Protein AF-A0A840QV30-F1 (afdb_monomer)

Radius of gyration: 28.74 Å; Cα contacts (8 Å, |Δi|>4): 727; chains: 1; bounding box: 64×59×88 Å

Mean predicted aligned error: 13.64 Å

InterPro domains:
  IPR011761 ATP-grasp fold [PS50975] (232-465)
  IPR013815 ATP-grasp fold, subdomain 1 [G3DSA:3.30.1490.20] (246-322)
  IPR026838 Endospore coat-associated protein YheC/D [PF14398] (213-451)
  IPR058355 Domain of unknown function DUF8042 [PF26154] (10-108)

pLDDT: mean 85.49, std 13.31, range [28.95, 98.44]

Organism: NCBI:txid1095777

Sequence (475 aa):
MEQQFKTEKKFVNILETSVEALDYIKRLINEGNYTEVIPLLQTTIEGFNALYKEIHSNNHVIDEKIFKLINQLKENLINTIEYLNKGKYQQIRELIHSYLLPTYKELLSKYEDMIQQNPKKRWVIGVYHPTTNPRALLTEARIMSLVYEAERKEADIMVFSTEDVDFNQEIVQGEVFQSGQWEKMTLSFPDVIQNYSLKHDQSDKERKLRGLIPFTSFPFGGKYVLPKKLEGSIYQHYFIPSKTLYHYSDIEEFLKEYNQMVLKPIHGKKGQNIYLVNRTSENIQILKHNKREKLSSQQFENFINKLITEDNRKRYMIQPFIKSQTNEGRAYHIRAHIQKNGDGNLEMLMMYPRIAKKGSILTNVDQGELQIDISTFLEEQFKGRGSQFETDLYNISMELSSYIDMIHGFAIDELGIDFAIDENEKVWVYEVNQLPGARVDEYKRAKNAVAYAIYLAEKQIFFADPLGKLNNALQ

Foldseek 3Di:
DVVVLVLLVLLLVLLVLLLVLLVVLLVCLVVVVVVVNVVSLVSNVVSLVVNVCVCVPPPPPDDPVLVVLSVQLVVLSVVLVVCVVVVNSVVNSVSSVPGVNVSSVVNSVVSVVVSVPPDPPAAEEEAEEAPDWCVVVDDPLLVVLLQVLSVVVSHWYWIAYLVQDDPVVQWGQTWGQDPNDIDGDIGHHGLAYEYPDADPDDDPSVVVCLVVHAYQDYHLAWQPNVLVLCVPPPLNVQAFDKDWDQAPVVVVVVCVVAQKKWKAWSDDPLRAPIWIWGDDPAFIWIDHLNDIDTHGPVRVRVVSVCVNPVPVVTTIMMTHDFLFAAPLRWHKKKKFKWFQALQRAIDTLDIFMFTADPSDPDSRNHTDDDGDHQLRRQCNRPPPCSVVVVVVVRVSVRVVVLVSCLVSFFRAGMKIWIWGQGPVRRIHTSIIDGPDDDPGNSSSSSNGNSSSRVSCSVVVPSTNHSVVSVVVVVD

Secondary structure (DSSP, 8-state):
-HHHHHHHHHHHHHHHHHHHHHHHHHHHHHHT-TTTHHHHHHHHHHHHHHHHHHHHHTT----HHHHHHHHHHHHHHHHHHHHHHTT-HHHHHHHIIIIIHHHHHHHHHHHHHHHHHS-----EEEEEETTS-GGGTS-HHHHHHHHHHHHHTT-EEEEEEGGGEETTTTEEEEEEEETTEEEEEEEEPPSEEEES---SS--HHHHHHHHHS-BS------TTHHHHHTTTSTTGGGBPP-EEE-SHHHHHHHHHH-SEEEEEESS-STTTT-EEEEE-SS-EEEEETTEEEEE-HHHHHHHHHHHHHHTTTS-EEEEEPP--B-TTS-BEEEEEEEEE-TTS-EEEEEEEEEEBPTT-S-TTT-B-S----HHHHHHHHHSS-HHHHHHHHHHHHHHHHHHHHHHH-S---EEEEEEEE-TT--EEEEEEEESPPP-S-HHHHHHHHHHHHHHHHHHT-SS--TTHHHHHS--

Solvent-accessible surface area (backbone atoms only — not comparable to full-atom values): 25904 Å² total; per-residue (Å²): 105,71,69,54,52,55,49,45,53,53,48,39,57,47,34,52,54,37,48,53,46,52,58,47,41,45,49,32,57,73,74,67,46,59,83,63,37,55,63,50,52,48,53,40,50,52,46,48,50,54,52,54,49,57,53,70,72,63,79,58,88,65,56,72,68,57,54,51,46,53,52,53,46,51,56,52,50,52,53,39,52,55,28,56,79,67,70,34,59,70,60,38,41,50,44,38,66,74,45,46,47,57,46,42,52,54,52,33,52,51,43,51,50,54,59,68,70,41,82,78,77,60,48,34,40,22,39,30,21,70,88,43,54,41,79,83,73,49,55,66,65,48,53,51,23,38,43,54,41,21,53,77,67,53,26,43,51,35,37,28,29,56,87,35,53,41,81,90,77,46,30,27,58,22,36,32,78,54,97,92,40,80,40,81,43,82,40,63,65,48,51,16,33,47,58,78,59,66,66,88,85,63,53,72,67,54,54,51,46,54,76,74,30,23,46,39,54,58,69,79,53,54,80,58,52,40,62,59,74,32,60,93,44,91,65,37,81,36,43,67,65,71,45,76,56,84,51,67,65,57,52,56,57,46,47,72,76,32,60,36,31,31,39,34,46,63,62,79,68,80,71,61,79,40,35,43,40,38,65,55,98,85,38,37,36,41,34,44,92,90,45,75,46,80,29,49,71,68,57,44,49,51,50,47,53,45,53,57,63,77,35,74,87,37,53,36,28,39,29,65,58,76,63,20,54,44,93,87,66,26,18,38,36,36,38,40,32,35,31,25,27,54,84,71,44,81,44,82,75,48,58,34,56,45,47,16,40,84,90,37,86,48,46,71,82,42,70,54,88,72,86,56,57,39,62,61,51,34,30,74,65,51,66,93,39,12,71,54,54,51,51,50,54,50,49,53,50,54,54,51,49,51,50,50,53,58,77,58,41,41,34,64,44,45,41,24,39,32,33,33,48,34,89,86,67,49,67,32,41,75,40,64,34,68,79,54,86,77,94,64,63,42,51,67,54,18,53,26,52,47,35,27,42,50,39,33,40,75,68,64,40,57,56,35,58,68,69,71,55,55,62,70,74,75,110

Structure (mmCIF, N/CA/C/O backbone):
data_AF-A0A840QV30-F1
#
_entry.id   AF-A0A840QV30-F1
#
loop_
_atom_site.group_PDB
_atom_site.id
_atom_site.type_symbol
_atom_site.label_atom_id
_atom_site.label_alt_id
_atom_site.label_comp_id
_atom_site.label_asym_id
_atom_site.label_entity_id
_atom_site.label_seq_id
_atom_site.pdbx_PDB_ins_code
_atom_site.Cartn_x
_atom_site.Cartn_y
_atom_site.Cartn_z
_atom_site.occupancy
_atom_site.B_iso_or_equiv
_atom_site.auth_seq_id
_atom_site.auth_comp_id
_atom_site.auth_asym_id
_atom_site.auth_atom_id
_atom_site.pdbx_PDB_model_num
ATOM 1 N N . MET A 1 1 ? 22.818 -4.913 -28.021 1.00 54.38 1 MET A N 1
ATOM 2 C CA . MET A 1 1 ? 21.409 -5.315 -27.836 1.00 54.38 1 MET A CA 1
ATOM 3 C C . MET A 1 1 ? 20.698 -4.374 -26.867 1.00 54.38 1 MET A C 1
ATOM 5 O O . MET A 1 1 ? 19.810 -3.668 -27.309 1.00 54.38 1 MET A O 1
ATOM 9 N N . GLU A 1 2 ? 21.143 -4.232 -25.612 1.00 55.97 2 GLU A N 1
ATOM 10 C CA . GLU A 1 2 ? 20.503 -3.319 -24.639 1.00 55.97 2 GLU A CA 1
ATOM 11 C C . GLU A 1 2 ? 20.503 -1.836 -25.068 1.00 55.97 2 GLU A C 1
ATOM 13 O O . GLU A 1 2 ? 19.479 -1.165 -24.985 1.00 55.97 2 GLU A O 1
ATOM 18 N N . GLN A 1 3 ? 21.624 -1.333 -25.600 1.00 63.91 3 GLN A N 1
ATOM 19 C CA . GLN A 1 3 ? 21.705 0.039 -26.120 1.00 63.91 3 GLN A CA 1
ATOM 20 C C . GLN A 1 3 ? 20.772 0.263 -27.319 1.00 63.91 3 GLN A C 1
ATOM 22 O O . GLN A 1 3 ? 20.163 1.318 -27.441 1.00 63.91 3 GLN A O 1
ATOM 27 N N . GLN A 1 4 ? 20.628 -0.746 -28.180 1.00 67.94 4 GLN A N 1
ATOM 28 C CA . GLN A 1 4 ? 19.757 -0.689 -29.351 1.00 67.94 4 GLN A CA 1
ATOM 29 C C . GLN A 1 4 ? 18.279 -0.680 -28.938 1.00 67.94 4 GLN A C 1
ATOM 31 O O . GLN A 1 4 ? 17.531 0.167 -29.409 1.00 67.94 4 GLN A O 1
ATOM 36 N N . PHE A 1 5 ? 17.896 -1.527 -27.981 1.00 67.75 5 PHE A N 1
ATOM 37 C CA . PHE A 1 5 ? 16.552 -1.551 -27.405 1.00 67.75 5 PHE A CA 1
ATOM 38 C C . PHE A 1 5 ? 16.184 -0.225 -26.717 1.00 67.75 5 PHE A C 1
ATOM 40 O O . PHE A 1 5 ? 15.087 0.298 -26.905 1.00 67.75 5 PHE A O 1
ATOM 47 N N . LYS A 1 6 ? 17.115 0.369 -25.950 1.00 71.56 6 LYS A N 1
ATOM 48 C CA . LYS A 1 6 ? 16.923 1.701 -25.341 1.00 71.56 6 LYS A CA 1
ATOM 49 C C . LYS A 1 6 ? 16.689 2.778 -26.405 1.00 71.56 6 LYS A C 1
ATOM 51 O O . LYS A 1 6 ? 15.813 3.625 -26.228 1.00 71.56 6 LYS A O 1
ATOM 56 N N . THR A 1 7 ? 17.430 2.729 -27.509 1.00 78.56 7 THR A N 1
ATOM 57 C CA . THR A 1 7 ? 17.254 3.649 -28.639 1.00 78.56 7 THR A CA 1
ATOM 58 C C . THR A 1 7 ? 15.918 3.437 -29.359 1.00 78.56 7 THR A C 1
ATOM 60 O O . THR A 1 7 ? 15.207 4.406 -29.606 1.00 78.56 7 THR A O 1
ATOM 63 N N . GLU A 1 8 ? 15.522 2.191 -29.628 1.00 82.38 8 GLU A N 1
ATOM 64 C CA . GLU A 1 8 ? 14.236 1.854 -30.261 1.00 82.38 8 GLU A CA 1
ATOM 65 C C . GLU A 1 8 ? 13.047 2.314 -29.399 1.00 82.38 8 GLU A C 1
ATOM 67 O O . GLU A 1 8 ? 12.119 2.942 -29.907 1.00 82.38 8 GLU A O 1
ATOM 72 N N . LYS A 1 9 ? 13.112 2.129 -28.073 1.00 79.44 9 LYS A N 1
ATOM 73 C CA . LYS A 1 9 ? 12.084 2.617 -27.136 1.00 79.44 9 LYS A CA 1
ATOM 74 C C . LYS A 1 9 ? 12.003 4.146 -27.083 1.00 79.44 9 LYS A C 1
ATOM 76 O O . LYS A 1 9 ? 10.914 4.711 -27.027 1.00 79.44 9 LYS A O 1
ATOM 81 N N . LYS A 1 10 ? 13.152 4.831 -27.129 1.00 83.25 10 LYS A N 1
ATOM 82 C CA . LYS A 1 10 ? 13.210 6.298 -27.238 1.00 83.25 10 LYS A CA 1
ATOM 83 C C . LYS A 1 10 ? 12.521 6.778 -28.520 1.00 83.25 10 LYS A C 1
ATOM 85 O O . LYS A 1 10 ? 11.832 7.793 -28.482 1.00 83.25 10 LYS A O 1
ATOM 90 N N . PHE A 1 11 ? 12.680 6.058 -29.632 1.00 87.88 11 PHE A N 1
ATOM 91 C CA . PHE A 1 11 ? 12.002 6.386 -30.886 1.00 87.88 11 PHE A CA 1
ATOM 92 C C . PHE A 1 11 ? 10.492 6.180 -30.808 1.00 87.88 11 PHE A C 1
ATOM 94 O O . PHE A 1 11 ? 9.773 7.085 -31.220 1.00 87.88 11 PHE A O 1
ATOM 101 N N . VAL A 1 12 ? 10.012 5.079 -30.220 1.00 86.94 12 VAL A N 1
ATOM 102 C CA . VAL A 1 12 ? 8.569 4.858 -30.001 1.00 86.94 12 VAL A CA 1
ATOM 103 C C . VAL A 1 12 ? 7.936 6.030 -29.251 1.00 86.94 12 VAL A C 1
ATOM 105 O O . VAL A 1 12 ? 7.019 6.646 -29.784 1.00 86.94 12 VAL A O 1
ATOM 108 N N . ASN A 1 13 ? 8.503 6.446 -28.114 1.00 82.75 13 ASN A N 1
ATOM 109 C CA . ASN A 1 13 ? 7.958 7.567 -27.336 1.00 82.75 13 ASN A CA 1
ATOM 110 C C . ASN A 1 13 ? 7.880 8.880 -28.150 1.00 82.75 13 ASN A C 1
ATOM 112 O O . ASN A 1 13 ? 6.909 9.633 -28.050 1.00 82.75 13 ASN A O 1
ATOM 116 N N . ILE A 1 14 ? 8.910 9.178 -28.957 1.00 85.62 14 ILE A N 1
ATOM 117 C CA . ILE A 1 14 ? 8.940 10.377 -29.816 1.00 85.62 14 ILE A CA 1
ATOM 118 C C . ILE A 1 14 ? 7.852 10.294 -30.895 1.00 85.62 14 ILE A C 1
ATOM 120 O O . ILE A 1 14 ? 7.193 11.295 -31.187 1.00 85.62 14 ILE A O 1
ATOM 124 N N . LEU A 1 15 ? 7.666 9.116 -31.494 1.00 89.25 15 LEU A N 1
ATOM 125 C CA . LEU A 1 15 ? 6.685 8.884 -32.550 1.00 89.25 15 LEU A CA 1
ATOM 126 C C . LEU A 1 15 ? 5.250 8.941 -32.011 1.00 89.25 15 LEU A C 1
ATOM 128 O O . LEU A 1 15 ? 4.430 9.618 -32.623 1.00 89.25 15 LEU A O 1
ATOM 132 N N . GLU A 1 16 ? 4.964 8.332 -30.857 1.00 87.19 16 GLU A N 1
ATOM 133 C CA . GLU A 1 16 ? 3.662 8.416 -30.170 1.00 87.19 16 GLU A CA 1
ATOM 134 C C . GLU A 1 16 ? 3.287 9.871 -29.872 1.00 87.19 16 GLU A C 1
ATOM 136 O O . GLU A 1 16 ? 2.245 10.353 -30.319 1.00 87.19 16 GLU A O 1
ATOM 141 N N . THR A 1 17 ? 4.197 10.609 -29.227 1.00 85.12 17 THR A N 1
ATOM 142 C CA . THR A 1 17 ? 3.990 12.031 -28.904 1.00 85.12 17 THR A CA 1
ATOM 143 C C . THR A 1 17 ? 3.739 12.860 -30.169 1.00 85.12 17 THR A C 1
ATOM 145 O O . THR A 1 17 ? 2.894 13.754 -30.188 1.00 85.12 17 THR A O 1
ATOM 148 N N . SER A 1 18 ? 4.450 12.552 -31.260 1.00 88.81 18 SER A N 1
ATOM 149 C CA . SER A 1 18 ? 4.271 13.232 -32.550 1.00 88.81 18 SER A CA 1
ATOM 150 C C . SER A 1 18 ? 2.914 12.918 -33.185 1.00 88.81 18 SER A C 1
ATOM 152 O O . SER A 1 18 ? 2.290 13.805 -33.764 1.00 88.81 18 SER A O 1
ATOM 154 N N . VAL A 1 19 ? 2.430 11.676 -33.082 1.00 91.06 19 VAL A N 1
ATOM 155 C CA . VAL A 1 19 ? 1.103 11.282 -33.578 1.00 91.06 19 VAL A CA 1
ATOM 156 C C . VAL A 1 19 ? 0.005 12.030 -32.825 1.00 91.06 19 VAL A C 1
ATOM 158 O O . VAL A 1 19 ? -0.879 12.603 -33.464 1.00 91.06 19 VAL A O 1
ATOM 161 N N . GLU A 1 20 ? 0.084 12.078 -31.496 1.00 88.19 20 GLU A N 1
ATOM 162 C CA . GLU A 1 20 ? -0.872 12.804 -30.655 1.00 88.19 20 GLU A CA 1
ATOM 163 C C . GLU A 1 20 ? -0.877 14.303 -30.968 1.00 88.19 20 GLU A C 1
ATOM 165 O O . GLU A 1 20 ? -1.939 14.886 -31.208 1.00 88.19 20 GLU A O 1
ATOM 170 N N . ALA A 1 21 ? 0.309 14.916 -31.057 1.00 87.44 21 ALA A N 1
ATOM 171 C CA . ALA A 1 21 ? 0.457 16.326 -31.398 1.00 87.44 21 ALA A CA 1
ATOM 172 C C . ALA A 1 21 ? -0.145 16.644 -32.775 1.00 87.44 21 ALA A C 1
ATOM 174 O O . ALA A 1 21 ? -0.889 17.614 -32.915 1.00 87.44 21 ALA A O 1
ATOM 175 N N . LEU A 1 22 ? 0.111 15.814 -33.791 1.00 91.06 22 LEU A N 1
ATOM 176 C CA . LEU A 1 22 ? -0.437 15.993 -35.139 1.00 91.06 22 LEU A CA 1
ATOM 177 C C . LEU A 1 22 ? -1.963 15.827 -35.186 1.00 91.06 22 LEU A C 1
ATOM 179 O O . LEU A 1 22 ? -2.645 16.584 -35.886 1.00 91.06 22 LEU A O 1
ATOM 183 N N . ASP A 1 23 ? -2.518 14.866 -34.442 1.00 90.38 23 ASP A N 1
ATOM 184 C CA . ASP A 1 23 ? -3.968 14.702 -34.324 1.00 90.38 23 ASP A CA 1
ATOM 185 C C . ASP A 1 23 ? -4.614 15.899 -33.601 1.00 90.38 23 ASP A C 1
ATOM 187 O O . ASP A 1 23 ? -5.702 16.327 -34.003 1.00 90.38 23 ASP A O 1
ATOM 191 N N . TYR A 1 24 ? -3.936 16.493 -32.612 1.00 91.06 24 TYR A N 1
ATOM 192 C CA . TYR A 1 24 ? -4.390 17.704 -31.920 1.00 91.06 24 TYR A CA 1
ATOM 193 C C . TYR A 1 24 ? -4.288 18.964 -32.797 1.00 91.06 24 TYR A C 1
ATOM 195 O O . TYR A 1 24 ? -5.275 19.685 -32.945 1.00 91.06 24 TYR A O 1
ATOM 203 N N . ILE A 1 25 ? -3.165 19.179 -33.496 1.00 89.38 25 ILE A N 1
ATOM 204 C CA . ILE A 1 25 ? -2.983 20.282 -34.461 1.00 89.38 25 ILE A CA 1
ATOM 205 C C . ILE A 1 25 ? -4.099 20.281 -35.512 1.00 89.38 25 ILE A C 1
ATOM 207 O O . ILE A 1 25 ? -4.656 21.326 -35.850 1.00 89.38 25 ILE A O 1
ATOM 211 N N . LYS A 1 26 ? -4.471 19.101 -36.019 1.00 92.00 26 LYS A N 1
ATOM 212 C CA . LYS A 1 26 ? -5.571 18.957 -36.979 1.00 92.00 26 LYS A CA 1
ATOM 213 C C . LYS A 1 26 ? -6.910 19.447 -36.409 1.00 92.00 26 LYS A C 1
ATOM 215 O O . LYS A 1 26 ? -7.692 20.030 -37.161 1.00 92.00 26 LYS A O 1
ATOM 220 N N . ARG A 1 27 ? -7.190 19.212 -35.119 1.00 91.88 27 ARG A N 1
ATOM 221 C CA . ARG A 1 27 ? -8.404 19.708 -34.441 1.00 91.88 27 ARG A CA 1
ATOM 222 C C . ARG A 1 27 ? -8.364 21.226 -34.291 1.00 91.88 27 ARG A C 1
ATOM 224 O O . ARG A 1 27 ? -9.293 21.882 -34.750 1.00 91.88 27 ARG A O 1
ATOM 231 N N . LEU A 1 28 ? -7.249 21.775 -33.810 1.00 90.12 28 LEU A N 1
ATOM 232 C CA . LEU A 1 28 ? -7.053 23.221 -33.664 1.00 90.12 28 LEU A CA 1
ATOM 233 C C . LEU A 1 28 ? -7.248 23.981 -34.983 1.00 90.12 28 LEU A C 1
ATOM 235 O O . LEU A 1 28 ? -7.902 25.022 -35.013 1.00 90.12 28 LEU A O 1
ATOM 239 N N . ILE A 1 29 ? -6.746 23.440 -36.101 1.00 92.75 29 ILE A N 1
ATOM 240 C CA . ILE A 1 29 ? -6.953 24.041 -37.428 1.00 92.75 29 ILE A CA 1
ATOM 241 C C . ILE A 1 29 ? -8.438 24.022 -37.835 1.00 92.75 29 ILE A C 1
ATOM 243 O O . ILE A 1 29 ? -8.897 24.976 -38.461 1.00 92.75 29 ILE A O 1
ATOM 247 N N . ASN A 1 30 ? -9.202 22.979 -37.485 1.00 90.06 30 ASN A N 1
ATOM 248 C CA . ASN A 1 30 ? -10.650 22.935 -37.753 1.00 90.06 30 ASN A CA 1
ATOM 249 C C . ASN A 1 30 ? -11.426 23.953 -36.910 1.00 90.06 30 ASN A C 1
ATOM 251 O O . ASN A 1 30 ? -12.419 24.504 -37.375 1.00 90.06 30 ASN A O 1
ATOM 255 N N . GLU A 1 31 ? -10.973 24.184 -35.682 1.00 92.31 31 GLU A N 1
ATOM 256 C CA . GLU A 1 31 ? -11.578 25.112 -34.721 1.00 92.31 31 GLU A CA 1
ATOM 257 C C . GLU A 1 31 ? -11.147 26.570 -34.959 1.00 92.31 31 GLU A C 1
ATOM 259 O O . GLU A 1 31 ? -11.684 27.489 -34.346 1.00 92.31 31 GLU A O 1
ATOM 264 N N . GLY A 1 32 ? -10.192 26.801 -35.868 1.00 90.75 32 GLY A N 1
ATOM 265 C CA . GLY A 1 32 ? -9.648 28.126 -36.171 1.00 90.75 32 GLY A CA 1
ATOM 266 C C . GLY A 1 32 ? -8.675 28.663 -35.114 1.00 90.75 32 GLY A C 1
ATOM 267 O O . GLY A 1 32 ? -8.325 29.843 -35.155 1.00 90.75 32 GLY A O 1
ATOM 268 N N . ASN A 1 33 ? -8.212 27.822 -34.184 1.00 89.94 33 ASN A N 1
ATOM 269 C CA . ASN A 1 33 ? -7.276 28.200 -33.126 1.00 89.94 33 ASN A CA 1
ATOM 270 C C . ASN A 1 33 ? -5.814 28.095 -33.605 1.00 89.94 33 ASN A C 1
ATOM 272 O O . ASN A 1 33 ? -5.070 27.184 -33.246 1.00 89.94 33 ASN A O 1
ATOM 276 N N . TYR A 1 34 ? -5.393 29.026 -34.465 1.00 88.50 34 TYR A N 1
ATOM 277 C CA . TYR A 1 34 ? -4.066 28.985 -35.099 1.00 88.50 34 TYR A CA 1
ATOM 278 C C . TYR A 1 34 ? -2.905 29.381 -34.174 1.00 88.50 34 TYR A C 1
ATOM 280 O O . TYR A 1 34 ? -1.763 29.008 -34.440 1.00 88.50 34 TYR A O 1
ATOM 288 N N . THR A 1 35 ? -3.175 30.110 -33.088 1.00 86.62 35 THR A N 1
ATOM 289 C CA . THR A 1 35 ? -2.145 30.575 -32.142 1.00 86.62 35 THR A CA 1
ATOM 290 C C . THR A 1 35 ? -1.446 29.404 -31.447 1.00 86.62 35 THR A C 1
ATOM 292 O O . THR A 1 35 ? -0.242 29.456 -31.206 1.00 86.62 35 THR A O 1
ATOM 295 N N . GLU A 1 36 ? -2.177 28.317 -31.192 1.00 86.38 36 GLU A N 1
ATOM 296 C CA . GLU A 1 36 ? -1.652 27.102 -30.556 1.00 86.38 36 GLU A CA 1
ATOM 297 C C . GLU A 1 36 ? -0.983 26.131 -31.544 1.00 86.38 36 GLU A C 1
ATOM 299 O O . GLU A 1 36 ? -0.219 25.258 -31.140 1.00 86.38 36 GLU A O 1
ATOM 304 N N . VAL A 1 37 ? -1.197 26.298 -32.854 1.00 86.25 37 VAL A N 1
ATOM 305 C CA . VAL A 1 37 ? -0.659 25.395 -33.889 1.00 86.25 37 VAL A CA 1
ATOM 306 C C . VAL A 1 37 ? 0.862 25.517 -34.031 1.00 86.25 37 VAL A C 1
ATOM 308 O O . VAL A 1 37 ? 1.549 24.511 -34.211 1.00 86.25 37 VAL A O 1
ATOM 311 N N . ILE A 1 38 ? 1.400 26.737 -33.948 1.00 82.50 38 ILE A N 1
ATOM 312 C CA . ILE A 1 38 ? 2.834 27.020 -34.128 1.00 82.50 38 ILE A CA 1
ATOM 313 C C . ILE A 1 38 ? 3.716 26.286 -33.100 1.00 82.50 38 ILE A C 1
ATOM 315 O O . ILE A 1 38 ? 4.613 25.562 -33.539 1.00 82.50 38 ILE A O 1
ATOM 319 N N . PRO A 1 39 ? 3.499 26.419 -31.774 1.00 84.81 39 PRO A N 1
ATOM 320 C CA . PRO A 1 39 ? 4.353 25.750 -30.791 1.00 84.81 39 PRO A CA 1
ATOM 321 C C . PRO A 1 39 ? 4.285 24.220 -30.902 1.00 84.81 39 PRO A C 1
ATOM 323 O O . PRO A 1 39 ? 5.313 23.555 -30.812 1.00 84.81 39 PRO A O 1
ATOM 326 N N . LEU A 1 40 ? 3.113 23.650 -31.197 1.00 80.88 40 LEU A N 1
ATOM 327 C CA . LEU A 1 40 ? 2.956 22.200 -31.363 1.00 80.88 40 LEU A CA 1
ATOM 328 C C . LEU A 1 40 ? 3.682 21.666 -32.606 1.00 80.88 40 LEU A C 1
ATOM 330 O O . LEU A 1 40 ? 4.311 20.604 -32.559 1.00 80.88 40 LEU A O 1
ATOM 334 N N . LEU A 1 41 ? 3.629 22.403 -33.721 1.00 84.81 41 LEU A N 1
ATOM 335 C CA . LEU A 1 41 ? 4.392 22.060 -34.922 1.00 84.81 41 LEU A CA 1
ATOM 336 C C . LEU A 1 41 ? 5.899 22.147 -34.667 1.00 84.81 41 LEU A C 1
ATOM 338 O O . LEU A 1 41 ? 6.632 21.265 -35.111 1.00 84.81 41 LEU A O 1
ATOM 342 N N . GLN A 1 42 ? 6.360 23.160 -33.927 1.00 80.12 42 GLN A N 1
ATOM 343 C CA . GLN A 1 42 ? 7.769 23.289 -33.543 1.00 80.12 42 GLN A CA 1
ATOM 344 C C . GLN A 1 42 ? 8.237 22.087 -32.719 1.00 80.12 42 GLN A C 1
ATOM 346 O O . GLN A 1 42 ? 9.216 21.450 -33.100 1.00 80.12 42 GLN A O 1
ATOM 351 N N . THR A 1 43 ? 7.495 21.701 -31.676 1.00 82.50 43 THR A N 1
ATOM 352 C CA . THR A 1 43 ? 7.817 20.515 -30.866 1.00 82.50 43 THR A CA 1
ATOM 353 C C . THR A 1 43 ? 7.834 19.232 -31.703 1.00 82.50 43 THR A C 1
ATOM 355 O O . THR A 1 43 ? 8.732 18.405 -31.552 1.00 82.50 43 THR A O 1
ATOM 358 N N . THR A 1 44 ? 6.893 19.079 -32.641 1.00 84.94 44 THR A N 1
ATOM 359 C CA . THR A 1 44 ? 6.845 17.916 -33.546 1.00 84.94 44 THR A CA 1
ATOM 360 C C . THR A 1 44 ? 8.083 17.853 -34.455 1.00 84.94 44 THR A C 1
ATOM 362 O O . THR A 1 44 ? 8.680 16.790 -34.638 1.00 84.94 44 THR A O 1
ATOM 365 N N . ILE A 1 45 ? 8.515 18.997 -34.998 1.00 86.25 45 ILE A N 1
ATOM 366 C CA . ILE A 1 45 ? 9.707 19.107 -35.855 1.00 86.25 45 ILE A CA 1
ATOM 367 C C . ILE A 1 45 ? 10.992 18.868 -35.051 1.00 86.25 45 ILE A C 1
ATOM 369 O O . ILE A 1 45 ? 11.907 18.197 -35.530 1.00 86.25 45 ILE A O 1
ATOM 373 N N . GLU A 1 46 ? 11.080 19.384 -33.827 1.00 82.50 46 GLU A N 1
ATOM 374 C CA . GLU A 1 46 ? 12.209 19.139 -32.925 1.00 82.50 46 GLU A CA 1
ATOM 375 C C . GLU A 1 46 ? 12.328 17.656 -32.560 1.00 82.50 46 GLU A C 1
ATOM 377 O O . GLU A 1 46 ? 13.422 17.089 -32.650 1.00 82.50 46 GLU A O 1
ATOM 382 N N . GLY A 1 47 ? 11.203 17.008 -32.240 1.00 81.94 47 GLY A N 1
ATOM 383 C CA . GLY A 1 47 ? 11.134 15.565 -32.008 1.00 81.94 47 GLY A CA 1
ATOM 384 C C . GLY A 1 47 ? 11.619 14.765 -33.218 1.00 81.94 47 GLY A C 1
ATOM 385 O O . GLY A 1 47 ? 12.469 13.880 -33.081 1.00 81.94 47 GLY A O 1
ATOM 386 N N . PHE A 1 48 ? 11.168 15.131 -34.422 1.00 89.88 48 PHE A N 1
ATOM 387 C CA . PHE A 1 48 ? 11.660 14.526 -35.660 1.00 89.88 48 PHE A CA 1
ATOM 388 C C . PHE A 1 48 ? 13.165 14.724 -35.858 1.00 89.88 48 PHE A C 1
ATOM 390 O O . PHE A 1 48 ? 13.865 13.775 -36.194 1.00 89.88 48 PHE A O 1
ATOM 397 N N . ASN A 1 49 ? 13.690 15.930 -35.635 1.00 82.94 49 ASN A N 1
ATOM 398 C CA . ASN A 1 49 ? 15.114 16.220 -35.809 1.00 82.94 49 ASN A CA 1
ATOM 399 C C . ASN A 1 49 ? 15.991 15.437 -34.825 1.00 82.94 49 ASN A C 1
ATOM 401 O O . ASN A 1 49 ? 17.072 14.976 -35.202 1.00 82.94 49 ASN A O 1
ATOM 405 N N . ALA A 1 50 ? 15.530 15.255 -33.585 1.00 83.25 50 ALA A N 1
ATOM 406 C CA . ALA A 1 50 ? 16.203 14.410 -32.605 1.00 83.25 50 ALA A CA 1
ATOM 407 C C . ALA A 1 50 ? 16.275 12.950 -33.082 1.00 83.25 50 ALA A C 1
ATOM 409 O O . ALA A 1 50 ? 17.351 12.350 -33.050 1.00 83.25 50 ALA A O 1
ATOM 410 N N . LEU A 1 51 ? 15.161 12.414 -33.593 1.00 84.44 51 LEU A N 1
ATOM 411 C CA . LEU A 1 51 ? 15.091 11.075 -34.182 1.00 84.44 51 LEU A CA 1
ATOM 412 C C . LEU A 1 51 ? 15.998 10.960 -35.419 1.00 84.44 51 LEU A C 1
ATOM 414 O O . LEU A 1 51 ? 16.838 10.068 -35.494 1.00 84.44 51 LEU A O 1
ATOM 418 N N . TYR A 1 52 ? 15.909 11.908 -36.352 1.00 84.25 52 TYR A N 1
ATOM 419 C CA . TYR A 1 52 ? 16.700 11.933 -37.581 1.00 84.25 52 TYR A CA 1
ATOM 420 C C . TYR A 1 52 ? 18.207 11.956 -37.290 1.00 84.25 52 TYR A C 1
ATOM 422 O O . TYR A 1 52 ? 18.964 11.201 -37.899 1.00 84.25 52 TYR A O 1
ATOM 430 N N . LYS A 1 53 ? 18.654 12.786 -36.338 1.00 82.50 53 LYS A N 1
ATOM 431 C CA . LYS A 1 53 ? 20.068 12.898 -35.958 1.00 82.50 53 LYS A CA 1
ATOM 432 C C . LYS A 1 53 ? 20.608 11.599 -35.361 1.00 82.50 53 LYS A C 1
ATOM 434 O O . LYS A 1 53 ? 21.672 11.157 -35.778 1.00 82.50 53 LYS A O 1
ATOM 439 N N . GLU A 1 54 ? 19.876 10.998 -34.426 1.00 80.44 54 GLU A N 1
ATOM 440 C CA . GLU A 1 54 ? 20.270 9.755 -33.745 1.00 80.44 54 GLU A CA 1
ATOM 441 C C . GLU A 1 54 ? 20.415 8.585 -34.734 1.00 80.44 54 GLU A C 1
ATOM 443 O O . GLU A 1 54 ? 21.346 7.783 -34.656 1.00 80.44 54 GLU A O 1
ATOM 448 N N . ILE A 1 55 ? 19.516 8.526 -35.717 1.00 77.88 55 ILE A N 1
ATOM 449 C CA . ILE A 1 55 ? 19.518 7.507 -36.767 1.00 77.88 55 ILE A CA 1
ATOM 450 C C . ILE A 1 55 ? 20.751 7.641 -37.677 1.00 77.88 55 ILE A C 1
ATOM 452 O O . ILE A 1 55 ? 21.355 6.635 -38.048 1.00 77.88 55 ILE A O 1
ATOM 456 N N . HIS A 1 56 ? 21.170 8.871 -37.991 1.00 73.94 56 HIS A N 1
ATOM 457 C CA . HIS A 1 56 ? 22.316 9.135 -38.869 1.00 73.94 56 HIS A CA 1
ATOM 458 C C . HIS A 1 56 ? 23.671 9.161 -38.138 1.00 73.94 56 HIS A C 1
ATOM 460 O O . HIS A 1 56 ? 24.703 9.024 -38.792 1.00 73.94 56 HIS A O 1
ATOM 466 N N . SER A 1 57 ? 23.709 9.333 -36.811 1.00 69.44 57 SER A N 1
ATOM 467 C CA . SER A 1 57 ? 24.966 9.410 -36.049 1.00 69.44 57 SER A CA 1
ATOM 468 C C . SER A 1 57 ? 25.558 8.053 -35.660 1.00 69.44 57 SER A C 1
ATOM 470 O O . SER A 1 57 ? 26.753 7.979 -35.392 1.00 69.44 57 SER A O 1
ATOM 472 N N . ASN A 1 58 ? 24.754 6.986 -35.621 1.00 57.19 58 ASN A N 1
ATOM 473 C CA . ASN A 1 58 ? 25.136 5.733 -34.954 1.00 57.19 58 ASN A CA 1
ATOM 474 C C . ASN A 1 58 ? 25.395 4.536 -35.891 1.00 57.19 58 ASN A C 1
ATOM 476 O O . ASN A 1 58 ? 25.422 3.409 -35.406 1.00 57.19 58 ASN A O 1
ATOM 480 N N . ASN A 1 59 ? 25.578 4.726 -37.209 1.00 52.94 59 ASN A N 1
ATOM 481 C CA . ASN A 1 59 ? 25.641 3.611 -38.180 1.00 52.94 59 ASN A CA 1
ATOM 482 C C . ASN A 1 59 ? 24.510 2.582 -37.944 1.00 52.94 59 ASN A C 1
ATOM 484 O O . ASN A 1 59 ? 24.722 1.371 -38.045 1.00 52.94 59 ASN A O 1
ATOM 488 N N . HIS A 1 60 ? 23.311 3.055 -37.571 1.00 58.41 60 HIS A N 1
ATOM 489 C CA . HIS A 1 60 ? 22.164 2.176 -37.387 1.00 58.41 60 HIS A CA 1
ATOM 490 C C . HIS A 1 60 ? 21.911 1.458 -38.715 1.00 58.41 60 HIS A C 1
ATOM 492 O O . HIS A 1 60 ? 21.737 2.096 -39.753 1.00 58.41 60 HIS A O 1
ATOM 498 N N . VAL A 1 61 ? 21.914 0.125 -38.695 1.00 53.25 61 VAL A N 1
ATOM 499 C CA . VAL A 1 61 ? 21.452 -0.664 -39.837 1.00 53.25 61 VAL A CA 1
ATOM 500 C C . VAL A 1 61 ? 19.937 -0.510 -39.863 1.00 53.25 61 VAL A C 1
ATOM 502 O O . VAL A 1 61 ? 19.233 -1.090 -39.040 1.00 53.25 61 VAL A O 1
ATOM 505 N N . ILE A 1 62 ? 19.448 0.353 -40.746 1.00 64.00 62 ILE A N 1
ATOM 506 C CA . ILE A 1 62 ? 18.027 0.662 -40.887 1.00 64.00 62 ILE A CA 1
ATOM 507 C C . ILE A 1 62 ? 17.499 -0.142 -42.072 1.00 64.00 62 ILE A C 1
ATOM 509 O O . ILE A 1 62 ? 18.115 -0.143 -43.138 1.00 64.00 62 ILE A O 1
ATOM 513 N N . ASP A 1 63 ? 16.352 -0.800 -41.900 1.00 74.81 63 ASP A N 1
ATOM 514 C CA . ASP A 1 63 ? 15.587 -1.370 -43.014 1.00 74.81 63 ASP A CA 1
ATOM 515 C C . ASP A 1 63 ? 15.351 -0.280 -44.080 1.00 74.81 63 ASP A C 1
ATOM 517 O O . ASP A 1 63 ? 14.918 0.832 -43.766 1.00 74.81 63 ASP A O 1
ATOM 521 N N . GLU A 1 64 ? 15.613 -0.590 -45.350 1.00 80.19 64 GLU A N 1
ATOM 522 C CA . GLU A 1 64 ? 15.400 0.305 -46.493 1.00 80.19 64 GLU A CA 1
ATOM 523 C C . GLU A 1 64 ? 13.998 0.951 -46.484 1.00 80.19 64 GLU A C 1
ATOM 525 O O . GLU A 1 64 ? 13.831 2.124 -46.834 1.00 80.19 64 GLU A O 1
ATOM 530 N N . LYS A 1 65 ? 12.983 0.227 -45.990 1.00 82.94 65 LYS A N 1
ATOM 531 C CA . LYS A 1 65 ? 11.616 0.738 -45.814 1.00 82.94 65 LYS A CA 1
ATOM 532 C C . LYS A 1 65 ? 11.520 1.824 -44.742 1.00 82.94 65 LYS A C 1
ATOM 534 O O . LYS A 1 65 ? 10.848 2.827 -44.967 1.00 82.94 65 LYS A O 1
ATOM 539 N N . ILE A 1 66 ? 12.187 1.657 -43.600 1.00 86.75 66 ILE A N 1
ATOM 540 C CA . ILE A 1 66 ? 12.211 2.657 -42.518 1.00 86.75 66 ILE A CA 1
ATOM 541 C C . ILE A 1 66 ? 12.935 3.919 -42.996 1.00 86.75 66 ILE A C 1
ATOM 543 O O . ILE A 1 66 ? 12.441 5.030 -42.802 1.00 86.75 66 ILE A O 1
ATOM 547 N N . PHE A 1 67 ? 14.058 3.757 -43.701 1.00 84.25 67 PHE A N 1
ATOM 548 C CA . PHE A 1 67 ? 14.792 4.884 -44.275 1.00 84.25 67 PHE A CA 1
ATOM 549 C C . PHE A 1 67 ? 13.931 5.689 -45.262 1.00 84.25 67 PHE A C 1
ATOM 551 O O . PHE A 1 67 ? 13.931 6.923 -45.243 1.00 84.25 67 PHE A O 1
ATOM 558 N N . LYS A 1 68 ? 13.132 5.005 -46.090 1.00 87.31 68 LYS A N 1
ATOM 559 C CA . LYS A 1 68 ? 12.181 5.652 -47.003 1.00 87.31 68 LYS A CA 1
ATOM 560 C C . LYS A 1 68 ? 11.113 6.462 -46.257 1.00 87.31 68 LYS A C 1
ATOM 562 O O . LYS A 1 68 ? 10.867 7.606 -46.636 1.00 87.31 68 LYS A O 1
ATOM 567 N N . LEU A 1 69 ? 10.522 5.911 -45.193 1.00 90.81 69 LEU A N 1
ATOM 568 C CA . LEU A 1 69 ? 9.513 6.602 -44.376 1.00 90.81 69 LEU A CA 1
ATOM 569 C C . LEU A 1 69 ? 10.084 7.855 -43.700 1.00 90.81 69 LEU A C 1
ATOM 571 O O . LEU A 1 69 ? 9.454 8.910 -43.721 1.00 90.81 69 LEU A O 1
ATOM 575 N N . ILE A 1 70 ? 11.302 7.775 -43.161 1.00 88.88 70 ILE A N 1
ATOM 576 C CA . ILE A 1 70 ? 11.976 8.917 -42.523 1.00 88.88 70 ILE A CA 1
ATOM 577 C C . ILE A 1 70 ? 12.224 10.045 -43.529 1.00 88.88 70 ILE A C 1
ATOM 579 O O . ILE A 1 70 ?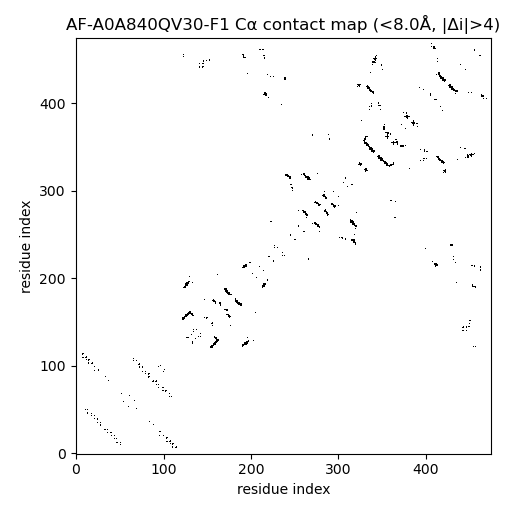 11.977 11.212 -43.222 1.00 88.88 70 ILE A O 1
ATOM 583 N N . ASN A 1 71 ? 12.669 9.721 -44.745 1.00 86.25 71 ASN A N 1
ATOM 584 C CA . ASN A 1 71 ? 12.853 10.730 -45.789 1.00 86.25 71 ASN A CA 1
ATOM 585 C C . ASN A 1 71 ? 11.518 11.326 -46.250 1.00 86.25 71 ASN A C 1
ATOM 587 O O . ASN A 1 71 ? 11.423 12.534 -46.446 1.00 86.25 71 ASN A O 1
ATOM 591 N N . GLN A 1 72 ? 10.463 10.515 -46.351 1.00 90.38 72 GLN A N 1
ATOM 592 C CA . GLN A 1 72 ? 9.120 11.010 -46.648 1.00 90.38 72 GLN A CA 1
ATOM 593 C C . GLN A 1 72 ? 8.608 11.967 -45.559 1.00 90.38 72 GLN A C 1
ATOM 595 O O . GLN A 1 72 ? 8.005 12.991 -45.882 1.00 90.38 72 GLN A O 1
ATOM 600 N N . LEU A 1 73 ? 8.861 11.680 -44.278 1.00 90.38 73 LEU A N 1
ATOM 601 C CA . LEU A 1 73 ? 8.542 12.603 -43.185 1.00 90.38 73 LEU A CA 1
ATOM 602 C C . LEU A 1 73 ? 9.329 13.905 -43.301 1.00 90.38 73 LEU A C 1
ATOM 604 O O . LEU A 1 73 ? 8.733 14.974 -43.200 1.00 90.38 73 LEU A O 1
ATOM 608 N N . LYS A 1 74 ? 10.633 13.829 -43.576 1.00 89.50 74 LYS A N 1
ATOM 609 C CA . LYS A 1 74 ? 11.494 15.006 -43.743 1.00 89.50 74 LYS A CA 1
ATOM 610 C C . LYS A 1 74 ? 10.952 15.966 -44.802 1.00 89.50 74 LYS A C 1
ATOM 612 O O . LYS A 1 74 ? 10.760 17.143 -44.510 1.00 89.50 74 LYS A O 1
ATOM 617 N N . GLU A 1 75 ? 10.667 15.462 -46.001 1.00 88.12 75 GLU A N 1
ATOM 618 C CA . GLU A 1 75 ? 10.148 16.277 -47.108 1.00 88.12 75 GLU A CA 1
ATOM 619 C C . GLU A 1 75 ? 8.790 16.909 -46.756 1.00 88.12 75 GLU A C 1
ATOM 621 O O . GLU A 1 75 ? 8.561 18.099 -46.976 1.00 88.12 75 GLU A O 1
ATOM 626 N N . ASN A 1 76 ? 7.890 16.147 -46.128 1.00 90.69 76 ASN A N 1
ATOM 627 C CA . ASN A 1 76 ? 6.580 16.664 -45.730 1.00 90.69 76 ASN A CA 1
ATOM 628 C C . ASN A 1 76 ? 6.657 17.670 -44.568 1.00 90.69 76 ASN A C 1
ATOM 630 O O . ASN A 1 76 ? 5.877 18.622 -44.525 1.00 90.69 76 ASN A O 1
ATOM 634 N N . LEU A 1 77 ? 7.607 17.530 -43.644 1.00 88.12 77 LEU A N 1
ATOM 635 C CA . LEU A 1 77 ? 7.837 18.517 -42.587 1.00 88.12 77 LEU A CA 1
ATOM 636 C C . LEU A 1 77 ? 8.420 19.822 -43.149 1.00 88.12 77 LEU A C 1
ATOM 638 O O . LEU A 1 77 ? 7.992 20.898 -42.736 1.00 88.12 77 LEU A O 1
ATOM 642 N N . ILE A 1 78 ? 9.305 19.755 -44.150 1.00 85.75 78 ILE A N 1
ATOM 643 C CA . ILE A 1 78 ? 9.794 20.944 -44.873 1.00 85.75 78 ILE A CA 1
ATOM 644 C C . ILE A 1 78 ? 8.626 21.675 -45.550 1.00 85.75 78 ILE A C 1
ATOM 646 O O . ILE A 1 78 ? 8.446 22.877 -45.344 1.00 85.75 78 ILE A O 1
ATOM 650 N N . ASN A 1 79 ? 7.768 20.945 -46.267 1.00 84.88 79 ASN A N 1
ATOM 651 C CA . ASN A 1 79 ? 6.563 21.512 -46.883 1.00 84.88 79 ASN A CA 1
ATOM 652 C C . ASN A 1 79 ? 5.613 22.137 -45.843 1.00 84.88 79 ASN A C 1
ATOM 654 O O . ASN A 1 79 ? 4.999 23.174 -46.097 1.00 84.88 79 ASN A O 1
ATOM 658 N N . THR A 1 80 ? 5.520 21.543 -44.650 1.00 87.81 80 THR A N 1
ATOM 659 C CA . THR A 1 80 ? 4.724 22.086 -43.538 1.00 87.81 80 THR A CA 1
ATOM 660 C C . THR A 1 80 ? 5.251 23.447 -43.084 1.00 87.81 80 THR A C 1
ATOM 662 O O . THR A 1 80 ? 4.463 24.378 -42.919 1.00 87.81 80 THR A O 1
ATOM 665 N N . ILE A 1 81 ? 6.573 23.596 -42.947 1.00 84.31 81 ILE A N 1
ATOM 666 C CA . ILE A 1 81 ? 7.221 24.869 -42.590 1.00 84.31 81 ILE A CA 1
ATOM 667 C C . ILE A 1 81 ? 6.965 25.926 -43.671 1.00 84.31 81 ILE A C 1
ATOM 669 O O . ILE A 1 81 ? 6.641 27.073 -43.358 1.00 84.31 81 ILE A O 1
ATOM 673 N N . GLU A 1 82 ? 7.052 25.555 -44.951 1.00 85.00 82 GLU A N 1
ATOM 674 C CA . GLU A 1 82 ? 6.751 26.483 -46.042 1.00 85.00 82 GLU A CA 1
ATOM 675 C C . GLU A 1 82 ? 5.303 26.976 -46.025 1.00 85.00 82 GLU A C 1
ATOM 677 O O . GLU A 1 82 ? 5.048 28.161 -46.262 1.00 85.00 82 GLU A O 1
ATOM 682 N N . TYR A 1 83 ? 4.346 26.083 -45.764 1.00 90.50 83 TYR A N 1
ATOM 683 C CA . TYR A 1 83 ? 2.947 26.467 -45.635 1.00 90.50 83 TYR A CA 1
ATOM 684 C C . TYR A 1 83 ? 2.705 27.324 -44.397 1.00 90.50 83 TYR A C 1
ATOM 686 O O . TYR A 1 83 ? 1.950 28.295 -44.486 1.00 90.50 83 TYR A O 1
ATOM 694 N N . LEU A 1 84 ? 3.385 27.036 -43.288 1.00 86.19 84 LEU A N 1
ATOM 695 C CA . LEU A 1 84 ? 3.294 27.823 -42.063 1.00 86.19 84 LEU A CA 1
ATOM 696 C C . LEU A 1 84 ? 3.761 29.264 -42.291 1.00 86.19 84 LEU A C 1
ATOM 698 O O . LEU A 1 84 ? 3.024 30.200 -41.990 1.00 86.19 84 LEU A O 1
ATOM 702 N N . ASN A 1 85 ? 4.913 29.449 -42.942 1.00 84.06 85 ASN A N 1
ATOM 703 C CA . ASN A 1 85 ? 5.453 30.770 -43.291 1.00 84.06 85 ASN A CA 1
ATOM 704 C C . ASN A 1 85 ? 4.536 31.572 -44.232 1.00 84.06 85 ASN A C 1
ATOM 706 O O . ASN A 1 85 ? 4.592 32.799 -44.264 1.00 84.06 85 ASN A O 1
ATOM 710 N N . LYS A 1 86 ? 3.688 30.883 -45.007 1.00 91.25 86 LYS A N 1
ATOM 711 C CA . LYS A 1 86 ? 2.707 31.477 -45.931 1.00 91.25 86 LYS A CA 1
ATOM 712 C C . LYS A 1 86 ? 1.302 31.598 -45.315 1.00 91.25 86 LYS A C 1
ATOM 714 O O . LYS A 1 86 ? 0.379 31.983 -46.028 1.00 91.25 86 LYS A O 1
ATOM 719 N N . GLY A 1 87 ? 1.110 31.235 -44.041 1.00 90.12 87 GLY A N 1
ATOM 720 C CA . GLY A 1 87 ? -0.195 31.247 -43.362 1.00 90.12 87 GLY A CA 1
ATOM 721 C C . GLY A 1 87 ? -1.218 30.246 -43.923 1.00 90.12 87 GLY A C 1
ATOM 722 O O . GLY A 1 87 ? -2.425 30.444 -43.793 1.00 90.12 87 GLY A O 1
ATOM 723 N N . LYS A 1 88 ? -0.761 29.178 -44.586 1.00 94.88 88 LYS A N 1
ATOM 724 C CA . LYS A 1 88 ? -1.584 28.202 -45.321 1.00 94.88 88 LYS A CA 1
ATOM 725 C C . LYS A 1 88 ? -2.032 27.026 -44.440 1.00 94.88 88 LYS A C 1
ATOM 727 O O . LYS A 1 88 ? -1.692 25.872 -44.694 1.00 94.88 88 LYS A O 1
ATOM 732 N N . TYR A 1 89 ? -2.806 27.311 -43.392 1.00 91.88 89 TYR A N 1
ATOM 733 C CA . TYR A 1 89 ? -3.201 26.313 -42.382 1.00 91.88 89 TYR A CA 1
ATOM 734 C C . TYR A 1 89 ? -4.059 25.159 -42.925 1.00 91.88 89 TYR A C 1
ATOM 736 O O . TYR A 1 89 ? -3.918 24.027 -42.468 1.00 91.88 89 TYR A O 1
ATOM 744 N N . GLN A 1 90 ? -4.898 25.392 -43.938 1.00 93.69 90 GLN A N 1
ATOM 745 C CA . GLN A 1 90 ? -5.692 24.312 -44.540 1.00 93.69 90 GLN A CA 1
ATOM 746 C C . GLN A 1 90 ? -4.821 23.315 -45.315 1.00 93.69 90 GLN A C 1
ATOM 748 O O . GLN A 1 90 ? -5.013 22.108 -45.200 1.00 93.69 90 GLN A O 1
ATOM 753 N N . GLN A 1 91 ? -3.791 23.799 -46.011 1.00 95.38 91 GLN A N 1
ATOM 754 C CA . GLN A 1 91 ? -2.810 22.946 -46.679 1.00 95.38 91 GLN A CA 1
ATOM 755 C C . GLN A 1 91 ? -1.954 22.171 -45.669 1.00 95.38 91 GLN A C 1
ATOM 757 O O . GLN A 1 91 ? -1.649 21.005 -45.901 1.00 95.38 91 GLN A O 1
ATOM 762 N N . ILE A 1 92 ? -1.616 22.777 -44.521 1.00 93.00 92 ILE A N 1
ATOM 763 C CA . ILE A 1 92 ? -0.962 22.067 -43.408 1.00 93.00 92 ILE A CA 1
ATOM 764 C C . ILE A 1 92 ? -1.848 20.917 -42.927 1.00 93.00 92 ILE A C 1
ATOM 766 O O . ILE A 1 92 ? -1.380 19.791 -42.810 1.00 93.00 92 ILE A O 1
ATOM 770 N N . ARG A 1 93 ? -3.140 21.164 -42.699 1.00 95.81 93 ARG A N 1
ATOM 771 C CA . ARG A 1 93 ? -4.089 20.129 -42.270 1.00 95.81 93 ARG A CA 1
ATOM 772 C C . ARG A 1 93 ? -4.181 18.973 -43.266 1.00 95.81 93 ARG A C 1
ATOM 774 O O . ARG A 1 93 ? -4.165 17.816 -42.849 1.00 95.81 93 ARG A O 1
ATOM 781 N N . GLU A 1 94 ? -4.286 19.266 -44.559 1.00 95.44 94 GLU A N 1
ATOM 782 C CA . GLU A 1 94 ? -4.331 18.242 -45.612 1.00 95.44 94 GLU A CA 1
ATOM 783 C C . GLU A 1 94 ? -3.044 17.415 -45.659 1.00 95.44 94 GLU A C 1
ATOM 785 O O . GLU A 1 94 ? -3.104 16.188 -45.775 1.00 95.44 94 GLU A O 1
ATOM 790 N N . LEU A 1 95 ? -1.892 18.071 -45.502 1.00 94.62 95 LEU A N 1
ATOM 791 C CA . LEU A 1 95 ? -0.580 17.434 -45.449 1.00 94.62 95 LEU A CA 1
ATOM 792 C C . LEU A 1 95 ? -0.430 16.541 -44.207 1.00 94.62 95 LEU A C 1
ATOM 794 O O . LEU A 1 95 ? 0.052 15.410 -44.306 1.00 94.62 95 LEU A O 1
ATOM 798 N N . ILE A 1 96 ? -0.915 17.012 -43.053 1.00 95.38 96 ILE A N 1
ATOM 799 C CA . ILE A 1 96 ? -0.968 16.237 -41.811 1.00 95.38 96 ILE A CA 1
ATOM 800 C C . ILE A 1 96 ? -1.833 14.992 -41.996 1.00 95.38 96 ILE A C 1
ATOM 802 O O . ILE A 1 96 ? -1.398 13.887 -41.681 1.00 95.38 96 ILE A O 1
ATOM 806 N N . HIS A 1 97 ? -3.047 15.163 -42.519 1.00 94.19 97 HIS A N 1
ATOM 807 C CA . HIS A 1 97 ? -4.008 14.077 -42.678 1.00 94.19 97 HIS A CA 1
ATOM 808 C C . HIS A 1 97 ? -3.544 13.018 -43.681 1.00 94.19 97 HIS A C 1
ATOM 810 O O . HIS A 1 97 ? -3.642 11.827 -43.397 1.00 94.19 97 HIS A O 1
ATOM 816 N N . SER A 1 98 ? -3.048 13.454 -44.839 1.00 92.88 98 SER A N 1
ATOM 817 C CA . SER A 1 98 ? -2.817 12.569 -45.984 1.00 92.88 98 SER A CA 1
ATOM 818 C C . SER A 1 98 ? -1.418 11.957 -45.994 1.00 92.88 98 SER A C 1
ATOM 820 O O . SER A 1 98 ? -1.221 10.920 -46.620 1.00 92.88 98 SER A O 1
ATOM 822 N N . TYR A 1 99 ? -0.450 12.580 -45.309 1.00 94.44 99 TYR A N 1
ATOM 823 C CA . TYR A 1 99 ? 0.953 12.172 -45.384 1.00 94.44 99 TYR A CA 1
ATOM 824 C C . TYR A 1 99 ? 1.610 12.021 -44.015 1.00 94.44 99 TYR A C 1
ATOM 826 O O . TYR A 1 99 ? 2.096 10.932 -43.718 1.00 94.44 99 TYR A O 1
ATOM 834 N N . LEU A 1 100 ? 1.622 13.052 -43.160 1.00 93.00 100 LEU A N 1
ATOM 835 C CA . LEU A 1 100 ? 2.379 12.974 -41.901 1.00 93.00 100 LEU A CA 1
ATOM 836 C C . LEU A 1 100 ? 1.799 11.925 -40.945 1.00 93.00 100 LEU A C 1
ATOM 838 O O . LEU A 1 100 ? 2.522 11.010 -40.567 1.00 93.00 100 LEU A O 1
ATOM 842 N N . LEU A 1 101 ? 0.508 11.995 -40.598 1.00 93.88 101 LEU A N 1
ATOM 843 C CA . LEU A 1 101 ? -0.111 11.044 -39.662 1.00 93.88 101 LEU A CA 1
ATOM 844 C C . LEU A 1 101 ? 0.022 9.580 -40.120 1.00 93.88 101 LEU A C 1
ATOM 846 O O . LEU A 1 101 ? 0.461 8.765 -39.308 1.00 93.88 101 LEU A O 1
ATOM 850 N N . PRO A 1 102 ? -0.300 9.216 -41.380 1.00 94.81 102 PRO A N 1
ATOM 851 C CA . PRO A 1 102 ? -0.098 7.849 -41.859 1.00 94.81 102 PRO A CA 1
ATOM 852 C C . PRO A 1 102 ? 1.363 7.398 -41.774 1.00 94.81 102 PRO A C 1
ATOM 854 O O . PRO A 1 102 ? 1.634 6.303 -41.290 1.00 94.81 102 PRO A O 1
ATOM 857 N N . THR A 1 103 ? 2.306 8.256 -42.177 1.00 93.50 103 THR A N 1
ATOM 858 C CA . THR A 1 103 ? 3.735 7.904 -42.207 1.00 93.50 103 THR A CA 1
ATOM 859 C C . THR A 1 103 ? 4.311 7.761 -40.792 1.00 93.50 103 THR A C 1
ATOM 861 O O . THR A 1 103 ? 5.072 6.832 -40.537 1.00 93.50 103 THR A O 1
ATOM 864 N N . TYR A 1 104 ? 3.918 8.625 -39.847 1.00 93.56 104 TYR A N 1
ATOM 865 C CA . TYR A 1 104 ? 4.295 8.497 -38.434 1.00 93.56 104 TYR A CA 1
ATOM 866 C C . TYR A 1 104 ? 3.723 7.224 -37.800 1.00 93.56 104 TYR A C 1
ATOM 868 O O . TYR A 1 104 ? 4.450 6.530 -37.096 1.00 93.56 104 TYR A O 1
ATOM 876 N N . LYS A 1 105 ? 2.454 6.887 -38.073 1.00 92.75 105 LYS A N 1
ATOM 877 C CA . LYS A 1 105 ? 1.817 5.659 -37.562 1.00 92.75 105 LYS A CA 1
ATOM 878 C C . LYS A 1 105 ? 2.461 4.394 -38.130 1.00 92.75 105 LYS A C 1
ATOM 880 O O . LYS A 1 105 ? 2.677 3.439 -37.392 1.00 92.75 105 LYS A O 1
ATOM 885 N N . GLU A 1 106 ? 2.813 4.394 -39.415 1.00 92.81 106 GLU A N 1
ATOM 886 C CA . GLU A 1 106 ? 3.535 3.274 -40.027 1.00 92.81 106 GLU A CA 1
ATOM 887 C C . GLU A 1 106 ? 4.942 3.117 -39.431 1.00 92.81 106 GLU A C 1
ATOM 889 O O . GLU A 1 106 ? 5.374 2.004 -39.139 1.00 92.81 106 GLU A O 1
ATOM 894 N N . LEU A 1 107 ? 5.651 4.228 -39.213 1.00 91.00 107 LEU A N 1
ATOM 895 C CA . LEU A 1 107 ? 6.975 4.214 -38.597 1.00 91.00 107 LEU A CA 1
ATOM 896 C C . LEU A 1 107 ? 6.920 3.730 -37.139 1.00 91.00 107 LEU A C 1
ATOM 898 O O . LEU A 1 107 ? 7.761 2.927 -36.741 1.00 91.00 107 LEU A O 1
ATOM 902 N N . LEU A 1 108 ? 5.916 4.172 -36.375 1.00 90.81 108 LEU A N 1
ATOM 903 C CA . LEU A 1 108 ? 5.652 3.724 -35.007 1.00 90.81 108 LEU A CA 1
ATOM 904 C C . LEU A 1 108 ? 5.441 2.208 -34.956 1.00 90.81 108 LEU A C 1
ATOM 906 O O . LEU A 1 108 ? 6.196 1.522 -34.274 1.00 90.81 108 LEU A O 1
ATOM 910 N N . SER A 1 109 ? 4.517 1.686 -35.768 1.00 89.12 109 SER A N 1
ATOM 911 C CA . SER A 1 109 ? 4.233 0.248 -35.842 1.00 89.12 109 SER A CA 1
ATOM 912 C C . SER A 1 109 ? 5.479 -0.578 -36.174 1.00 89.12 109 SER A C 1
ATOM 914 O O . SER A 1 109 ? 5.690 -1.632 -35.585 1.00 89.12 109 SER A O 1
ATOM 916 N N . LYS A 1 110 ? 6.361 -0.092 -37.058 1.00 87.75 110 LYS A N 1
ATOM 917 C CA . LYS A 1 110 ? 7.620 -0.790 -37.368 1.00 87.75 110 LYS A CA 1
ATOM 918 C C . LYS A 1 110 ? 8.578 -0.845 -36.182 1.00 87.75 110 LYS A C 1
ATOM 920 O O . LYS A 1 110 ? 9.200 -1.880 -35.963 1.00 87.75 110 LYS A O 1
ATOM 925 N N . TYR A 1 111 ? 8.723 0.247 -35.434 1.00 85.94 111 TYR A N 1
ATOM 926 C CA . TYR A 1 111 ? 9.573 0.247 -34.242 1.00 85.94 111 TYR A CA 1
ATOM 927 C C . TYR A 1 111 ? 8.965 -0.578 -33.102 1.00 85.94 111 TYR A C 1
ATOM 929 O O . TYR A 1 111 ? 9.706 -1.256 -32.394 1.00 85.94 111 TYR A O 1
ATOM 937 N N . GLU A 1 112 ? 7.639 -0.596 -32.962 1.00 82.81 112 GLU A N 1
ATOM 938 C CA . GLU A 1 112 ? 6.935 -1.496 -32.042 1.00 82.81 112 GLU A CA 1
ATOM 939 C C . GLU A 1 112 ? 7.169 -2.969 -32.408 1.00 82.81 112 GLU A C 1
ATOM 941 O O . GLU A 1 112 ? 7.521 -3.761 -31.535 1.00 82.81 112 GLU A O 1
ATOM 946 N N . ASP A 1 113 ? 7.078 -3.329 -33.692 1.00 81.12 113 ASP A N 1
ATOM 947 C CA . ASP A 1 113 ? 7.376 -4.681 -34.180 1.00 81.12 113 ASP A CA 1
ATOM 948 C C . ASP A 1 113 ? 8.838 -5.075 -33.906 1.00 81.12 113 ASP A C 1
ATOM 950 O O . ASP A 1 113 ? 9.114 -6.198 -33.482 1.00 81.12 113 ASP A O 1
ATOM 954 N N . MET A 1 114 ? 9.792 -4.156 -34.102 1.00 77.25 114 MET A N 1
ATOM 955 C CA . MET A 1 114 ? 11.212 -4.388 -33.793 1.00 77.25 114 MET A CA 1
ATOM 956 C C . MET A 1 114 ? 11.446 -4.613 -32.292 1.00 77.25 114 MET A C 1
ATOM 958 O O . MET A 1 114 ? 12.210 -5.500 -31.906 1.00 77.25 114 MET A O 1
ATOM 962 N N . ILE A 1 115 ? 10.746 -3.865 -31.435 1.00 71.12 115 ILE A N 1
ATOM 963 C CA . ILE A 1 115 ? 10.763 -4.064 -29.979 1.00 71.12 115 ILE A CA 1
ATOM 964 C C . ILE A 1 115 ? 10.164 -5.428 -29.609 1.00 71.12 115 ILE A C 1
ATOM 966 O O . ILE A 1 115 ? 10.710 -6.107 -28.741 1.00 71.12 115 ILE A O 1
ATOM 970 N N . GLN A 1 116 ? 9.089 -5.853 -30.278 1.00 65.44 116 GLN A N 1
ATOM 971 C CA . GLN A 1 116 ? 8.438 -7.148 -30.050 1.00 65.44 116 GLN A CA 1
ATOM 972 C C . GLN A 1 116 ? 9.268 -8.347 -30.545 1.00 65.44 116 GLN A C 1
ATOM 974 O O . GLN A 1 116 ? 9.136 -9.442 -29.998 1.00 65.44 116 GLN A O 1
ATOM 979 N N . GLN A 1 117 ? 10.117 -8.158 -31.563 1.00 61.19 117 GLN A N 1
ATOM 980 C CA . GLN A 1 117 ? 10.995 -9.194 -32.130 1.00 61.19 117 GLN A CA 1
ATOM 981 C C . GLN A 1 117 ? 12.322 -9.369 -31.372 1.00 61.19 117 GLN A C 1
ATOM 983 O O . GLN A 1 117 ? 12.997 -10.385 -31.552 1.00 61.19 117 GLN A O 1
ATOM 988 N N . ASN A 1 118 ? 12.703 -8.425 -30.504 1.00 56.38 118 ASN A N 1
ATOM 989 C CA . ASN A 1 118 ? 13.779 -8.652 -29.540 1.00 56.38 118 ASN A CA 1
ATOM 990 C C . ASN A 1 118 ? 13.327 -9.711 -28.516 1.00 56.38 118 ASN A C 1
ATOM 992 O O . ASN A 1 118 ? 12.166 -9.683 -28.102 1.00 56.38 118 ASN A O 1
ATOM 996 N N . PRO A 1 119 ? 14.200 -10.646 -28.082 1.00 51.59 119 PRO A N 1
ATOM 997 C CA . PRO A 1 119 ? 13.825 -11.639 -27.079 1.00 51.59 119 PRO A CA 1
ATOM 998 C C . PRO A 1 119 ? 13.253 -10.905 -25.868 1.00 51.59 119 PRO A C 1
ATOM 1000 O O . PRO A 1 119 ? 13.944 -10.063 -25.288 1.00 51.59 119 PRO A O 1
ATOM 1003 N N . LYS A 1 120 ? 11.978 -11.176 -25.543 1.00 56.25 120 LYS A N 1
ATOM 1004 C CA . LYS A 1 120 ? 11.274 -10.533 -24.432 1.00 56.25 120 LYS A CA 1
ATOM 1005 C C . LYS A 1 120 ? 12.180 -10.579 -23.214 1.00 56.25 120 LYS A C 1
ATOM 1007 O O . LYS A 1 120 ? 12.513 -11.656 -22.715 1.00 56.25 120 LYS A O 1
ATOM 1012 N N . LYS A 1 121 ? 12.617 -9.402 -22.770 1.00 67.06 121 LYS A N 1
ATOM 1013 C CA . LYS A 1 121 ? 13.342 -9.269 -21.516 1.00 67.06 121 LYS A CA 1
ATOM 1014 C C . LYS A 1 121 ? 12.441 -9.858 -20.432 1.00 67.06 121 LYS A C 1
ATOM 1016 O O . LYS A 1 121 ? 11.378 -9.304 -20.168 1.00 67.06 121 LYS A O 1
ATOM 1021 N N . ARG A 1 122 ? 12.845 -10.983 -19.840 1.00 84.44 122 ARG A N 1
ATOM 1022 C CA . ARG A 1 122 ? 12.178 -11.498 -18.644 1.00 84.44 122 ARG A CA 1
ATOM 1023 C C . ARG A 1 122 ? 12.526 -10.562 -17.498 1.00 84.44 122 ARG A C 1
ATOM 1025 O O . ARG A 1 122 ? 13.697 -10.431 -17.149 1.00 84.44 122 ARG A O 1
ATOM 1032 N N . TRP A 1 123 ? 11.525 -9.866 -16.976 1.00 92.88 123 TRP A N 1
ATOM 1033 C CA . TRP A 1 123 ? 11.704 -8.957 -15.850 1.00 92.88 123 TRP A CA 1
ATOM 1034 C C . TRP A 1 123 ? 12.013 -9.752 -14.585 1.00 92.88 123 TRP A C 1
ATOM 1036 O O . TRP A 1 123 ? 11.282 -10.684 -14.257 1.00 92.88 123 TRP A O 1
ATOM 1046 N N . VAL A 1 124 ? 13.051 -9.370 -13.846 1.00 96.25 124 VAL A N 1
ATOM 1047 C CA . VAL A 1 124 ? 13.347 -9.959 -12.535 1.00 96.25 124 VAL A CA 1
ATOM 1048 C C . VAL A 1 124 ? 12.744 -9.080 -11.444 1.00 96.25 124 VAL A C 1
ATOM 1050 O O . VAL A 1 124 ? 13.197 -7.960 -11.202 1.00 96.25 124 VAL A O 1
ATOM 1053 N N . ILE A 1 125 ? 11.729 -9.597 -10.756 1.00 98.44 125 ILE A N 1
ATOM 1054 C CA . ILE A 1 125 ? 11.065 -8.940 -9.632 1.00 98.44 125 ILE A CA 1
ATOM 1055 C C . ILE A 1 125 ? 11.710 -9.416 -8.329 1.00 98.44 125 ILE A C 1
ATOM 1057 O O . ILE A 1 125 ? 11.633 -10.581 -7.933 1.00 98.44 125 ILE A O 1
ATOM 1061 N N . GLY A 1 126 ? 12.332 -8.474 -7.634 1.00 98.25 126 GLY A N 1
ATOM 1062 C CA . GLY A 1 126 ? 12.960 -8.668 -6.344 1.00 98.25 126 GLY A CA 1
ATOM 1063 C C . GLY A 1 126 ? 11.964 -8.595 -5.188 1.00 98.25 126 GLY A C 1
ATOM 1064 O O . GLY A 1 126 ? 11.613 -7.503 -4.748 1.00 98.25 126 GLY A O 1
ATOM 1065 N N . VAL A 1 127 ? 11.541 -9.732 -4.643 1.00 98.31 127 VAL A N 1
ATOM 1066 C CA . VAL A 1 127 ? 10.755 -9.798 -3.403 1.00 98.31 127 VAL A CA 1
ATOM 1067 C C . VAL A 1 127 ? 11.705 -9.581 -2.228 1.00 98.31 127 VAL A C 1
ATOM 1069 O O . VAL A 1 127 ? 12.552 -10.424 -1.934 1.00 98.31 127 VAL A O 1
ATOM 1072 N N . TYR A 1 128 ? 11.571 -8.439 -1.554 1.00 97.69 128 TYR A N 1
ATOM 1073 C CA . TYR A 1 128 ? 12.605 -7.921 -0.658 1.00 97.69 128 TYR A CA 1
ATOM 1074 C C . TYR A 1 128 ? 12.093 -7.579 0.741 1.00 97.69 128 TYR A C 1
ATOM 1076 O O . TYR A 1 128 ? 11.030 -6.971 0.918 1.00 97.69 128 TYR A O 1
ATOM 1084 N N . HIS A 1 129 ? 12.907 -7.876 1.756 1.00 96.00 129 HIS A N 1
ATOM 1085 C CA . HIS A 1 129 ? 12.758 -7.304 3.092 1.00 96.00 129 HIS A CA 1
ATOM 1086 C C . HIS A 1 129 ? 14.136 -6.996 3.712 1.00 96.00 129 HIS A C 1
ATOM 1088 O O . HIS A 1 129 ? 15.036 -7.826 3.620 1.00 96.00 129 HIS A O 1
ATOM 1094 N N . PRO A 1 130 ? 14.326 -5.850 4.401 1.00 93.56 130 PRO A N 1
ATOM 1095 C CA . PRO A 1 130 ? 15.667 -5.372 4.751 1.00 93.56 130 PRO A CA 1
ATOM 1096 C C . PRO A 1 130 ? 16.476 -6.307 5.657 1.00 93.56 130 PRO A C 1
ATOM 1098 O O . PRO A 1 130 ? 17.683 -6.436 5.511 1.00 93.56 130 PRO A O 1
ATOM 1101 N N . THR A 1 131 ? 15.826 -6.972 6.612 1.00 91.56 131 THR A N 1
ATOM 1102 C CA . THR A 1 131 ? 16.539 -7.717 7.671 1.00 91.56 131 THR A CA 1
ATOM 1103 C C . THR A 1 131 ? 16.290 -9.218 7.668 1.00 91.56 131 THR A C 1
ATOM 1105 O O . THR A 1 131 ? 16.754 -9.919 8.562 1.00 91.56 131 THR A O 1
ATOM 1108 N N . THR A 1 132 ? 15.436 -9.719 6.783 1.00 92.38 132 THR A N 1
ATOM 1109 C CA . THR A 1 132 ? 14.927 -11.093 6.892 1.00 92.38 132 THR A CA 1
ATOM 1110 C C . THR A 1 132 ? 14.509 -11.560 5.519 1.00 92.38 132 THR A C 1
ATOM 1112 O O . THR A 1 132 ? 13.862 -10.793 4.817 1.00 92.38 132 THR A O 1
ATOM 1115 N N . ASN A 1 133 ? 14.830 -12.801 5.162 1.00 93.31 133 ASN A N 1
ATOM 1116 C CA . ASN A 1 133 ? 14.345 -13.400 3.925 1.00 93.31 133 ASN A CA 1
ATOM 1117 C C . ASN A 1 133 ? 12.795 -13.407 3.929 1.00 93.31 133 ASN A C 1
ATOM 1119 O O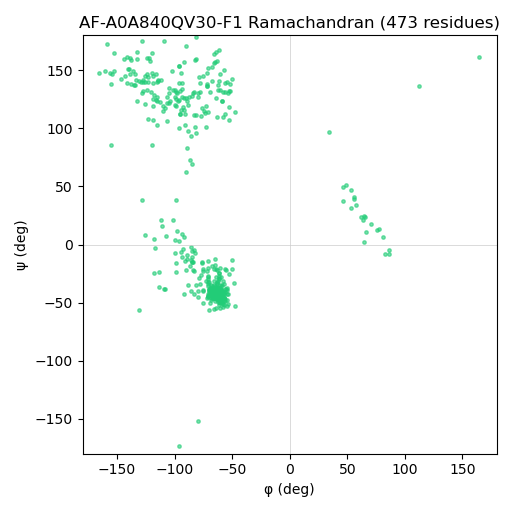 . ASN A 1 133 ? 12.194 -13.965 4.857 1.00 93.31 133 ASN A O 1
ATOM 1123 N N . PRO A 1 134 ? 12.131 -12.803 2.925 1.00 95.62 134 PRO A N 1
ATOM 1124 C CA . PRO A 1 134 ? 10.671 -12.762 2.833 1.00 95.62 134 PRO A CA 1
ATOM 1125 C C . PRO A 1 134 ? 9.954 -14.115 2.930 1.00 95.62 134 PRO A C 1
ATOM 1127 O O . PRO A 1 134 ? 8.819 -14.143 3.404 1.00 95.62 134 PRO A O 1
ATOM 1130 N N . ARG A 1 135 ? 10.601 -15.238 2.582 1.00 94.50 135 ARG A N 1
ATOM 1131 C CA . ARG A 1 135 ? 10.052 -16.594 2.779 1.00 94.50 135 ARG A CA 1
ATOM 1132 C C . ARG A 1 135 ? 9.779 -16.957 4.232 1.00 94.50 135 ARG A C 1
ATOM 1134 O O . ARG A 1 135 ? 8.904 -17.772 4.492 1.00 94.50 135 ARG A O 1
ATOM 1141 N N . ALA A 1 136 ? 10.471 -16.329 5.179 1.00 93.06 136 ALA A N 1
ATOM 1142 C CA . ALA A 1 136 ? 10.198 -16.500 6.604 1.00 93.06 136 ALA A CA 1
ATOM 1143 C C . ALA A 1 136 ? 9.082 -15.570 7.125 1.00 93.06 136 ALA A C 1
ATOM 1145 O O . ALA A 1 136 ? 8.648 -15.712 8.267 1.00 93.06 136 ALA A O 1
ATOM 1146 N N . LEU A 1 137 ? 8.646 -14.590 6.325 1.00 90.62 137 LEU A N 1
ATOM 1147 C CA . LEU A 1 137 ? 7.685 -13.556 6.727 1.00 90.62 137 LEU A CA 1
ATOM 1148 C C . LEU A 1 137 ? 6.308 -13.728 6.084 1.00 90.62 137 LEU A C 1
ATOM 1150 O O . LEU A 1 137 ? 5.294 -13.426 6.717 1.00 90.62 137 LEU A O 1
ATOM 1154 N N . LEU A 1 138 ? 6.270 -14.140 4.820 1.00 91.88 138 LEU A N 1
ATOM 1155 C CA . LEU A 1 138 ? 5.045 -14.288 4.042 1.00 91.88 138 LEU A CA 1
ATOM 1156 C C . LEU A 1 138 ? 4.567 -15.740 4.079 1.00 91.88 138 LEU A C 1
ATOM 1158 O O . LEU A 1 138 ? 5.352 -16.668 4.253 1.00 91.88 138 LEU A O 1
ATOM 1162 N N . THR A 1 139 ? 3.262 -15.937 3.908 1.00 92.00 139 THR A N 1
ATOM 1163 C CA . THR A 1 139 ? 2.693 -17.281 3.777 1.00 92.00 139 THR A CA 1
ATOM 1164 C C . THR A 1 139 ? 3.150 -17.924 2.470 1.00 92.00 139 THR A C 1
ATOM 1166 O O . THR A 1 139 ? 3.398 -17.233 1.478 1.00 92.00 139 THR A O 1
ATOM 1169 N N . GLU A 1 140 ? 3.203 -19.255 2.442 1.00 92.19 140 GLU A N 1
ATOM 1170 C CA . GLU A 1 140 ? 3.539 -20.008 1.230 1.00 92.19 140 GLU A CA 1
ATOM 1171 C C . GLU A 1 140 ? 2.601 -19.652 0.070 1.00 92.19 140 GLU A C 1
ATOM 1173 O O . GLU A 1 140 ? 3.068 -19.302 -1.010 1.00 92.19 140 GLU A O 1
ATOM 1178 N N . ALA A 1 141 ? 1.288 -19.610 0.326 1.00 92.44 141 ALA A N 1
ATOM 1179 C CA . ALA A 1 141 ? 0.289 -19.212 -0.666 1.00 92.44 141 ALA A CA 1
ATOM 1180 C C . ALA A 1 141 ? 0.578 -17.832 -1.278 1.00 92.44 141 ALA A C 1
ATOM 1182 O O . ALA A 1 141 ? 0.417 -17.648 -2.483 1.00 92.44 141 ALA A O 1
ATOM 1183 N N . ARG A 1 142 ? 1.046 -16.868 -0.473 1.00 93.06 142 ARG A N 1
ATOM 1184 C CA . ARG A 1 142 ? 1.358 -15.517 -0.945 1.00 93.06 142 ARG A CA 1
ATOM 1185 C C . ARG A 1 142 ? 2.569 -15.491 -1.868 1.00 93.06 142 ARG A C 1
ATOM 1187 O O . ARG A 1 142 ? 2.510 -14.857 -2.915 1.00 93.06 142 ARG A O 1
ATOM 1194 N N . ILE A 1 143 ? 3.651 -16.174 -1.504 1.00 95.31 143 ILE A N 1
ATOM 1195 C CA . ILE A 1 143 ? 4.867 -16.196 -2.331 1.00 95.31 143 ILE A CA 1
ATOM 1196 C C . ILE A 1 143 ? 4.639 -17.018 -3.595 1.00 95.31 143 ILE A C 1
ATOM 1198 O O . ILE A 1 143 ? 4.977 -16.565 -4.683 1.00 95.31 143 ILE A O 1
ATOM 1202 N N . MET A 1 144 ? 4.014 -18.190 -3.477 1.00 96.06 144 MET A N 1
ATOM 1203 C CA . MET A 1 144 ? 3.757 -19.046 -4.633 1.00 96.06 144 MET A CA 1
ATOM 1204 C C . MET A 1 144 ? 2.779 -18.409 -5.622 1.00 96.06 144 MET A C 1
ATOM 1206 O O . MET A 1 144 ? 2.938 -18.599 -6.823 1.00 96.06 144 MET A O 1
ATOM 1210 N N . SER A 1 145 ? 1.831 -17.588 -5.155 1.00 96.38 145 SER A N 1
ATOM 1211 C CA . SER A 1 145 ? 0.977 -16.795 -6.049 1.00 96.38 145 SER A CA 1
ATOM 1212 C C . SER A 1 145 ? 1.777 -15.778 -6.870 1.00 96.38 145 SER A C 1
ATOM 1214 O O . SER A 1 145 ? 1.480 -15.595 -8.048 1.00 96.38 145 SER A O 1
ATOM 1216 N N . LEU A 1 146 ? 2.804 -15.145 -6.282 1.00 97.62 146 LEU A N 1
ATOM 1217 C CA . LEU A 1 146 ? 3.708 -14.243 -7.010 1.00 97.62 146 LEU A CA 1
ATOM 1218 C C . LEU A 1 146 ? 4.550 -15.002 -8.033 1.00 97.62 146 LEU A C 1
ATOM 1220 O O . LEU A 1 146 ? 4.653 -14.550 -9.165 1.00 97.62 146 LEU A O 1
ATOM 1224 N N . VAL A 1 147 ? 5.117 -16.151 -7.650 1.00 97.12 147 VAL A N 1
ATOM 1225 C CA . VAL A 1 147 ? 5.901 -17.011 -8.555 1.00 97.12 147 VAL A CA 1
ATOM 1226 C C . VAL A 1 147 ? 5.054 -17.440 -9.750 1.00 97.12 147 VAL A C 1
ATOM 1228 O O . VAL A 1 147 ? 5.457 -17.238 -10.891 1.00 97.12 147 VAL A O 1
ATOM 1231 N N . TYR A 1 148 ? 3.858 -17.968 -9.487 1.00 95.31 148 TYR A N 1
ATOM 1232 C CA . TYR A 1 148 ? 2.946 -18.432 -10.527 1.00 95.31 148 TYR A CA 1
ATOM 1233 C C . TYR A 1 148 ? 2.515 -17.300 -11.468 1.00 95.31 148 TYR A C 1
ATOM 1235 O O . TYR A 1 148 ? 2.522 -17.465 -12.686 1.00 95.31 148 TYR A O 1
ATOM 1243 N N . GLU A 1 149 ? 2.156 -16.130 -10.934 1.00 96.56 149 GLU A N 1
ATOM 1244 C CA . GLU A 1 149 ? 1.775 -15.005 -11.788 1.00 96.56 149 GLU A CA 1
ATOM 1245 C C . GLU A 1 149 ? 2.966 -14.425 -12.563 1.00 96.56 149 GLU A C 1
ATOM 1247 O O . GLU A 1 149 ? 2.810 -14.081 -13.733 1.00 96.56 149 GLU A O 1
ATOM 1252 N N . ALA A 1 150 ? 4.153 -14.344 -11.954 1.00 96.25 150 ALA A N 1
ATOM 1253 C CA . ALA A 1 150 ? 5.363 -13.912 -12.646 1.00 96.25 150 ALA A CA 1
ATOM 1254 C C . ALA A 1 150 ? 5.672 -14.834 -13.827 1.00 96.25 150 ALA A C 1
ATOM 1256 O O . ALA A 1 150 ? 5.850 -14.344 -14.938 1.00 96.25 150 ALA A O 1
ATOM 1257 N N . GLU A 1 151 ? 5.603 -16.155 -13.639 1.00 91.19 151 GLU A N 1
ATOM 1258 C CA . GLU A 1 151 ? 5.787 -17.123 -14.723 1.00 91.19 151 GLU A CA 1
ATOM 1259 C C . GLU A 1 151 ? 4.789 -16.892 -15.870 1.00 91.19 151 GLU A C 1
ATOM 1261 O O . GLU A 1 151 ? 5.191 -16.809 -17.033 1.00 91.19 151 GLU A O 1
ATOM 1266 N N . ARG A 1 152 ? 3.502 -16.681 -15.552 1.00 90.62 152 ARG A N 1
ATOM 1267 C CA . ARG A 1 152 ? 2.461 -16.344 -16.542 1.00 90.62 152 ARG A CA 1
ATOM 1268 C C . ARG A 1 152 ? 2.717 -15.036 -17.289 1.00 90.62 152 ARG A C 1
ATOM 1270 O O . ARG A 1 152 ? 2.238 -14.877 -18.411 1.00 90.62 152 ARG A O 1
ATOM 1277 N N . LYS A 1 153 ? 3.401 -14.089 -16.651 1.00 90.94 153 LYS A N 1
ATOM 1278 C CA . LYS A 1 153 ? 3.788 -12.790 -17.213 1.00 90.94 153 LYS A CA 1
ATOM 1279 C C . LYS A 1 153 ? 5.183 -12.803 -17.833 1.00 90.94 153 LYS A C 1
ATOM 1281 O O . LYS A 1 153 ? 5.667 -11.746 -18.219 1.00 90.94 153 LYS A O 1
ATOM 1286 N N . GLU A 1 154 ? 5.799 -13.981 -17.958 1.00 89.56 154 GLU A N 1
ATOM 1287 C CA . GLU A 1 154 ? 7.159 -14.150 -18.471 1.00 89.56 154 GLU A CA 1
ATOM 1288 C C . GLU A 1 154 ? 8.188 -13.319 -17.678 1.00 89.56 154 GLU A C 1
ATOM 1290 O O . GLU A 1 154 ? 9.122 -12.747 -18.231 1.00 89.56 154 GLU A O 1
ATOM 1295 N N . ALA A 1 155 ? 8.005 -13.259 -16.361 1.00 94.06 155 ALA A N 1
ATOM 1296 C CA . ALA A 1 155 ? 8.879 -12.626 -15.383 1.00 94.06 155 ALA A CA 1
ATOM 1297 C C . ALA A 1 155 ? 9.388 -13.663 -14.367 1.00 94.06 155 ALA A C 1
ATOM 1299 O O . ALA A 1 155 ? 8.847 -14.764 -14.246 1.00 94.06 155 ALA A O 1
ATOM 1300 N N . ASP A 1 156 ? 10.422 -13.295 -13.618 1.00 94.44 156 ASP A N 1
ATOM 1301 C CA . ASP A 1 156 ? 11.064 -14.134 -12.610 1.00 94.44 156 ASP A CA 1
ATOM 1302 C C . ASP A 1 156 ? 10.964 -13.498 -11.221 1.00 94.44 156 ASP A C 1
ATOM 1304 O O . ASP A 1 156 ? 11.036 -12.279 -11.069 1.00 94.44 156 ASP A O 1
ATOM 1308 N N . ILE A 1 157 ? 10.813 -14.332 -10.190 1.00 98.06 157 ILE A N 1
ATOM 1309 C CA . ILE A 1 157 ? 10.808 -13.902 -8.788 1.00 98.06 157 ILE A CA 1
ATOM 1310 C C . ILE A 1 157 ? 12.141 -14.268 -8.150 1.00 98.06 157 ILE A C 1
ATOM 1312 O O . ILE A 1 157 ? 12.502 -15.442 -8.081 1.00 98.06 157 ILE A O 1
ATOM 1316 N N . MET A 1 158 ? 12.825 -13.263 -7.610 1.00 98.19 158 MET A N 1
ATOM 1317 C CA . MET A 1 158 ? 14.000 -13.442 -6.765 1.00 98.19 158 MET A CA 1
ATOM 1318 C C . MET A 1 158 ? 13.696 -12.948 -5.356 1.00 98.19 158 MET A C 1
ATOM 1320 O O . MET A 1 158 ? 13.333 -11.790 -5.162 1.00 98.19 158 MET A O 1
ATOM 1324 N N . VAL A 1 159 ? 13.870 -13.809 -4.358 1.00 98.38 159 VAL A N 1
ATOM 1325 C CA . VAL A 1 159 ? 13.651 -13.467 -2.952 1.00 98.38 159 VAL A CA 1
ATOM 1326 C C . VAL A 1 159 ? 14.981 -13.175 -2.267 1.00 98.38 159 VAL A C 1
ATOM 1328 O O . VAL A 1 159 ? 15.888 -14.003 -2.319 1.00 98.38 159 VAL A O 1
ATOM 1331 N N . PHE A 1 160 ? 15.108 -12.021 -1.608 1.00 97.94 160 PHE A N 1
ATOM 1332 C CA . PHE A 1 160 ? 16.363 -11.634 -0.953 1.00 97.94 160 PHE A CA 1
ATOM 1333 C C . PHE A 1 160 ? 16.182 -10.581 0.155 1.00 97.94 160 PHE A C 1
ATOM 1335 O O . PHE A 1 160 ? 15.103 -10.017 0.368 1.00 97.94 160 PHE A O 1
ATOM 1342 N N . SER A 1 161 ? 17.263 -10.317 0.880 1.00 96.06 161 SER A N 1
ATOM 1343 C CA . SER A 1 161 ? 17.389 -9.287 1.908 1.00 96.06 161 SER A CA 1
ATOM 1344 C C . SER A 1 161 ? 18.612 -8.405 1.661 1.00 96.06 161 SER A C 1
ATOM 1346 O O . SER A 1 161 ? 19.404 -8.642 0.754 1.00 96.06 161 SER A O 1
ATOM 1348 N N . THR A 1 162 ? 18.793 -7.363 2.471 1.00 93.06 162 THR A N 1
ATOM 1349 C CA . THR A 1 162 ? 19.919 -6.432 2.309 1.00 93.06 162 THR A CA 1
ATOM 1350 C C . THR A 1 162 ? 21.291 -7.102 2.459 1.00 93.06 162 THR A C 1
ATOM 1352 O O . THR A 1 162 ? 22.265 -6.637 1.869 1.00 93.06 162 THR A O 1
ATOM 1355 N N . GLU A 1 163 ? 21.390 -8.170 3.254 1.00 93.50 163 GLU A N 1
ATOM 1356 C CA . GLU A 1 163 ? 22.659 -8.875 3.480 1.00 93.50 163 GLU A CA 1
ATOM 1357 C C . GLU A 1 163 ? 23.074 -9.761 2.303 1.00 93.50 163 GLU A C 1
ATOM 1359 O O . GLU A 1 163 ? 24.244 -10.114 2.197 1.00 93.50 163 GLU A O 1
ATOM 1364 N N . ASP A 1 164 ? 22.153 -10.039 1.381 1.00 96.00 164 ASP A N 1
ATOM 1365 C CA . ASP A 1 164 ? 22.410 -10.864 0.201 1.00 96.00 164 ASP A CA 1
ATOM 1366 C C . ASP A 1 164 ? 22.984 -10.048 -0.977 1.00 96.00 164 ASP A C 1
ATOM 1368 O O . ASP A 1 164 ? 23.258 -10.604 -2.039 1.00 96.00 164 ASP A O 1
ATOM 1372 N N . VAL A 1 165 ? 23.143 -8.725 -0.821 1.00 96.62 165 VAL A N 1
ATOM 1373 C CA . VAL A 1 165 ? 23.518 -7.791 -1.898 1.00 96.62 165 VAL A CA 1
ATOM 1374 C C . VAL A 1 165 ? 25.010 -7.455 -1.870 1.00 96.62 165 VAL A C 1
ATOM 1376 O O . VAL A 1 165 ? 25.510 -6.900 -0.887 1.00 96.62 165 VAL A O 1
ATOM 1379 N N . ASP A 1 166 ? 25.692 -7.666 -2.997 1.00 95.38 166 ASP A N 1
ATOM 1380 C CA . ASP A 1 166 ? 27.035 -7.141 -3.263 1.00 95.38 166 ASP A CA 1
ATOM 1381 C C . ASP A 1 166 ? 26.957 -5.992 -4.280 1.00 95.38 166 ASP A C 1
ATOM 1383 O O . ASP A 1 166 ? 26.756 -6.185 -5.479 1.00 95.38 166 ASP A O 1
ATOM 1387 N N . PHE A 1 167 ? 27.140 -4.766 -3.788 1.00 89.88 167 PHE A N 1
ATOM 1388 C CA . PHE A 1 167 ? 27.098 -3.558 -4.612 1.00 89.88 167 PHE A CA 1
ATOM 1389 C C . PHE A 1 167 ? 28.350 -3.318 -5.458 1.00 89.88 167 PHE A C 1
ATOM 1391 O O . PHE A 1 167 ? 28.298 -2.458 -6.330 1.00 89.88 167 PHE A O 1
ATOM 1398 N N . ASN A 1 168 ? 29.476 -3.978 -5.177 1.00 88.50 168 ASN A N 1
ATOM 1399 C CA . ASN A 1 168 ? 30.684 -3.812 -5.987 1.00 88.50 168 ASN A CA 1
ATOM 1400 C C . ASN A 1 168 ? 30.573 -4.610 -7.286 1.00 88.50 168 ASN A C 1
ATOM 1402 O O . ASN A 1 168 ? 31.096 -4.189 -8.312 1.00 88.50 168 ASN A O 1
ATOM 1406 N N . GLN A 1 169 ? 29.901 -5.760 -7.217 1.00 88.62 169 GLN A N 1
ATOM 1407 C CA . GLN A 1 169 ? 29.680 -6.655 -8.352 1.00 88.62 169 GLN A CA 1
ATOM 1408 C C . GLN A 1 169 ? 28.282 -6.506 -8.973 1.00 88.62 169 GLN A C 1
ATOM 1410 O O . GLN A 1 169 ? 28.024 -7.109 -10.007 1.00 88.62 169 GLN A O 1
ATOM 1415 N N . GLU A 1 170 ? 27.394 -5.720 -8.353 1.00 89.00 170 GLU A N 1
ATOM 1416 C CA . GLU A 1 170 ? 25.988 -5.545 -8.757 1.00 89.00 170 GLU A CA 1
ATOM 1417 C C . GLU A 1 170 ? 25.215 -6.875 -8.842 1.00 89.00 170 GLU A C 1
ATOM 1419 O O . GLU A 1 170 ? 24.406 -7.114 -9.744 1.00 89.00 170 GLU A O 1
ATOM 1424 N N . ILE A 1 171 ? 25.462 -7.748 -7.861 1.00 95.00 171 ILE A N 1
ATOM 14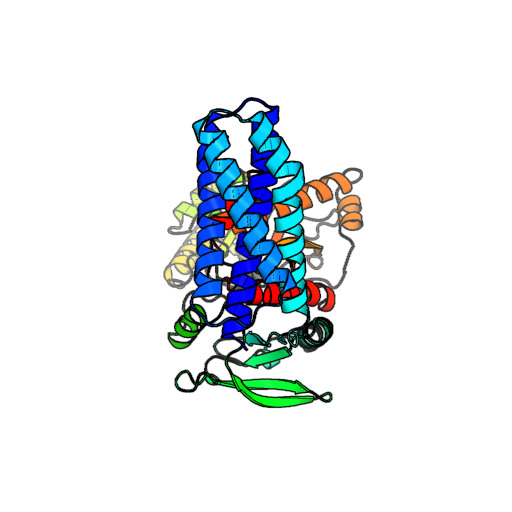25 C CA . ILE A 1 171 ? 24.853 -9.079 -7.745 1.00 95.00 171 ILE A CA 1
ATOM 1426 C C . ILE A 1 171 ? 24.097 -9.253 -6.425 1.00 95.00 171 ILE A C 1
ATOM 1428 O O . ILE A 1 171 ? 24.367 -8.589 -5.421 1.00 95.00 171 ILE A O 1
ATOM 1432 N N . VAL A 1 172 ? 23.164 -10.200 -6.428 1.00 96.94 172 VAL A N 1
ATOM 1433 C CA . VAL A 1 172 ? 22.368 -10.639 -5.283 1.00 96.94 172 VAL A CA 1
ATOM 1434 C C . VAL A 1 172 ? 22.468 -12.158 -5.155 1.00 96.94 172 VAL A C 1
ATOM 1436 O O . VAL A 1 172 ? 22.243 -12.882 -6.124 1.00 96.94 172 VAL A O 1
ATOM 1439 N N . GLN A 1 173 ? 22.769 -12.652 -3.954 1.00 97.44 173 GLN A N 1
ATOM 1440 C CA . GLN A 1 173 ? 22.660 -14.070 -3.592 1.00 97.44 173 GLN A CA 1
ATOM 1441 C C . GLN A 1 173 ? 21.221 -14.393 -3.162 1.00 97.44 173 GLN A C 1
ATOM 1443 O O . GLN A 1 173 ? 20.931 -14.592 -1.983 1.00 97.44 173 GLN A O 1
ATOM 1448 N N . GLY A 1 174 ? 20.299 -14.373 -4.122 1.00 96.44 174 GLY A N 1
ATOM 1449 C CA . GLY A 1 174 ? 18.869 -14.557 -3.887 1.00 96.44 174 GLY A CA 1
ATOM 1450 C C . GLY A 1 174 ? 18.409 -16.014 -3.952 1.00 96.44 174 GLY A C 1
ATOM 1451 O O . GLY A 1 174 ? 19.136 -16.913 -4.368 1.00 96.44 174 GLY A O 1
ATOM 1452 N N . GLU A 1 175 ? 17.160 -16.246 -3.560 1.00 97.56 175 GLU A N 1
ATOM 1453 C CA . GLU A 1 175 ? 16.462 -17.520 -3.741 1.00 97.56 175 GLU A CA 1
ATOM 1454 C C . GLU A 1 175 ? 15.438 -17.410 -4.875 1.00 97.56 175 GLU A C 1
ATOM 1456 O O . GLU A 1 175 ? 14.618 -16.490 -4.887 1.00 97.56 175 GLU A O 1
ATOM 1461 N N . VAL A 1 176 ? 15.463 -18.359 -5.810 1.00 96.06 176 VAL A N 1
ATOM 1462 C CA . VAL A 1 176 ? 14.548 -18.431 -6.961 1.00 96.06 176 VAL A CA 1
ATOM 1463 C C . VAL A 1 176 ? 13.823 -19.769 -6.937 1.00 96.06 176 VAL A C 1
ATOM 1465 O O . VAL A 1 176 ? 14.393 -20.783 -6.535 1.00 96.06 176 VAL A O 1
ATOM 1468 N N . PHE A 1 177 ? 12.554 -19.783 -7.343 1.00 92.88 177 PHE A N 1
ATOM 1469 C CA . PHE A 1 177 ? 11.789 -21.019 -7.473 1.00 92.88 177 PHE A CA 1
ATOM 1470 C C . PHE A 1 177 ? 11.931 -21.581 -8.889 1.00 92.88 177 PHE A C 1
ATOM 1472 O O . PHE A 1 177 ? 11.439 -20.981 -9.841 1.00 92.88 177 PHE A O 1
ATOM 1479 N N . GLN A 1 178 ? 12.601 -22.723 -9.033 1.00 86.69 178 GLN A N 1
ATOM 1480 C CA . GLN A 1 178 ? 12.787 -23.416 -10.310 1.00 86.69 178 GLN A CA 1
ATOM 1481 C C . GLN A 1 178 ? 12.621 -24.920 -10.103 1.00 86.69 178 GLN A C 1
ATOM 1483 O O . GLN A 1 178 ? 12.941 -25.454 -9.045 1.00 86.69 178 GLN A O 1
ATOM 1488 N N . SER A 1 179 ? 12.084 -25.619 -11.105 1.00 85.75 179 SER A N 1
ATOM 1489 C CA . SER A 1 179 ? 11.913 -27.083 -11.058 1.00 85.75 179 SER A CA 1
ATOM 1490 C C . SER A 1 179 ? 11.157 -27.596 -9.817 1.00 85.75 179 SER A C 1
ATOM 1492 O O . SER A 1 179 ? 11.413 -28.694 -9.331 1.00 85.75 179 SER A O 1
ATOM 1494 N N . GLY A 1 180 ? 10.222 -26.799 -9.287 1.00 86.69 180 GLY A N 1
ATOM 1495 C CA . GLY A 1 180 ? 9.415 -27.162 -8.118 1.00 86.69 180 GLY A CA 1
ATOM 1496 C C . GLY A 1 180 ? 10.094 -26.953 -6.758 1.00 86.69 180 GLY A C 1
ATOM 1497 O O . GLY A 1 180 ? 9.517 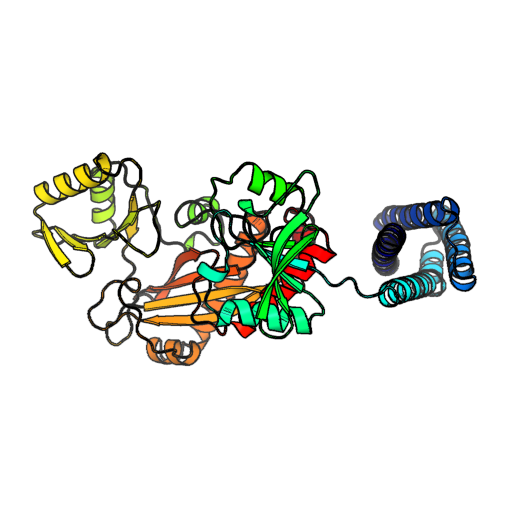-27.334 -5.741 1.00 86.69 180 GLY A O 1
ATOM 1498 N N . GLN A 1 181 ? 11.282 -26.346 -6.709 1.00 94.38 181 GLN A N 1
ATOM 1499 C CA . GLN A 1 181 ? 12.022 -26.107 -5.470 1.00 94.38 181 GLN A CA 1
ATOM 1500 C C . GLN A 1 181 ? 12.668 -24.719 -5.430 1.00 94.38 181 GLN A C 1
ATOM 1502 O O . GLN A 1 181 ? 12.842 -24.055 -6.447 1.00 94.38 181 GLN A O 1
ATOM 1507 N N . TRP A 1 182 ? 13.007 -24.268 -4.223 1.00 96.44 182 TRP A N 1
ATOM 1508 C CA . TRP A 1 182 ? 13.735 -23.018 -4.016 1.00 96.44 182 TRP A CA 1
ATOM 1509 C C . TRP A 1 182 ? 15.239 -23.269 -4.039 1.00 96.44 182 TRP A C 1
ATOM 1511 O O . TRP A 1 182 ? 15.745 -24.034 -3.217 1.00 96.44 182 TRP A O 1
ATOM 1521 N N . GLU A 1 183 ? 15.946 -22.581 -4.926 1.00 95.75 183 GLU A N 1
ATOM 1522 C CA . GLU A 1 183 ? 17.392 -22.695 -5.096 1.00 95.75 183 GLU A CA 1
ATOM 1523 C C . GLU A 1 183 ? 18.067 -21.350 -4.826 1.00 95.75 183 GLU A C 1
ATOM 1525 O O . GLU A 1 183 ? 17.566 -20.295 -5.219 1.00 95.75 183 GLU A O 1
ATOM 1530 N N . LYS A 1 184 ? 19.212 -21.382 -4.137 1.00 96.38 184 LYS A N 1
ATOM 1531 C CA . LYS A 1 184 ? 20.052 -20.195 -3.959 1.00 96.38 184 LYS A CA 1
ATOM 1532 C C . LYS A 1 184 ? 20.872 -19.965 -5.218 1.00 96.38 184 LYS A C 1
ATOM 1534 O O . LYS A 1 184 ? 21.600 -20.857 -5.646 1.00 96.38 184 LYS A O 1
ATOM 1539 N N . MET A 1 185 ? 20.790 -18.761 -5.763 1.00 94.56 185 MET A N 1
ATOM 1540 C CA . MET A 1 185 ? 21.483 -18.361 -6.978 1.00 94.56 185 MET A CA 1
ATOM 1541 C C . MET A 1 185 ? 22.137 -16.996 -6.795 1.00 94.56 185 MET A C 1
ATOM 1543 O O . MET A 1 185 ? 21.607 -16.122 -6.113 1.00 94.56 185 MET A O 1
ATOM 1547 N N . THR A 1 186 ? 23.278 -16.801 -7.448 1.00 94.75 186 THR A N 1
ATOM 1548 C CA . THR A 1 186 ? 23.891 -15.480 -7.592 1.00 94.75 186 THR A CA 1
ATOM 1549 C C . THR A 1 186 ? 23.451 -14.895 -8.923 1.00 94.75 186 THR A C 1
ATOM 1551 O O . THR A 1 186 ? 23.823 -15.412 -9.975 1.00 94.75 186 THR A O 1
ATOM 1554 N N . LEU A 1 187 ? 22.651 -13.837 -8.875 1.00 91.88 187 LEU A N 1
ATOM 1555 C CA . LEU A 1 187 ? 22.074 -13.174 -10.043 1.00 91.88 187 LEU A CA 1
ATOM 1556 C C . LEU A 1 187 ? 22.445 -11.693 -10.037 1.00 91.88 187 LEU A C 1
ATOM 1558 O O . LEU A 1 187 ? 22.807 -11.152 -8.996 1.00 91.88 187 LEU A O 1
ATOM 1562 N N . SER A 1 188 ? 22.349 -11.024 -11.184 1.00 92.00 188 SER A N 1
ATOM 1563 C CA . SER A 1 188 ? 22.418 -9.560 -11.234 1.00 92.00 188 SER A CA 1
ATOM 1564 C C . SER A 1 188 ? 21.278 -8.927 -10.429 1.00 92.00 188 SER A C 1
ATOM 1566 O O . SER A 1 188 ? 20.320 -9.596 -10.033 1.00 92.00 188 SER A O 1
ATOM 1568 N N . PHE A 1 189 ? 21.373 -7.622 -10.185 1.00 94.06 189 PHE A N 1
ATOM 1569 C CA . PHE A 1 189 ? 20.292 -6.865 -9.557 1.00 94.06 189 PHE A CA 1
ATOM 1570 C C . PHE A 1 189 ? 18.928 -7.100 -10.232 1.00 94.06 189 PHE A C 1
ATOM 1572 O O . PHE A 1 189 ? 18.864 -7.217 -11.457 1.00 94.06 189 PHE A O 1
ATOM 1579 N N . PRO A 1 190 ? 17.834 -7.162 -9.445 1.00 96.62 190 PRO A N 1
ATOM 1580 C CA . PRO A 1 190 ? 16.495 -7.236 -10.011 1.00 96.62 190 PRO A CA 1
ATOM 1581 C C . PRO A 1 190 ? 16.159 -5.937 -10.752 1.00 96.62 190 PRO A C 1
ATOM 1583 O O . PRO A 1 190 ? 16.676 -4.869 -10.427 1.00 96.62 190 PRO A O 1
ATOM 1586 N N . ASP A 1 191 ? 15.230 -6.013 -11.700 1.00 95.06 191 ASP A N 1
ATOM 1587 C CA . ASP A 1 191 ? 14.767 -4.847 -12.455 1.00 95.06 191 ASP A CA 1
ATOM 1588 C C . ASP A 1 191 ? 13.821 -3.945 -11.648 1.00 95.06 191 ASP A C 1
ATOM 1590 O O . ASP A 1 191 ? 13.650 -2.766 -11.959 1.00 95.06 191 ASP A O 1
ATOM 1594 N N . VAL A 1 192 ? 13.180 -4.505 -10.621 1.00 97.50 192 VAL A N 1
ATOM 1595 C CA . VAL A 1 192 ? 12.255 -3.819 -9.713 1.00 97.50 192 VAL A CA 1
ATOM 1596 C C . VAL A 1 192 ? 12.225 -4.543 -8.375 1.00 97.50 192 VAL A C 1
ATOM 1598 O O . VAL A 1 192 ? 12.335 -5.767 -8.314 1.00 97.50 192 VAL A O 1
ATOM 1601 N N . ILE A 1 193 ? 12.049 -3.799 -7.287 1.00 97.94 193 ILE A N 1
ATOM 1602 C CA . ILE A 1 193 ? 11.947 -4.341 -5.937 1.00 97.94 193 ILE A CA 1
ATOM 1603 C C . ILE A 1 193 ? 10.525 -4.185 -5.401 1.00 97.94 193 ILE A C 1
ATOM 1605 O O . ILE A 1 193 ? 10.033 -3.077 -5.188 1.00 97.94 193 ILE A O 1
ATOM 1609 N N . GLN A 1 194 ? 9.897 -5.316 -5.086 1.00 97.38 194 GLN A N 1
ATOM 1610 C CA . GLN A 1 194 ? 8.671 -5.378 -4.305 1.00 97.38 194 GLN A CA 1
ATOM 1611 C C . GLN A 1 194 ? 9.012 -5.520 -2.814 1.00 97.38 194 GLN A C 1
ATOM 1613 O O . GLN A 1 194 ? 9.401 -6.592 -2.340 1.00 97.38 194 GLN A O 1
ATOM 1618 N N . ASN A 1 195 ? 8.890 -4.425 -2.058 1.00 95.44 195 ASN A N 1
ATOM 1619 C CA . ASN A 1 195 ? 9.357 -4.351 -0.672 1.00 95.44 195 ASN A CA 1
ATOM 1620 C C . ASN A 1 195 ? 8.266 -4.635 0.370 1.00 95.44 195 ASN A C 1
ATOM 1622 O O . ASN A 1 195 ? 7.224 -3.994 0.410 1.00 95.44 195 ASN A O 1
ATOM 1626 N N . TYR A 1 196 ? 8.584 -5.498 1.334 1.00 92.81 196 TYR A N 1
ATOM 1627 C CA . TYR A 1 196 ? 7.691 -5.878 2.439 1.00 92.81 196 TYR A CA 1
ATOM 1628 C C . TYR A 1 196 ? 8.016 -5.178 3.765 1.00 92.81 196 TYR A C 1
ATOM 1630 O O . TYR A 1 196 ? 7.642 -5.630 4.850 1.00 92.81 196 TYR A O 1
ATOM 1638 N N . SER A 1 197 ? 8.715 -4.047 3.686 1.00 88.25 197 SER A N 1
ATOM 1639 C CA . SER A 1 197 ? 9.018 -3.165 4.810 1.00 88.25 197 SER A CA 1
ATOM 1640 C C . SER A 1 197 ? 8.773 -1.715 4.416 1.00 88.25 197 SER A C 1
ATOM 1642 O O . SER A 1 197 ? 9.163 -1.276 3.335 1.00 88.25 197 SER A O 1
ATOM 1644 N N . LEU A 1 198 ? 8.153 -0.975 5.335 1.00 82.62 198 LEU A N 1
ATOM 1645 C CA . LEU A 1 198 ? 7.831 0.449 5.213 1.00 82.62 198 LEU A CA 1
ATOM 1646 C C . LEU A 1 198 ? 8.340 1.224 6.430 1.00 82.62 198 LEU A C 1
ATOM 1648 O O . LEU A 1 198 ? 7.664 2.091 6.983 1.00 82.62 198 LEU A O 1
ATOM 1652 N N . LYS A 1 199 ? 9.523 0.847 6.920 1.00 77.75 199 LYS A N 1
ATOM 1653 C CA . LYS A 1 199 ? 10.201 1.606 7.970 1.00 77.75 199 LYS A CA 1
ATOM 1654 C C . LYS A 1 199 ? 10.731 2.914 7.380 1.00 77.75 199 LYS A C 1
ATOM 1656 O O . LYS A 1 199 ? 11.266 2.924 6.276 1.00 77.75 199 LYS A O 1
ATOM 1661 N N . HIS A 1 200 ? 10.583 4.001 8.135 1.00 71.31 200 HIS A N 1
ATOM 1662 C CA . HIS A 1 200 ? 11.188 5.290 7.788 1.00 71.31 200 HIS A CA 1
ATOM 1663 C C . HIS A 1 200 ? 12.707 5.288 8.004 1.00 71.31 200 HIS A C 1
ATOM 1665 O O . HIS A 1 200 ? 13.422 5.955 7.268 1.00 71.31 200 HIS A O 1
ATOM 1671 N N . ASP A 1 201 ? 13.188 4.529 8.990 1.00 72.19 201 ASP A N 1
ATOM 1672 C CA . ASP A 1 201 ? 14.613 4.368 9.275 1.00 72.19 201 ASP A CA 1
ATOM 1673 C C . ASP A 1 201 ? 15.180 3.240 8.400 1.00 72.19 201 ASP A C 1
ATOM 1675 O O . ASP A 1 201 ? 15.018 2.053 8.703 1.00 72.19 201 ASP A O 1
ATOM 1679 N N . GLN A 1 202 ? 15.713 3.629 7.242 1.00 81.19 202 GLN A N 1
ATOM 1680 C CA . GLN A 1 202 ? 16.271 2.741 6.222 1.00 81.19 202 GLN A CA 1
ATOM 1681 C C . GLN A 1 202 ? 17.785 2.648 6.401 1.00 81.19 202 GLN A C 1
ATOM 1683 O O . GLN A 1 202 ? 18.446 3.661 6.626 1.00 81.19 202 GLN A O 1
ATOM 1688 N N . SER A 1 203 ? 18.347 1.449 6.245 1.00 86.31 203 SER A N 1
ATOM 1689 C CA . SER A 1 203 ? 19.804 1.282 6.251 1.00 86.31 203 SER A CA 1
ATOM 1690 C C . SER A 1 203 ? 20.444 1.989 5.049 1.00 86.31 203 SER A C 1
ATOM 1692 O O . SER A 1 203 ? 19.805 2.177 4.012 1.00 86.31 203 SER A O 1
ATOM 1694 N N . ASP A 1 204 ? 21.731 2.331 5.143 1.00 86.81 204 ASP A N 1
ATOM 1695 C CA . ASP A 1 204 ? 22.459 2.945 4.021 1.00 86.81 204 ASP A CA 1
ATOM 1696 C C . ASP A 1 204 ? 22.466 2.055 2.772 1.00 86.81 204 ASP A C 1
ATOM 1698 O O . ASP A 1 204 ? 22.344 2.547 1.649 1.00 86.81 204 ASP A O 1
ATOM 1702 N N . LYS A 1 205 ? 22.525 0.731 2.965 1.00 88.44 205 LYS A N 1
ATOM 1703 C CA . LYS A 1 205 ? 22.400 -0.252 1.884 1.00 88.44 205 LYS A CA 1
ATOM 1704 C C . LYS A 1 205 ? 21.005 -0.202 1.232 1.00 88.44 205 LYS A C 1
ATOM 1706 O O . LYS A 1 205 ? 20.917 -0.176 0.008 1.00 88.44 205 LYS A O 1
ATOM 1711 N N . GLU A 1 206 ? 19.914 -0.130 2.005 1.00 89.69 206 GLU A N 1
ATOM 1712 C CA . GLU A 1 206 ? 18.557 0.008 1.440 1.00 89.69 206 GLU A CA 1
ATOM 1713 C C . GLU A 1 206 ? 18.392 1.335 0.690 1.00 89.69 206 GLU A C 1
ATOM 1715 O O . GLU A 1 206 ? 17.844 1.359 -0.411 1.00 89.69 206 GLU A O 1
ATOM 1720 N N . ARG A 1 207 ? 18.908 2.436 1.247 1.00 87.94 207 ARG A N 1
ATOM 1721 C CA . ARG A 1 207 ? 18.916 3.740 0.571 1.00 87.94 207 ARG A CA 1
ATOM 1722 C C . ARG A 1 207 ? 19.653 3.678 -0.767 1.00 87.94 207 ARG A C 1
ATOM 1724 O O . ARG A 1 207 ? 19.173 4.247 -1.743 1.00 87.94 207 ARG A O 1
ATOM 1731 N N . LYS A 1 208 ? 20.788 2.970 -0.821 1.00 88.06 208 LYS A N 1
ATOM 1732 C CA . LYS A 1 208 ? 21.540 2.748 -2.063 1.00 88.06 208 LYS A CA 1
ATOM 1733 C C . LYS A 1 208 ? 20.722 1.939 -3.074 1.00 88.06 208 LYS A C 1
ATOM 1735 O O . LYS A 1 208 ? 20.641 2.358 -4.221 1.00 88.06 208 LYS A O 1
ATOM 1740 N N . LEU A 1 209 ? 20.055 0.857 -2.655 1.00 90.19 209 LEU A N 1
ATOM 1741 C CA . LEU A 1 209 ? 19.146 0.097 -3.530 1.00 90.19 209 LEU A CA 1
ATOM 1742 C C . LEU A 1 209 ? 18.030 0.975 -4.104 1.00 90.19 209 LEU A C 1
ATOM 1744 O O . LEU A 1 209 ? 17.793 0.935 -5.303 1.00 90.19 209 LEU A O 1
ATOM 1748 N N . ARG A 1 210 ? 17.386 1.809 -3.279 1.00 88.38 210 ARG A N 1
ATOM 1749 C CA . ARG A 1 210 ? 16.310 2.717 -3.722 1.00 88.38 210 ARG A CA 1
ATOM 1750 C C . ARG A 1 210 ? 16.766 3.774 -4.732 1.00 88.38 210 ARG A C 1
ATOM 1752 O O . ARG A 1 210 ? 15.934 4.311 -5.450 1.00 88.38 210 ARG A O 1
ATOM 1759 N N . GLY A 1 211 ? 18.062 4.087 -4.776 1.00 84.56 211 GLY A N 1
ATOM 1760 C CA . GLY A 1 211 ? 18.646 4.962 -5.795 1.00 84.56 211 GLY A CA 1
ATOM 1761 C C . GLY A 1 211 ? 19.049 4.241 -7.086 1.00 84.56 211 GLY A C 1
ATOM 1762 O O . GLY A 1 211 ? 19.329 4.913 -8.072 1.00 84.56 211 GLY A O 1
ATOM 1763 N N . LEU A 1 212 ? 19.104 2.905 -7.075 1.00 86.62 212 LEU A N 1
ATOM 1764 C CA . LEU A 1 212 ? 19.601 2.078 -8.183 1.00 86.62 212 LEU A CA 1
ATOM 1765 C C . LEU A 1 212 ? 18.524 1.214 -8.835 1.00 86.62 212 LEU A C 1
ATOM 1767 O O . LEU A 1 212 ? 18.671 0.855 -9.999 1.00 86.62 212 LEU A O 1
ATOM 1771 N N . ILE A 1 213 ? 17.438 0.905 -8.123 1.00 91.06 213 ILE A N 1
ATOM 1772 C CA . ILE A 1 213 ? 16.360 0.036 -8.600 1.00 91.06 213 ILE A CA 1
ATOM 1773 C C . ILE A 1 213 ? 15.004 0.643 -8.193 1.00 91.06 213 ILE A C 1
ATOM 1775 O O . ILE A 1 213 ? 14.877 1.108 -7.056 1.00 91.06 213 ILE A O 1
ATOM 1779 N N . PRO A 1 214 ? 13.979 0.631 -9.066 1.00 93.69 214 PRO A N 1
ATOM 1780 C CA . PRO A 1 214 ? 12.605 0.995 -8.715 1.00 93.69 214 PRO A CA 1
ATOM 1781 C C . PRO A 1 214 ? 12.047 0.194 -7.529 1.00 93.69 214 PRO A C 1
ATOM 1783 O O . PRO A 1 214 ? 12.243 -1.017 -7.450 1.00 93.69 214 PRO A O 1
ATOM 1786 N N . PHE A 1 215 ? 11.304 0.843 -6.625 1.00 94.81 215 PHE A N 1
ATOM 1787 C CA . PHE A 1 215 ? 10.594 0.186 -5.514 1.00 94.81 215 PHE A CA 1
ATOM 1788 C C . PHE A 1 215 ? 9.081 0.337 -5.674 1.00 94.81 215 PHE A C 1
ATOM 1790 O O . PHE A 1 215 ? 8.600 1.422 -5.997 1.00 94.81 215 PHE A O 1
ATOM 1797 N N . THR A 1 216 ? 8.322 -0.719 -5.369 1.00 95.50 216 THR A N 1
ATOM 1798 C CA . THR A 1 216 ? 6.856 -0.703 -5.507 1.00 95.50 216 THR A CA 1
ATOM 1799 C C . THR A 1 216 ? 6.162 0.176 -4.470 1.00 95.50 216 THR A C 1
ATOM 1801 O O . THR A 1 216 ? 5.078 0.688 -4.748 1.00 95.50 216 THR A O 1
ATOM 1804 N N . SER A 1 217 ? 6.762 0.384 -3.288 1.00 93.81 217 SER A N 1
ATOM 1805 C CA . SER A 1 217 ? 6.146 1.205 -2.244 1.00 93.81 217 SER A CA 1
ATOM 1806 C C . SER A 1 217 ? 7.127 1.995 -1.374 1.00 93.81 217 SER A C 1
ATOM 1808 O O . SER A 1 217 ? 8.168 1.508 -0.916 1.00 93.81 217 SER A O 1
ATOM 1810 N N . PHE A 1 218 ? 6.708 3.212 -1.028 1.00 91.56 218 PHE A N 1
ATOM 1811 C CA . PHE A 1 218 ? 7.371 4.106 -0.079 1.00 91.56 218 PHE A CA 1
ATOM 1812 C C . PHE A 1 218 ? 6.450 4.429 1.104 1.00 91.56 218 PHE A C 1
ATOM 1814 O O . PHE A 1 218 ? 5.234 4.459 0.938 1.00 91.56 218 PHE A O 1
ATOM 1821 N N . PRO A 1 219 ? 6.983 4.639 2.321 1.00 88.06 219 PRO A N 1
ATOM 1822 C CA . PRO A 1 219 ? 6.153 4.922 3.486 1.00 88.06 219 PRO A CA 1
ATOM 1823 C C . PRO A 1 219 ? 5.569 6.345 3.428 1.00 88.06 219 PRO A C 1
ATOM 1825 O O . PRO A 1 219 ? 6.323 7.318 3.470 1.00 88.06 219 PRO A O 1
ATOM 1828 N N . PHE A 1 220 ? 4.240 6.501 3.411 1.00 80.06 220 PHE A N 1
ATOM 1829 C CA . PHE A 1 220 ? 3.609 7.837 3.341 1.00 80.06 220 PHE A CA 1
ATOM 1830 C C . PHE A 1 220 ? 3.244 8.450 4.705 1.00 80.06 220 PHE A C 1
ATOM 1832 O O . PHE A 1 220 ? 2.973 9.657 4.798 1.00 80.06 220 PHE A O 1
ATOM 1839 N N . GLY A 1 221 ? 3.317 7.649 5.772 1.00 72.19 221 GLY A N 1
ATOM 1840 C CA . GLY A 1 221 ? 3.052 8.047 7.156 1.00 72.19 221 GLY A CA 1
ATOM 1841 C C . GLY A 1 221 ? 1.785 7.400 7.723 1.00 72.19 221 GLY A C 1
ATOM 1842 O O . GLY A 1 221 ? 0.766 7.308 7.054 1.00 72.19 221 GLY A O 1
ATOM 1843 N N . GLY A 1 222 ? 1.861 6.916 8.966 1.00 72.62 222 GLY A N 1
ATOM 1844 C CA . GLY A 1 222 ? 0.793 6.125 9.591 1.00 72.62 222 GLY A CA 1
ATOM 1845 C C . GLY A 1 222 ? -0.392 6.937 10.136 1.00 72.62 222 GLY A C 1
ATOM 1846 O O . GLY A 1 222 ? -0.672 8.052 9.704 1.00 72.62 222 GLY A O 1
ATOM 1847 N N . LYS A 1 223 ? -1.036 6.379 11.171 1.00 74.44 223 LYS A N 1
ATOM 1848 C CA . LYS A 1 223 ? -2.326 6.787 11.780 1.00 74.44 223 LYS A CA 1
ATOM 1849 C C . LYS A 1 223 ? -2.491 8.263 12.155 1.00 74.44 223 LYS A C 1
ATOM 1851 O O . LYS A 1 223 ? -3.611 8.713 12.343 1.00 74.44 223 LYS A O 1
ATOM 1856 N N . TYR A 1 224 ? -1.392 8.989 12.315 1.00 78.31 224 TYR A N 1
ATOM 1857 C CA . TYR A 1 224 ? -1.389 10.394 12.720 1.00 78.31 224 TYR A CA 1
ATOM 1858 C C . TYR A 1 224 ? -0.870 11.326 11.623 1.00 78.31 224 TYR A C 1
ATOM 1860 O O . TYR A 1 224 ? -1.364 12.435 11.462 1.00 78.31 224 TYR A O 1
ATOM 1868 N N . VAL A 1 225 ? 0.125 10.878 10.853 1.00 83.06 225 VAL A N 1
ATOM 1869 C CA . VAL A 1 225 ? 0.767 11.711 9.829 1.00 83.06 225 VAL A CA 1
ATOM 1870 C C . VAL A 1 225 ? -0.175 11.931 8.654 1.00 83.06 225 VAL A C 1
ATOM 1872 O O . VAL A 1 225 ? -0.263 13.054 8.168 1.00 83.06 225 VAL A O 1
ATOM 1875 N N . LEU A 1 226 ? -0.890 10.889 8.217 1.00 87.56 226 LEU A N 1
ATOM 1876 C CA . LEU A 1 226 ? -1.804 11.023 7.089 1.00 87.56 226 LEU A CA 1
ATOM 1877 C C . LEU A 1 226 ? -2.968 11.982 7.392 1.00 87.56 226 LEU A C 1
ATOM 1879 O O . LEU A 1 226 ? -3.092 12.945 6.643 1.00 87.56 226 LEU A O 1
ATOM 1883 N N . PRO A 1 227 ? -3.773 11.814 8.466 1.00 87.12 227 PRO A N 1
ATOM 1884 C CA . PRO A 1 227 ? -4.878 12.738 8.736 1.00 87.12 227 PRO A CA 1
ATOM 1885 C C . PRO A 1 227 ? -4.428 14.200 8.812 1.00 87.12 227 PRO A C 1
ATOM 1887 O O . PRO A 1 227 ? -5.098 15.073 8.277 1.00 87.12 227 PRO A O 1
ATOM 1890 N N . LYS A 1 228 ? -3.242 14.453 9.383 1.00 86.31 228 LYS A N 1
ATOM 1891 C CA . LYS A 1 228 ? -2.636 15.788 9.415 1.00 86.31 228 LYS A CA 1
ATOM 1892 C C . LYS A 1 228 ? -2.286 16.348 8.043 1.00 86.31 228 LYS A C 1
ATOM 1894 O O . LYS A 1 228 ? -2.521 17.518 7.789 1.00 86.31 228 LYS A O 1
ATOM 1899 N N . LYS A 1 229 ? -1.726 15.526 7.150 1.00 87.00 229 LYS A N 1
ATOM 1900 C CA . LYS A 1 229 ? -1.460 15.930 5.757 1.00 87.00 229 LYS A CA 1
ATOM 1901 C C . LYS A 1 229 ? -2.744 16.228 4.976 1.00 87.00 229 LYS A C 1
ATOM 1903 O O . LYS A 1 229 ? -2.679 16.903 3.957 1.00 87.00 229 LYS A O 1
ATOM 1908 N N . LEU A 1 230 ? -3.880 15.702 5.431 1.00 88.25 230 LEU A N 1
ATOM 1909 C CA . LEU A 1 230 ? -5.193 15.911 4.827 1.00 88.25 230 LEU A CA 1
ATOM 1910 C C . LEU A 1 230 ? -5.955 17.096 5.439 1.00 88.25 230 LEU A C 1
ATOM 1912 O O . LEU A 1 230 ? -7.046 17.400 4.956 1.00 88.25 230 LEU A O 1
ATOM 1916 N N . GLU A 1 231 ? -5.425 17.766 6.468 1.00 88.00 231 GLU A N 1
ATOM 1917 C CA . GLU A 1 231 ? -6.046 18.968 7.036 1.00 88.00 231 GLU A CA 1
ATOM 1918 C C . GLU A 1 231 ? -6.217 20.047 5.954 1.00 88.00 231 GLU A C 1
ATOM 1920 O O . GLU A 1 231 ? -5.301 20.329 5.184 1.00 88.00 231 GLU A O 1
ATOM 1925 N N . GLY A 1 232 ? -7.419 20.620 5.861 1.00 88.44 232 GLY A N 1
ATOM 1926 C CA . GLY A 1 232 ? -7.801 21.582 4.824 1.00 88.44 232 GLY A CA 1
ATOM 1927 C C . GLY A 1 232 ? -8.248 20.962 3.495 1.00 88.44 232 GLY A C 1
ATOM 1928 O O . GLY A 1 232 ? -8.761 21.684 2.643 1.00 88.44 232 GLY A O 1
ATOM 1929 N N . SER A 1 233 ? -8.102 19.646 3.302 1.00 92.88 233 SER A N 1
ATOM 1930 C CA . SER A 1 233 ? -8.630 18.959 2.116 1.00 92.88 233 SER A CA 1
ATOM 1931 C C . SER A 1 233 ? -10.117 18.631 2.255 1.00 92.88 233 SER A C 1
ATOM 1933 O O . SER A 1 233 ? -10.640 18.483 3.364 1.00 92.88 233 SER A O 1
ATOM 1935 N N . ILE A 1 234 ? -10.782 18.399 1.119 1.00 93.31 234 ILE A N 1
ATOM 1936 C CA . ILE A 1 234 ? -12.177 17.941 1.105 1.00 93.31 234 ILE A CA 1
ATOM 1937 C C . ILE A 1 234 ? -12.362 16.593 1.810 1.00 93.31 234 ILE A C 1
ATOM 1939 O O . ILE A 1 234 ? -13.462 16.312 2.256 1.00 93.31 234 ILE A O 1
ATOM 1943 N N . TYR A 1 235 ? -11.311 15.785 1.986 1.00 94.44 235 TYR A N 1
ATOM 1944 C CA . TYR A 1 235 ? -11.401 14.467 2.624 1.00 94.44 235 TYR A CA 1
ATOM 1945 C C . TYR A 1 235 ? -11.224 14.498 4.145 1.00 94.44 235 TYR A C 1
ATOM 1947 O O . TYR A 1 235 ? -11.454 13.485 4.806 1.00 94.44 235 TYR A O 1
ATOM 1955 N N . GLN A 1 236 ? -10.836 15.640 4.727 1.00 92.69 236 GLN A N 1
ATOM 1956 C CA . GLN A 1 236 ? -10.582 15.760 6.168 1.00 92.69 236 GLN A CA 1
ATOM 1957 C C . GLN A 1 236 ? -11.788 15.323 7.009 1.00 92.69 236 GLN A C 1
ATOM 1959 O O . GLN A 1 236 ? -11.620 14.686 8.047 1.00 92.69 236 GLN A O 1
ATOM 1964 N N . HIS A 1 237 ? -13.002 15.646 6.556 1.00 92.75 237 HIS A N 1
ATOM 1965 C CA . HIS A 1 237 ? -14.236 15.417 7.308 1.00 92.75 237 HIS A CA 1
ATOM 1966 C C . HIS A 1 237 ? -14.589 13.932 7.499 1.00 92.75 237 HIS A C 1
ATOM 1968 O O . HIS A 1 237 ? -15.380 13.617 8.392 1.00 92.75 237 HIS A O 1
ATOM 1974 N N . TYR A 1 238 ? -14.003 13.036 6.694 1.00 95.38 238 TYR A N 1
ATOM 1975 C CA . TYR A 1 238 ? -14.142 11.591 6.867 1.00 95.38 238 TYR A CA 1
ATOM 1976 C C . TYR A 1 238 ? -13.275 11.058 8.008 1.00 95.38 238 TYR A C 1
ATOM 1978 O O . TYR A 1 238 ? -13.595 10.026 8.592 1.00 95.38 238 TYR A O 1
ATOM 1986 N N . PHE A 1 239 ? -12.168 11.718 8.351 1.00 93.75 239 PHE A N 1
ATOM 1987 C CA . PHE A 1 239 ? -11.278 11.232 9.401 1.00 93.75 239 PHE A CA 1
ATOM 1988 C C . PHE A 1 239 ? -11.824 11.559 10.784 1.00 93.75 239 PHE A C 1
ATOM 1990 O O . PHE A 1 239 ? -12.388 12.624 11.029 1.00 93.75 239 PHE A O 1
ATOM 1997 N N . ILE A 1 240 ? -11.600 10.638 11.719 1.00 91.56 240 ILE A N 1
ATOM 1998 C CA . ILE A 1 240 ? -11.944 10.876 13.115 1.00 91.56 240 ILE A CA 1
ATOM 1999 C C . ILE A 1 240 ? -11.101 12.041 13.669 1.00 91.56 240 ILE A C 1
ATOM 2001 O O . ILE A 1 240 ? -9.865 11.943 13.639 1.00 91.56 240 ILE A O 1
ATOM 2005 N N . PRO A 1 241 ? -11.725 13.085 14.255 1.00 88.62 241 PRO A N 1
ATOM 2006 C CA . PRO A 1 241 ? -11.010 14.160 14.932 1.00 88.62 241 PRO A CA 1
ATOM 2007 C C . PRO A 1 241 ? -10.048 13.598 15.976 1.00 88.62 241 PRO A C 1
ATOM 2009 O O . PRO A 1 241 ? -10.409 12.720 16.761 1.00 88.62 241 PRO A O 1
ATOM 2012 N N . SER A 1 242 ? -8.804 14.074 15.981 1.00 88.50 242 SER A N 1
ATOM 2013 C CA . SER A 1 242 ? -7.803 13.559 16.911 1.00 88.50 242 SER A CA 1
ATOM 2014 C C . SER A 1 242 ? -6.868 14.634 17.434 1.00 88.50 242 SER A C 1
ATOM 2016 O O . SER A 1 242 ? -6.491 15.548 16.706 1.00 88.50 242 SER A O 1
ATOM 2018 N N . LYS A 1 243 ? -6.467 14.496 18.700 1.00 87.75 243 LYS A N 1
ATOM 2019 C CA . LYS A 1 243 ? -5.505 15.381 19.370 1.00 87.75 243 LYS A CA 1
ATOM 2020 C C . LYS A 1 243 ? -4.370 14.540 19.941 1.00 87.75 243 LYS A C 1
ATOM 2022 O O . LYS A 1 243 ? -4.590 13.415 20.387 1.00 87.75 243 LYS A O 1
ATOM 2027 N N . THR A 1 244 ? -3.147 15.057 19.937 1.00 88.56 244 THR A N 1
ATOM 2028 C CA . THR A 1 244 ? -2.064 14.426 20.705 1.00 88.56 244 THR A CA 1
ATOM 2029 C C . THR A 1 244 ? -2.307 14.657 22.191 1.00 88.56 244 THR A C 1
ATOM 2031 O O . THR A 1 244 ? -2.640 15.770 22.583 1.00 88.56 244 THR A O 1
ATOM 2034 N N . LEU A 1 245 ? -2.115 13.620 23.003 1.00 89.44 245 LEU A N 1
ATOM 2035 C CA . LEU A 1 245 ? -2.153 13.715 24.457 1.00 89.44 245 LEU A CA 1
ATOM 2036 C C . LEU A 1 245 ? -0.800 14.225 24.967 1.00 89.44 245 LEU A C 1
ATOM 2038 O O . LEU A 1 245 ? 0.193 13.498 24.876 1.00 89.44 245 LEU A O 1
ATOM 2042 N N . TYR A 1 246 ? -0.766 15.446 25.499 1.00 88.12 246 TYR A N 1
ATOM 2043 C CA . TYR A 1 246 ? 0.420 16.020 26.142 1.00 88.12 246 TYR A CA 1
ATOM 2044 C C . TYR A 1 246 ? 0.248 16.130 27.654 1.00 88.12 246 TYR A C 1
ATOM 2046 O O . TYR A 1 246 ? 1.190 15.865 28.400 1.00 88.12 246 TYR A O 1
ATOM 2054 N N . HIS A 1 247 ? -0.956 16.486 28.101 1.00 88.94 247 HIS A N 1
ATOM 2055 C CA . HIS A 1 247 ? -1.274 16.725 29.504 1.00 88.94 247 HIS A CA 1
ATOM 2056 C C . HIS A 1 247 ? -2.628 16.118 29.872 1.00 88.94 247 HIS A C 1
ATOM 2058 O O . HIS A 1 247 ? -3.489 15.914 29.020 1.00 88.94 247 HIS A O 1
ATOM 2064 N N . TYR A 1 248 ? -2.850 15.868 31.163 1.00 88.81 248 TYR A N 1
ATOM 2065 C CA . TYR A 1 248 ? -4.147 15.395 31.655 1.00 88.81 248 TYR A CA 1
ATOM 2066 C C . TYR A 1 248 ? -5.307 16.346 31.292 1.00 88.81 248 TYR A C 1
ATOM 2068 O O . TYR A 1 248 ? -6.396 15.883 30.956 1.00 88.81 248 TYR A O 1
ATOM 2076 N N . SER A 1 249 ? -5.059 17.660 31.249 1.00 89.38 249 SER A N 1
ATOM 2077 C CA . SER A 1 249 ? -6.054 18.662 30.842 1.00 89.38 249 SER A CA 1
ATOM 2078 C C . SER A 1 249 ? -6.604 18.438 29.429 1.00 89.38 249 SER A C 1
ATOM 2080 O O . SER A 1 249 ? -7.782 18.701 29.198 1.00 89.38 249 SER A O 1
ATOM 2082 N N . ASP A 1 250 ? -5.805 17.881 28.506 1.00 88.62 250 ASP A N 1
ATOM 2083 C CA . ASP A 1 250 ? -6.268 17.548 27.152 1.00 88.62 250 ASP A CA 1
ATOM 2084 C C . ASP A 1 250 ? -7.420 16.537 27.186 1.00 88.62 250 ASP A C 1
ATOM 2086 O O . ASP A 1 250 ? -8.329 16.604 26.365 1.00 88.62 250 ASP A O 1
ATOM 2090 N N . ILE A 1 251 ? -7.396 15.602 28.141 1.00 87.44 251 ILE A N 1
ATOM 2091 C CA . ILE A 1 251 ? -8.453 14.604 28.323 1.00 87.44 251 ILE A CA 1
ATOM 2092 C C . ILE A 1 251 ? -9.687 15.220 28.963 1.00 87.44 251 ILE A C 1
ATOM 2094 O O . ILE A 1 251 ? -10.799 14.856 28.592 1.00 87.44 251 ILE A O 1
ATOM 2098 N N . GLU A 1 252 ? -9.520 16.123 29.927 1.00 83.81 252 GLU A N 1
ATOM 2099 C CA . GLU A 1 252 ? -10.669 16.752 30.575 1.00 83.81 252 GLU A CA 1
ATOM 2100 C C . GLU A 1 252 ? -11.477 17.611 29.608 1.00 83.81 252 GLU A C 1
ATOM 2102 O O . GLU A 1 252 ? -12.705 17.559 29.639 1.00 83.81 252 GLU A O 1
ATOM 2107 N N . GLU A 1 253 ? -10.800 18.373 28.746 1.00 84.12 253 GLU A N 1
ATOM 2108 C CA . GLU A 1 253 ? -11.432 19.100 27.643 1.00 84.12 253 GLU A CA 1
ATOM 2109 C C . GLU A 1 253 ? -12.165 18.130 26.716 1.00 84.12 253 GLU A C 1
ATOM 2111 O O . GLU A 1 253 ? -13.358 18.291 26.458 1.00 84.12 253 GLU A O 1
ATOM 2116 N N . PHE A 1 254 ? -11.477 17.066 26.299 1.00 86.94 254 PHE A N 1
ATOM 2117 C CA . PHE A 1 254 ? -12.022 16.098 25.359 1.00 86.94 254 PHE A CA 1
ATOM 2118 C C . PHE A 1 254 ? -13.239 15.346 25.913 1.00 86.94 254 PHE A C 1
ATOM 2120 O O . PHE A 1 254 ? -14.221 15.164 25.205 1.00 86.94 254 PHE A O 1
ATOM 2127 N N . LEU A 1 255 ? -13.213 14.936 27.185 1.00 82.06 255 LEU A N 1
ATOM 2128 C CA . LEU A 1 255 ? -14.322 14.234 27.841 1.00 82.06 255 LEU A CA 1
ATOM 2129 C C . LEU A 1 255 ? -15.529 15.134 28.127 1.00 82.06 255 LEU A C 1
ATOM 2131 O O . LEU A 1 255 ? -16.626 14.615 28.329 1.00 82.06 255 LEU A O 1
ATOM 2135 N N . LYS A 1 256 ? -15.342 16.460 28.207 1.00 81.75 256 LYS A N 1
ATOM 2136 C CA . LYS A 1 256 ? -16.462 17.411 28.302 1.00 81.75 256 LYS A CA 1
ATOM 2137 C C . LYS A 1 256 ? -17.218 17.504 26.979 1.00 81.75 256 LYS A C 1
ATOM 2139 O O . LYS A 1 256 ? -18.432 17.664 26.997 1.00 81.75 256 LYS A O 1
ATOM 2144 N N . GLU A 1 257 ? -16.501 17.410 25.864 1.00 83.69 257 GLU A N 1
ATOM 2145 C CA . GLU A 1 257 ? -17.075 17.461 24.517 1.00 83.69 257 GLU A CA 1
ATOM 2146 C C . GLU A 1 257 ? -17.622 16.091 24.077 1.00 83.69 257 GLU A C 1
ATOM 2148 O O . GLU A 1 257 ? -18.732 15.993 23.559 1.00 83.69 257 GLU A O 1
ATOM 2153 N N . TYR A 1 258 ? -16.880 15.016 24.355 1.00 78.88 258 TYR A N 1
ATOM 2154 C CA . TYR A 1 258 ? -17.187 13.647 23.955 1.00 78.88 258 TYR A CA 1
ATOM 2155 C C . TYR A 1 258 ? -17.257 12.743 25.192 1.00 78.88 258 TYR A C 1
ATOM 2157 O O . TYR A 1 258 ? -16.239 12.381 25.776 1.00 78.88 258 TYR A O 1
ATOM 2165 N N . ASN A 1 259 ? -18.462 12.309 25.576 1.00 80.06 259 ASN A N 1
ATOM 2166 C CA . ASN A 1 259 ? -18.685 11.446 26.752 1.00 80.06 259 ASN A CA 1
ATOM 2167 C C . ASN A 1 259 ? -17.858 10.135 26.744 1.00 80.06 259 ASN A C 1
ATOM 2169 O O . 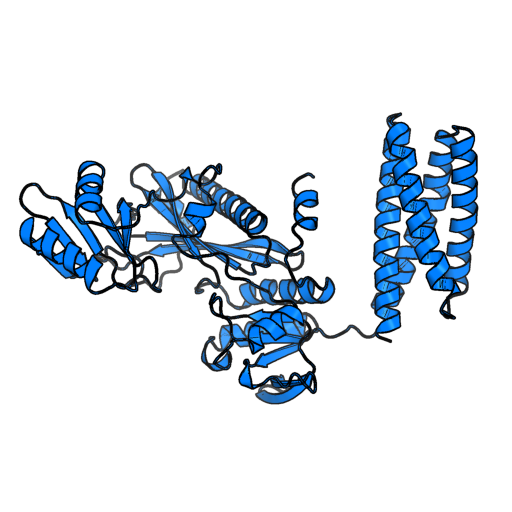ASN A 1 259 ? -17.642 9.517 27.792 1.00 80.06 259 ASN A O 1
ATOM 2173 N N . GLN A 1 260 ? -17.405 9.696 25.562 1.00 88.56 260 GLN A N 1
ATOM 2174 C CA . GLN A 1 260 ? -16.574 8.512 25.352 1.00 88.56 260 GLN A CA 1
ATOM 2175 C C . GLN A 1 260 ? -15.417 8.806 24.399 1.00 88.56 260 GLN A C 1
ATOM 2177 O O . GLN A 1 260 ? -15.599 9.404 23.338 1.00 88.56 260 GLN A O 1
ATOM 2182 N N . MET A 1 261 ? -14.230 8.311 24.743 1.00 91.25 261 MET A N 1
ATOM 2183 C CA . MET A 1 261 ? -13.022 8.519 23.947 1.00 91.25 261 MET A CA 1
ATOM 2184 C C . MET A 1 261 ? -12.138 7.275 23.897 1.00 91.25 261 MET A C 1
ATOM 2186 O O . MET A 1 261 ? -12.209 6.389 24.750 1.00 91.25 261 MET A O 1
ATOM 2190 N N . VAL A 1 262 ? -11.248 7.241 22.914 1.00 90.56 262 VAL A N 1
ATOM 2191 C CA . VAL A 1 262 ? -10.236 6.207 22.742 1.00 90.56 262 VAL A CA 1
ATOM 2192 C C . VAL A 1 262 ? -8.850 6.829 22.831 1.00 90.56 262 VAL A C 1
ATOM 2194 O O . VAL A 1 262 ? -8.534 7.767 22.101 1.00 90.56 262 VAL A O 1
ATOM 2197 N N . LEU A 1 263 ? -8.002 6.256 23.682 1.00 90.19 263 LEU A N 1
ATOM 2198 C CA . LEU A 1 263 ? -6.574 6.547 23.730 1.00 90.19 263 LEU A CA 1
ATOM 2199 C C . LEU A 1 263 ? -5.829 5.479 22.936 1.00 90.19 263 LEU A C 1
ATOM 2201 O O . LEU A 1 263 ? -5.954 4.282 23.212 1.00 90.19 263 LEU A O 1
ATOM 2205 N N . LYS A 1 264 ? -5.051 5.911 21.945 1.00 87.19 264 LYS A N 1
ATOM 2206 C CA . LYS A 1 264 ? -4.262 5.026 21.078 1.00 87.19 264 LYS A CA 1
ATOM 2207 C C . LYS A 1 264 ? -2.806 5.493 21.057 1.00 87.19 264 LYS A C 1
ATOM 2209 O O . LYS A 1 264 ? -2.575 6.695 20.963 1.00 87.19 264 LYS A O 1
ATOM 2214 N N . PRO A 1 265 ? -1.810 4.596 21.083 1.00 85.69 265 PRO A N 1
ATOM 2215 C CA . PRO A 1 265 ? -0.434 4.987 20.809 1.00 85.69 265 PRO A CA 1
ATOM 2216 C C . PRO A 1 265 ? -0.315 5.517 19.373 1.00 85.69 265 PRO A C 1
ATOM 2218 O O . PRO A 1 265 ? -0.771 4.860 18.435 1.00 85.69 265 PRO A O 1
ATOM 2221 N N . ILE A 1 266 ? 0.342 6.664 19.189 1.00 80.38 266 ILE A N 1
ATOM 2222 C CA . ILE A 1 266 ? 0.697 7.209 17.867 1.00 80.38 266 ILE A CA 1
ATOM 2223 C C . ILE A 1 266 ? 1.645 6.243 17.150 1.00 80.38 266 ILE A C 1
ATOM 2225 O O . ILE A 1 266 ? 1.513 6.001 15.950 1.00 80.38 266 ILE A O 1
ATOM 2229 N N . HIS A 1 267 ? 2.579 5.649 17.900 1.00 74.38 267 HIS A N 1
ATOM 2230 C CA . HIS A 1 267 ? 3.503 4.635 17.405 1.00 74.38 267 HIS A CA 1
ATOM 2231 C C . HIS A 1 267 ? 3.127 3.261 17.967 1.00 74.38 267 HIS A C 1
ATOM 2233 O O . HIS A 1 267 ? 3.171 3.028 19.174 1.00 74.38 267 HIS A O 1
ATOM 2239 N N . GLY A 1 268 ? 2.773 2.328 17.085 1.00 65.00 268 GLY A N 1
ATOM 2240 C CA . GLY A 1 268 ? 2.406 0.964 17.458 1.00 65.00 268 GLY A CA 1
ATOM 2241 C C . GLY A 1 268 ? 1.698 0.229 16.322 1.00 65.00 268 GLY A C 1
ATOM 2242 O O . GLY A 1 268 ? 1.192 0.844 15.386 1.00 65.00 268 GLY A O 1
ATOM 2243 N N . LYS A 1 269 ? 1.662 -1.105 16.395 1.00 61.88 269 LYS A N 1
ATOM 2244 C CA . LYS A 1 269 ? 0.959 -1.969 15.432 1.00 61.88 269 LYS A CA 1
ATOM 2245 C C . LYS A 1 269 ? -0.078 -2.834 16.158 1.00 61.88 269 LYS A C 1
ATOM 2247 O O . LYS A 1 269 ? 0.010 -3.034 17.367 1.00 61.88 269 LYS A O 1
ATOM 2252 N N . LYS A 1 270 ? -1.055 -3.361 15.409 1.00 61.72 270 LYS A N 1
ATOM 2253 C CA . LYS A 1 270 ? -2.028 -4.382 15.864 1.00 61.72 270 LYS A CA 1
ATOM 2254 C C . LYS A 1 270 ? -2.948 -3.979 17.032 1.00 61.72 270 LYS A C 1
ATOM 2256 O O . LYS A 1 270 ? -3.445 -4.837 17.748 1.00 61.72 270 LYS A O 1
ATOM 2261 N N . GLY A 1 271 ? -3.182 -2.683 17.246 1.00 61.69 271 GLY A N 1
ATOM 2262 C CA . GLY A 1 271 ? -4.148 -2.212 18.249 1.00 61.69 271 GLY A CA 1
ATOM 2263 C C . GLY A 1 271 ? -3.799 -2.549 19.705 1.00 61.69 271 GLY A C 1
ATOM 2264 O O . GLY A 1 271 ? -4.688 -2.634 20.549 1.00 61.69 271 GLY A O 1
ATOM 2265 N N . GLN A 1 272 ? -2.516 -2.751 20.006 1.00 67.38 272 GLN A N 1
ATOM 2266 C CA . GLN A 1 272 ? -2.041 -2.924 21.376 1.00 67.38 272 GLN A CA 1
ATOM 2267 C C . GLN A 1 272 ? -2.093 -1.597 22.143 1.00 67.38 272 GLN A C 1
ATOM 2269 O O . GLN A 1 272 ? -1.879 -0.535 21.560 1.00 67.38 272 GLN A O 1
ATOM 2274 N N . ASN A 1 273 ? -2.343 -1.673 23.454 1.00 76.44 273 ASN A N 1
ATOM 2275 C CA . ASN A 1 273 ? -2.436 -0.510 24.350 1.00 76.44 273 ASN A CA 1
ATOM 2276 C C . ASN A 1 273 ? -3.491 0.527 23.935 1.00 76.44 273 ASN A C 1
ATOM 2278 O O . ASN A 1 273 ? -3.309 1.718 24.152 1.00 76.44 273 ASN A O 1
ATOM 2282 N N . ILE A 1 274 ? -4.600 0.067 23.354 1.00 84.31 274 ILE A N 1
ATOM 2283 C CA . ILE A 1 274 ? -5.784 0.900 23.151 1.00 84.31 274 ILE A CA 1
ATOM 2284 C C . ILE A 1 274 ? -6.611 0.898 24.437 1.00 84.31 274 ILE A C 1
ATOM 2286 O O . ILE A 1 274 ? -6.917 -0.172 24.971 1.00 84.31 274 ILE A O 1
ATOM 2290 N N . TYR A 1 275 ? -6.991 2.088 24.896 1.00 88.38 275 TYR A N 1
ATOM 2291 C CA . TYR A 1 275 ? -7.869 2.278 26.047 1.00 88.38 275 TYR A CA 1
ATOM 2292 C C . TYR A 1 275 ? -9.161 2.942 25.589 1.00 88.38 275 TYR A C 1
ATOM 2294 O O . TYR A 1 275 ? -9.118 4.012 24.988 1.00 88.38 275 TYR A O 1
ATOM 2302 N N . LEU A 1 276 ? -10.303 2.326 25.879 1.00 89.50 276 LEU A N 1
ATOM 2303 C CA . LEU A 1 276 ? -11.596 3.004 25.800 1.00 89.50 276 LEU A CA 1
ATOM 2304 C C . LEU A 1 276 ? -11.879 3.622 27.166 1.00 89.50 276 LEU A C 1
ATOM 2306 O O . LEU A 1 276 ? -11.839 2.919 28.176 1.00 89.50 276 LEU A O 1
ATOM 2310 N N . VAL A 1 277 ? -12.155 4.920 27.187 1.00 90.44 277 VAL A N 1
ATOM 2311 C CA . VAL A 1 277 ? -12.458 5.673 28.401 1.00 90.44 277 VAL A CA 1
ATOM 2312 C C . VAL A 1 277 ? -13.890 6.179 28.316 1.00 90.44 277 VAL A C 1
ATOM 2314 O O . VAL A 1 277 ? -14.273 6.818 27.338 1.00 90.44 277 VAL A O 1
ATOM 2317 N N . ASN A 1 278 ? -14.679 5.877 29.343 1.00 88.12 278 ASN A N 1
ATOM 2318 C CA . ASN A 1 278 ? -16.072 6.293 29.461 1.00 88.12 278 ASN A CA 1
ATOM 2319 C C . ASN A 1 278 ? -16.275 7.023 30.790 1.00 88.12 278 ASN A C 1
ATOM 2321 O O . ASN A 1 278 ? -16.034 6.444 31.857 1.00 88.12 278 ASN A O 1
ATOM 2325 N N . ARG A 1 279 ? -16.716 8.282 30.731 1.00 83.19 279 ARG A N 1
ATOM 2326 C CA . ARG A 1 279 ? -17.024 9.065 31.929 1.00 83.19 279 ARG A CA 1
ATOM 2327 C C . ARG A 1 279 ? -18.467 8.806 32.349 1.00 83.19 279 ARG A C 1
ATOM 2329 O O . ARG A 1 279 ? -19.391 8.954 31.561 1.00 83.19 279 ARG A O 1
ATOM 2336 N N . THR A 1 280 ? -18.655 8.425 33.607 1.00 79.00 280 THR A N 1
ATOM 2337 C CA . THR A 1 280 ? -19.979 8.343 34.240 1.00 79.00 280 THR A CA 1
ATOM 2338 C C . THR A 1 280 ? -20.122 9.455 35.279 1.00 79.00 280 THR A C 1
ATOM 2340 O O . THR A 1 280 ? -19.161 10.179 35.546 1.00 79.00 280 THR A O 1
ATOM 2343 N N . SER A 1 281 ? -21.303 9.594 35.882 1.00 74.81 281 SER A N 1
ATOM 2344 C CA . SER A 1 281 ? -21.563 10.582 36.938 1.00 74.81 281 SER A CA 1
ATOM 2345 C C . SER A 1 281 ? -20.671 10.409 38.177 1.00 74.81 281 SER A C 1
ATOM 2347 O O . SER A 1 281 ? -20.386 11.390 38.852 1.00 74.81 281 SER A O 1
ATOM 2349 N N . GLU A 1 282 ? -20.209 9.187 38.469 1.00 74.56 282 GLU A N 1
ATOM 2350 C CA . GLU A 1 282 ? -19.511 8.858 39.725 1.00 74.56 282 GLU A CA 1
ATOM 2351 C C . GLU A 1 282 ? -18.062 8.387 39.537 1.00 74.56 282 GLU A C 1
ATOM 2353 O O . GLU A 1 282 ? -17.258 8.451 40.463 1.00 74.56 282 GLU A O 1
ATOM 2358 N N . ASN A 1 283 ? -17.718 7.854 38.363 1.00 81.88 283 ASN A N 1
ATOM 2359 C CA . ASN A 1 283 ? -16.408 7.252 38.103 1.00 81.88 283 ASN A CA 1
ATOM 2360 C C . ASN A 1 283 ? -16.013 7.321 36.625 1.00 81.88 283 ASN A C 1
ATOM 2362 O O . ASN A 1 283 ? -16.844 7.537 35.737 1.00 81.88 283 ASN A O 1
ATOM 2366 N N . ILE A 1 284 ? -14.728 7.083 36.369 1.00 85.31 284 ILE A N 1
ATOM 2367 C CA . ILE A 1 284 ? -14.173 6.941 35.026 1.00 85.31 284 ILE A CA 1
ATOM 2368 C C . ILE A 1 284 ? -13.896 5.461 34.788 1.00 85.31 284 ILE A C 1
ATOM 2370 O O . ILE A 1 284 ? -13.168 4.816 35.542 1.00 85.31 284 ILE A O 1
ATOM 2374 N N . GLN A 1 285 ? -14.505 4.903 33.746 1.00 86.62 285 GLN A N 1
ATOM 2375 C CA . GLN A 1 285 ? -14.296 3.512 33.365 1.00 86.62 285 GLN A CA 1
ATOM 2376 C C . GLN A 1 285 ? -13.233 3.444 32.278 1.00 86.62 285 GLN A C 1
ATOM 2378 O O . GLN A 1 285 ? -13.398 4.051 31.220 1.00 86.62 285 GLN A O 1
ATOM 2383 N N . ILE A 1 286 ? -12.177 2.671 32.521 1.00 88.31 286 ILE A N 1
ATOM 2384 C CA . ILE A 1 286 ? -11.184 2.316 31.509 1.00 88.31 286 ILE A CA 1
ATOM 2385 C C . ILE A 1 286 ? -11.419 0.872 31.084 1.00 88.31 286 ILE A C 1
ATOM 2387 O O . ILE A 1 286 ? -11.587 -0.024 31.911 1.00 88.31 286 ILE A O 1
ATOM 2391 N N . LEU A 1 287 ? -11.389 0.626 29.780 1.00 83.25 287 LEU A N 1
ATOM 2392 C CA . LEU A 1 287 ? -11.368 -0.710 29.210 1.00 83.25 287 LEU A CA 1
ATOM 2393 C C . LEU A 1 287 ? -10.087 -0.918 28.395 1.00 83.25 287 LEU A C 1
ATOM 2395 O O . LEU A 1 287 ? -9.823 -0.178 27.447 1.00 83.25 287 LEU A O 1
ATOM 2399 N N . LYS A 1 288 ? -9.339 -1.978 28.720 1.00 82.00 288 LYS A N 1
ATOM 2400 C CA . LYS A 1 288 ? -8.164 -2.450 27.968 1.00 82.00 288 LYS A CA 1
ATOM 2401 C C . LYS A 1 288 ? -8.255 -3.963 27.769 1.00 82.00 288 LYS A C 1
ATOM 2403 O O . LYS A 1 288 ? -8.336 -4.698 28.745 1.00 82.00 288 LYS A O 1
ATOM 2408 N N . HIS A 1 289 ? -8.206 -4.447 26.524 1.00 69.56 289 HIS A N 1
ATOM 2409 C CA . HIS A 1 289 ? -8.245 -5.889 26.202 1.00 69.56 289 HIS A CA 1
ATOM 2410 C C . HIS A 1 289 ? -9.344 -6.662 26.968 1.00 69.56 289 HIS A C 1
ATOM 2412 O O . HIS A 1 289 ? -9.069 -7.670 27.614 1.00 69.56 289 HIS A O 1
ATOM 2418 N N . ASN A 1 290 ? -10.580 -6.151 26.944 1.00 67.25 290 ASN A N 1
ATOM 2419 C CA . ASN A 1 290 ? -11.752 -6.696 27.651 1.00 67.25 290 ASN A CA 1
ATOM 2420 C C . ASN A 1 290 ? -11.680 -6.688 29.193 1.00 67.25 290 ASN A C 1
ATOM 2422 O O . ASN A 1 290 ? -12.635 -7.102 29.847 1.00 67.25 290 ASN A O 1
ATOM 2426 N N . LYS A 1 291 ? -10.609 -6.157 29.797 1.00 77.25 291 LYS A N 1
ATOM 2427 C CA . LYS A 1 291 ? -10.543 -5.881 31.236 1.00 77.25 291 LYS A CA 1
ATOM 2428 C C . LYS A 1 291 ? -11.077 -4.483 31.501 1.00 77.25 291 LYS A C 1
ATOM 2430 O O . LYS A 1 291 ? -10.557 -3.509 30.954 1.00 77.25 291 LYS A O 1
ATOM 2435 N N . ARG A 1 292 ? -12.133 -4.403 32.309 1.00 84.00 292 ARG A N 1
ATOM 2436 C CA . ARG A 1 292 ? -12.739 -3.144 32.741 1.00 84.00 292 ARG A CA 1
ATOM 2437 C C . ARG A 1 292 ? -12.228 -2.791 34.129 1.00 84.00 292 ARG A C 1
ATOM 2439 O O . ARG A 1 292 ? -12.287 -3.615 35.035 1.00 84.00 292 ARG A O 1
ATOM 2446 N N . GLU A 1 293 ? -11.791 -1.557 34.283 1.00 87.88 293 GLU A N 1
ATOM 2447 C CA . GLU A 1 293 ? -11.373 -0.970 35.545 1.00 87.88 293 GLU A CA 1
ATOM 2448 C C . GLU A 1 293 ? -12.211 0.284 35.802 1.00 87.88 293 GLU A C 1
ATOM 2450 O O . GLU A 1 293 ? -12.526 1.034 34.874 1.00 87.88 293 GLU A O 1
ATOM 2455 N N . LYS A 1 294 ? -12.622 0.488 37.055 1.00 89.81 294 LYS A N 1
ATOM 2456 C CA . LYS A 1 294 ? -13.290 1.715 37.493 1.00 89.81 294 LYS A CA 1
ATOM 2457 C C . LYS A 1 294 ? -12.295 2.507 38.323 1.00 89.81 294 LYS A C 1
ATOM 2459 O O . LYS A 1 294 ? -11.811 1.994 39.327 1.00 89.81 294 LYS A O 1
ATOM 2464 N N . LEU A 1 295 ? -12.022 3.734 37.908 1.00 88.56 295 LEU A N 1
ATOM 2465 C CA . LEU A 1 295 ? -11.107 4.640 38.583 1.00 88.56 295 LEU A CA 1
ATOM 2466 C C . LEU A 1 295 ? -11.877 5.845 39.124 1.00 88.56 295 LEU A C 1
ATOM 2468 O O . LEU A 1 295 ? -12.778 6.373 38.462 1.00 88.56 295 LEU A O 1
ATOM 2472 N N . SER A 1 296 ? -11.507 6.295 40.322 1.00 89.75 296 SER A N 1
ATOM 2473 C CA . SER A 1 296 ? -11.848 7.647 40.770 1.00 89.75 296 SER A CA 1
ATOM 2474 C C . SER A 1 296 ? -11.130 8.686 39.901 1.00 89.75 296 SER A C 1
ATOM 2476 O O . SER A 1 296 ? -10.150 8.362 39.225 1.00 89.75 296 SER A O 1
ATOM 2478 N N . SER A 1 297 ? -11.569 9.947 39.937 1.00 86.12 297 SER A N 1
ATOM 2479 C CA . SER A 1 297 ? -10.920 11.025 39.174 1.00 86.12 297 SER A CA 1
ATOM 2480 C C . SER A 1 297 ? -9.421 11.133 39.479 1.00 86.12 297 SER A C 1
ATOM 2482 O O . SER A 1 297 ? -8.618 11.210 38.556 1.00 86.12 297 SER A O 1
ATOM 2484 N N . GLN A 1 298 ? -9.027 11.023 40.755 1.00 88.94 298 GLN A N 1
ATOM 2485 C CA . GLN A 1 298 ? -7.615 11.092 41.150 1.00 88.94 298 GLN A CA 1
ATOM 2486 C C . GLN A 1 298 ? -6.803 9.893 40.644 1.00 88.94 298 GLN A C 1
ATOM 2488 O O . GLN A 1 298 ? -5.662 10.041 40.209 1.00 88.94 298 GLN A O 1
ATOM 2493 N N . GLN A 1 299 ? -7.374 8.685 40.699 1.00 92.06 299 GLN A N 1
ATOM 2494 C CA . GLN A 1 299 ? -6.707 7.493 40.172 1.00 92.06 299 GLN A CA 1
ATOM 2495 C C . GLN A 1 299 ? -6.549 7.572 38.652 1.00 92.06 299 GLN A C 1
ATOM 2497 O O . GLN A 1 299 ? -5.518 7.162 38.120 1.00 92.06 299 GLN A O 1
ATOM 2502 N N . PHE A 1 300 ? -7.552 8.117 37.962 1.00 90.44 300 PHE A N 1
ATOM 2503 C CA . PHE A 1 300 ? -7.514 8.327 36.523 1.00 90.44 300 PHE A CA 1
ATOM 2504 C C . PHE A 1 300 ? -6.451 9.353 36.121 1.00 90.44 300 PHE A C 1
ATOM 2506 O O . PHE A 1 300 ? -5.649 9.071 35.234 1.00 90.44 300 PHE A O 1
ATOM 2513 N N . GLU A 1 301 ? -6.375 10.490 36.811 1.00 90.88 301 GLU A N 1
ATOM 2514 C CA . GLU A 1 301 ? -5.320 11.486 36.602 1.00 90.88 301 GLU A CA 1
ATOM 2515 C C . GLU A 1 301 ? -3.924 10.870 36.781 1.00 90.88 301 GLU A C 1
ATOM 2517 O O . GLU A 1 301 ? -3.069 10.991 35.903 1.00 90.88 301 GLU A O 1
ATOM 2522 N N . ASN A 1 302 ? -3.710 10.123 37.869 1.00 91.31 302 ASN A N 1
ATOM 2523 C CA . ASN A 1 302 ? -2.443 9.430 38.115 1.00 91.31 302 ASN A CA 1
ATOM 2524 C C . ASN A 1 302 ? -2.115 8.422 37.004 1.00 91.31 302 ASN A C 1
ATOM 2526 O O . ASN A 1 302 ? -0.968 8.340 36.563 1.00 91.31 302 ASN A O 1
ATOM 2530 N N . PHE A 1 303 ? -3.112 7.671 36.528 1.00 90.44 303 PHE A N 1
ATOM 2531 C CA . PHE A 1 303 ? -2.955 6.742 35.412 1.00 90.44 303 PHE A CA 1
ATOM 2532 C C . PHE A 1 303 ? -2.521 7.463 34.129 1.00 90.44 303 PHE A C 1
ATOM 2534 O O . PHE A 1 303 ? -1.583 7.016 33.471 1.00 90.44 303 PHE A O 1
ATOM 2541 N N . ILE A 1 304 ? -3.153 8.587 33.790 1.00 90.06 304 ILE A N 1
ATOM 2542 C CA . ILE A 1 304 ? -2.813 9.371 32.599 1.00 90.06 304 ILE A CA 1
ATOM 2543 C C . ILE A 1 304 ? -1.421 9.990 32.717 1.00 90.06 304 ILE A C 1
ATOM 2545 O O . ILE A 1 304 ? -0.626 9.868 31.788 1.00 90.06 304 ILE A O 1
ATOM 2549 N N . ASN A 1 305 ? -1.085 10.595 33.856 1.00 89.25 305 ASN A N 1
ATOM 2550 C CA . ASN A 1 305 ? 0.240 11.178 34.071 1.00 89.25 305 ASN A CA 1
ATOM 2551 C C . ASN A 1 305 ? 1.337 10.110 33.972 1.00 89.25 305 ASN A C 1
ATOM 2553 O O . ASN A 1 305 ? 2.380 10.338 33.355 1.00 89.25 305 ASN A O 1
ATOM 2557 N N . LYS A 1 306 ? 1.080 8.906 34.491 1.00 87.62 306 LYS A N 1
ATOM 2558 C CA . LYS A 1 306 ? 1.965 7.749 34.327 1.00 87.62 306 LYS A CA 1
ATOM 2559 C C . LYS A 1 306 ? 2.075 7.322 32.860 1.00 87.62 306 LYS A C 1
ATOM 2561 O O . LYS A 1 306 ? 3.178 7.100 32.372 1.00 87.62 306 LYS A O 1
ATOM 2566 N N . LEU A 1 307 ? 0.952 7.264 32.140 1.00 85.69 307 LEU A N 1
ATOM 2567 C CA . LEU A 1 307 ? 0.906 6.910 30.718 1.00 85.69 307 LEU A CA 1
ATOM 2568 C C . LEU A 1 307 ? 1.732 7.882 29.861 1.00 85.69 307 LEU A C 1
ATOM 2570 O O . LEU A 1 307 ? 2.436 7.449 28.954 1.00 85.69 307 LEU A O 1
ATOM 2574 N N . ILE A 1 308 ? 1.657 9.178 30.170 1.00 85.50 308 ILE A N 1
ATOM 2575 C CA . ILE A 1 308 ? 2.410 10.239 29.492 1.00 85.50 308 ILE A CA 1
ATOM 2576 C C . ILE A 1 308 ? 3.911 10.148 29.813 1.00 85.50 308 ILE A C 1
ATOM 2578 O O . ILE A 1 308 ? 4.731 10.289 28.909 1.00 85.50 308 ILE A O 1
ATOM 2582 N N . THR A 1 309 ? 4.280 9.913 31.077 1.00 79.94 309 THR A N 1
ATOM 2583 C CA . THR A 1 309 ? 5.677 10.003 31.550 1.00 79.94 309 THR A CA 1
ATOM 2584 C C . THR A 1 309 ? 6.496 8.726 31.346 1.00 79.94 309 THR A C 1
ATOM 2586 O O . THR A 1 309 ? 7.669 8.800 30.983 1.00 79.94 309 THR A O 1
ATOM 2589 N N . GLU A 1 310 ? 5.918 7.542 31.559 1.00 71.31 310 GLU A N 1
ATOM 2590 C CA . GLU A 1 310 ? 6.646 6.269 31.437 1.00 71.31 310 GLU A CA 1
ATOM 2591 C C . GLU A 1 310 ? 6.818 5.825 29.982 1.00 71.31 310 GLU A C 1
ATOM 2593 O O . GLU A 1 310 ? 7.802 5.169 29.634 1.00 71.31 310 GLU A O 1
ATOM 2598 N N . ASP A 1 311 ? 5.891 6.214 29.106 1.00 65.06 311 ASP A N 1
ATOM 2599 C CA . ASP A 1 311 ? 5.890 5.838 27.693 1.00 65.06 311 ASP A CA 1
ATOM 2600 C C . ASP A 1 311 ? 6.471 6.962 26.816 1.00 65.06 311 ASP A C 1
ATOM 2602 O O . ASP A 1 311 ? 6.016 7.183 25.699 1.00 65.06 311 ASP A O 1
ATOM 2606 N N . ASN A 1 312 ? 7.514 7.665 27.291 1.00 52.94 312 ASN A N 1
ATOM 2607 C CA . ASN A 1 312 ? 8.172 8.814 26.629 1.00 52.94 312 ASN A CA 1
ATOM 2608 C C . ASN A 1 312 ? 8.571 8.587 25.145 1.00 52.94 312 ASN A C 1
ATOM 2610 O O . ASN A 1 312 ? 8.887 9.540 24.434 1.00 52.94 312 ASN A O 1
ATOM 2614 N N . ARG A 1 313 ? 8.555 7.341 24.640 1.00 53.09 313 ARG A N 1
ATOM 2615 C CA . ARG A 1 313 ? 8.777 7.003 23.216 1.00 53.09 313 ARG A CA 1
ATOM 2616 C C . ARG A 1 313 ? 7.485 6.762 22.412 1.00 53.09 313 ARG A C 1
ATOM 2618 O O . ARG A 1 313 ? 7.518 6.794 21.180 1.00 53.09 313 ARG A O 1
ATOM 2625 N N . LYS A 1 314 ? 6.338 6.546 23.062 1.00 62.62 314 LYS A N 1
ATOM 2626 C CA . LYS A 1 314 ? 5.016 6.356 22.445 1.00 62.62 314 LYS A CA 1
ATOM 2627 C C . LYS A 1 314 ? 4.060 7.443 22.930 1.00 62.62 314 LYS A C 1
ATOM 2629 O O . LYS A 1 314 ? 3.262 7.254 23.838 1.00 62.62 314 LYS A O 1
ATOM 2634 N N . ARG A 1 315 ? 4.099 8.586 22.247 1.00 80.38 315 ARG A N 1
ATOM 2635 C CA . ARG A 1 315 ? 3.036 9.595 22.355 1.00 80.38 315 ARG A CA 1
ATOM 2636 C C . ARG A 1 315 ? 1.673 8.933 22.116 1.00 80.38 315 ARG A C 1
ATOM 2638 O O . ARG A 1 315 ? 1.563 8.109 21.207 1.00 80.38 315 ARG A O 1
ATOM 2645 N N . TYR A 1 316 ? 0.661 9.288 22.901 1.00 87.69 316 TYR A N 1
ATOM 2646 C CA . TYR A 1 316 ? -0.722 8.847 22.694 1.00 87.69 316 TYR A CA 1
ATOM 2647 C C . TYR A 1 316 ? -1.513 9.909 21.928 1.00 87.69 316 TYR A C 1
ATOM 2649 O O . TYR A 1 316 ? -1.197 11.096 21.971 1.00 87.69 316 TYR A O 1
ATOM 2657 N N . MET A 1 317 ? -2.545 9.468 21.219 1.00 88.75 317 MET A N 1
ATOM 2658 C CA . MET A 1 317 ? -3.569 10.318 20.626 1.00 88.75 317 MET A CA 1
ATOM 2659 C C . MET A 1 317 ? -4.927 10.021 21.259 1.00 88.75 317 MET A C 1
ATOM 2661 O O . MET A 1 317 ? -5.215 8.876 21.620 1.00 88.75 317 MET A O 1
ATOM 2665 N N . ILE A 1 318 ? -5.740 11.065 21.357 1.00 91.56 318 ILE A N 1
ATOM 2666 C CA . ILE A 1 318 ? -7.121 11.059 21.825 1.00 91.56 318 ILE A CA 1
ATOM 2667 C C . ILE A 1 318 ? -8.025 11.123 20.592 1.00 91.56 318 ILE A C 1
ATOM 2669 O O . ILE A 1 318 ? -7.773 11.924 19.690 1.00 91.56 318 ILE A O 1
ATOM 2673 N N . GLN A 1 319 ? -9.047 10.274 20.542 1.00 91.31 319 GLN A N 1
ATOM 2674 C CA . GLN A 1 319 ? -10.099 10.274 19.520 1.00 91.31 319 GLN A CA 1
ATOM 2675 C C . GLN A 1 319 ? -11.468 10.086 20.183 1.00 91.31 319 GLN A C 1
ATOM 2677 O O . GLN A 1 319 ? -11.535 9.371 21.186 1.00 91.31 319 GLN A O 1
ATOM 2682 N N . PRO A 1 320 ? -12.565 10.637 19.635 1.00 91.38 320 PRO A N 1
ATOM 2683 C CA . PRO A 1 320 ? -13.900 10.244 20.057 1.00 91.38 320 PRO A CA 1
ATOM 2684 C C . PRO A 1 320 ? -14.103 8.751 19.780 1.00 91.38 320 PRO A C 1
ATOM 2686 O O . PRO A 1 320 ? -13.554 8.183 18.827 1.00 91.38 320 PRO A O 1
ATOM 2689 N N . PHE A 1 321 ? -14.868 8.090 20.644 1.00 90.25 321 PHE A N 1
ATOM 2690 C CA . PHE A 1 321 ? -15.272 6.717 20.383 1.00 90.25 321 PHE A CA 1
ATOM 2691 C C . PHE A 1 321 ? -16.391 6.703 19.343 1.00 90.25 321 PHE A C 1
ATOM 2693 O O . PHE A 1 321 ? -17.471 7.228 19.587 1.00 90.25 321 PHE A O 1
ATOM 2700 N N . ILE A 1 322 ? -16.124 6.080 18.197 1.00 91.25 322 ILE A N 1
ATOM 2701 C CA . ILE A 1 322 ? -17.117 5.874 17.143 1.00 91.25 322 ILE A CA 1
ATOM 2702 C C . ILE A 1 322 ? -17.776 4.512 17.358 1.00 91.25 322 ILE A C 1
ATOM 2704 O O . ILE A 1 322 ? -17.111 3.469 17.328 1.00 91.25 322 ILE A O 1
ATOM 2708 N N . LYS A 1 323 ? -19.089 4.507 17.589 1.00 90.25 323 LYS A N 1
ATOM 2709 C CA . LYS A 1 323 ? -19.841 3.287 17.874 1.00 90.25 323 LYS A CA 1
ATOM 2710 C C . LYS A 1 323 ? -20.344 2.647 16.574 1.00 90.25 323 LYS A C 1
ATOM 2712 O O . LYS A 1 323 ? -21.495 2.777 16.193 1.00 90.25 323 LYS A O 1
ATOM 2717 N N . SER A 1 324 ? -19.469 1.872 15.938 1.00 92.19 324 SER A N 1
ATOM 2718 C CA . SER A 1 324 ? -19.802 1.046 14.766 1.00 92.19 324 SER A CA 1
ATOM 2719 C C . SER A 1 324 ? -20.120 -0.390 15.190 1.00 92.19 324 SER A C 1
ATOM 2721 O O . SER A 1 324 ? -19.219 -1.178 15.506 1.00 92.19 324 SER A O 1
ATOM 2723 N N . GLN A 1 325 ? -21.413 -0.717 15.277 1.00 91.69 325 GLN A N 1
ATOM 2724 C CA . GLN A 1 325 ? -21.921 -2.009 15.747 1.00 91.69 325 GLN A CA 1
ATOM 2725 C C . GLN A 1 325 ? -23.010 -2.558 14.826 1.00 91.69 325 GLN A C 1
ATOM 2727 O O . GLN A 1 325 ? -23.848 -1.818 14.330 1.00 91.69 325 GLN A O 1
ATOM 2732 N N . THR A 1 326 ? -22.994 -3.873 14.621 1.00 91.25 326 THR A N 1
ATOM 2733 C CA . THR A 1 326 ? -24.059 -4.605 13.924 1.00 91.25 326 THR A CA 1
ATOM 2734 C C . THR A 1 326 ? -25.373 -4.530 14.703 1.00 91.25 326 THR A C 1
ATOM 2736 O O . THR A 1 326 ? -25.368 -4.260 15.907 1.00 91.25 326 THR A O 1
ATOM 2739 N N . ASN A 1 327 ? -26.482 -4.893 14.057 1.00 89.50 327 ASN A N 1
ATOM 2740 C CA . ASN A 1 327 ? -27.805 -5.017 14.684 1.00 89.50 327 ASN A CA 1
ATOM 2741 C C . ASN A 1 327 ? -27.829 -5.986 15.888 1.00 89.50 327 ASN A C 1
ATOM 2743 O O . ASN A 1 327 ? -28.681 -5.884 16.766 1.00 89.50 327 ASN A O 1
ATOM 2747 N N . GLU A 1 328 ? -26.855 -6.894 15.979 1.00 86.81 328 GLU A N 1
ATOM 2748 C CA . GLU A 1 328 ? -26.662 -7.826 17.099 1.00 86.81 328 GLU A CA 1
ATOM 2749 C C . GLU A 1 328 ? -25.717 -7.290 18.196 1.00 86.81 328 GLU A C 1
ATOM 2751 O O . GLU A 1 328 ? -25.327 -8.022 19.111 1.00 86.81 328 GLU A O 1
ATOM 2756 N N . GLY A 1 329 ? -25.282 -6.031 18.094 1.00 87.62 329 GLY A N 1
ATOM 2757 C CA . GLY A 1 329 ? -24.387 -5.373 19.048 1.00 87.62 329 GLY A CA 1
ATOM 2758 C C . GLY A 1 329 ? -22.909 -5.762 18.922 1.00 87.62 329 GLY A C 1
ATOM 2759 O O . GLY A 1 329 ? -22.117 -5.468 19.820 1.00 87.62 329 GLY A O 1
ATOM 2760 N N . ARG A 1 330 ? -22.499 -6.432 17.834 1.00 86.38 330 ARG A N 1
ATOM 2761 C CA . ARG A 1 330 ? -21.084 -6.776 17.583 1.00 86.38 330 ARG A CA 1
ATOM 2762 C C . ARG A 1 330 ? -20.365 -5.619 16.902 1.00 86.38 330 ARG A C 1
ATOM 2764 O O . ARG A 1 330 ? -20.834 -5.160 15.865 1.00 86.38 330 ARG A O 1
ATOM 2771 N N . ALA A 1 331 ? -19.228 -5.184 17.445 1.00 86.94 331 ALA A N 1
ATOM 2772 C CA . ALA A 1 331 ? -18.403 -4.156 16.812 1.00 86.94 331 ALA A CA 1
ATOM 2773 C C . ALA A 1 331 ? -17.900 -4.619 15.437 1.00 86.94 331 ALA A C 1
ATOM 2775 O O . ALA A 1 331 ? -17.506 -5.779 15.285 1.00 86.94 331 ALA A O 1
ATOM 2776 N N . TYR A 1 332 ? -17.873 -3.721 14.456 1.00 90.25 332 TYR A N 1
ATOM 2777 C CA . TYR A 1 332 ? -17.309 -4.007 13.138 1.00 90.25 332 TYR A CA 1
ATOM 2778 C C . TYR A 1 332 ? -16.605 -2.787 12.538 1.00 90.25 332 TYR A C 1
ATOM 2780 O O . TYR A 1 332 ? -16.856 -1.647 12.930 1.00 90.25 332 TYR A O 1
ATOM 2788 N N . HIS A 1 333 ? -15.725 -3.049 11.577 1.00 91.62 333 HIS A N 1
ATOM 2789 C CA . HIS A 1 333 ? -15.261 -2.066 10.597 1.00 91.62 333 HIS A CA 1
ATOM 2790 C C . HIS A 1 333 ? -15.315 -2.695 9.206 1.00 91.62 333 HIS A C 1
ATOM 2792 O O . HIS A 1 333 ? -15.323 -3.921 9.088 1.00 91.62 333 HIS A O 1
ATOM 2798 N N . ILE A 1 334 ? -15.339 -1.880 8.161 1.00 93.88 334 ILE A N 1
ATOM 2799 C CA . ILE A 1 334 ? -15.298 -2.338 6.771 1.00 93.88 334 ILE A CA 1
ATOM 2800 C C . ILE A 1 334 ? -13.912 -2.032 6.226 1.00 93.88 334 ILE A C 1
ATOM 2802 O O . ILE A 1 334 ? -13.449 -0.901 6.327 1.00 93.88 334 ILE A O 1
ATOM 2806 N N . ARG A 1 335 ? -13.235 -3.036 5.671 1.00 93.50 335 ARG A N 1
ATOM 2807 C CA . ARG A 1 335 ? -11.948 -2.847 5.007 1.00 93.50 335 ARG A CA 1
ATOM 2808 C C . ARG A 1 335 ? -12.156 -2.783 3.504 1.00 93.50 335 ARG A C 1
ATOM 2810 O O . ARG A 1 335 ? -12.577 -3.779 2.926 1.00 93.50 335 ARG A O 1
ATOM 2817 N N . ALA A 1 336 ? -11.766 -1.671 2.894 1.00 95.06 336 ALA A N 1
ATOM 2818 C CA . ALA A 1 336 ? -11.503 -1.583 1.463 1.00 95.06 336 ALA A CA 1
ATOM 2819 C C . ALA A 1 336 ? -10.009 -1.822 1.210 1.00 95.06 336 ALA A C 1
ATOM 2821 O O . ALA A 1 336 ? -9.155 -1.199 1.844 1.00 95.06 336 ALA A O 1
ATOM 2822 N N . HIS A 1 337 ? -9.683 -2.756 0.322 1.00 95.06 337 HIS A N 1
ATOM 2823 C CA . HIS A 1 337 ? -8.323 -3.058 -0.120 1.00 95.06 337 HIS A CA 1
ATOM 2824 C C . HIS A 1 337 ? -8.185 -2.590 -1.564 1.00 95.06 337 HIS A C 1
ATOM 2826 O O . HIS A 1 337 ? -8.844 -3.120 -2.451 1.00 95.06 337 HIS A O 1
ATOM 2832 N N . ILE A 1 338 ? -7.328 -1.600 -1.777 1.00 96.12 338 ILE A N 1
ATOM 2833 C CA . ILE A 1 338 ? -7.039 -0.966 -3.059 1.00 96.12 338 ILE A CA 1
ATOM 2834 C C . ILE A 1 338 ? -5.607 -1.329 -3.459 1.00 96.12 338 ILE A C 1
ATOM 2836 O O . ILE A 1 338 ? -4.725 -1.395 -2.598 1.00 96.12 338 ILE A O 1
ATOM 2840 N N . GLN A 1 339 ? -5.359 -1.570 -4.741 1.00 96.06 339 GLN A N 1
ATOM 2841 C CA . GLN A 1 339 ? -4.037 -1.923 -5.259 1.00 96.06 339 GLN A CA 1
ATOM 2842 C C . GLN A 1 339 ? -3.770 -1.228 -6.594 1.00 96.06 339 GLN A C 1
ATOM 2844 O O . GLN A 1 339 ? -4.702 -0.949 -7.341 1.00 96.06 339 GLN A O 1
ATOM 2849 N N . LYS A 1 340 ? -2.502 -0.945 -6.899 1.00 96.00 340 LYS A N 1
ATOM 2850 C CA . LYS A 1 340 ? -2.086 -0.541 -8.242 1.00 96.00 340 LYS A CA 1
ATOM 2851 C C . LYS A 1 340 ? -2.139 -1.723 -9.206 1.00 96.00 340 LYS A C 1
ATOM 2853 O O . LYS A 1 340 ? -1.689 -2.815 -8.866 1.00 96.00 340 LYS A O 1
ATOM 2858 N N . ASN A 1 341 ? -2.654 -1.490 -10.404 1.00 95.12 341 ASN A N 1
ATOM 2859 C CA . ASN A 1 341 ? -2.682 -2.469 -11.483 1.00 95.12 341 ASN A CA 1
ATOM 2860 C C . ASN A 1 341 ? -1.505 -2.291 -12.460 1.00 95.12 341 ASN A C 1
ATOM 2862 O O . ASN A 1 341 ? -0.597 -1.489 -12.228 1.00 95.12 341 ASN A O 1
ATOM 2866 N N . GLY A 1 342 ? -1.519 -3.059 -13.553 1.00 92.88 342 GLY A N 1
ATOM 2867 C CA . GLY A 1 342 ? -0.473 -3.046 -14.583 1.00 92.88 342 GLY A CA 1
ATOM 2868 C C . GLY A 1 342 ? -0.336 -1.740 -15.368 1.00 92.88 342 GLY A C 1
ATOM 2869 O O . GLY A 1 342 ? 0.675 -1.556 -16.029 1.00 92.88 342 GLY A O 1
ATOM 2870 N N . ASP A 1 343 ? -1.297 -0.825 -15.254 1.00 90.44 343 ASP A N 1
ATOM 2871 C CA . ASP A 1 343 ? -1.236 0.501 -15.878 1.00 90.44 343 ASP A CA 1
ATOM 2872 C C . ASP A 1 343 ? -0.800 1.582 -14.874 1.00 90.44 343 ASP A C 1
ATOM 2874 O O . ASP A 1 343 ? -0.813 2.775 -15.171 1.00 90.44 343 ASP A O 1
ATOM 2878 N N . GLY A 1 344 ? -0.459 1.186 -13.642 1.00 91.62 344 GLY A N 1
ATOM 2879 C CA . GLY A 1 344 ? -0.152 2.121 -12.565 1.00 91.62 344 GLY A CA 1
ATOM 2880 C C . GLY A 1 344 ? -1.378 2.879 -12.046 1.00 91.62 344 GLY A C 1
ATOM 2881 O O . GLY A 1 344 ? -1.214 3.885 -11.348 1.00 91.62 344 GLY A O 1
ATOM 2882 N N . ASN A 1 345 ? -2.595 2.395 -12.317 1.00 93.75 345 ASN A N 1
ATOM 2883 C CA . ASN A 1 345 ? -3.847 2.947 -11.797 1.00 93.75 345 ASN A CA 1
ATOM 2884 C C . ASN A 1 345 ? -4.286 2.210 -10.530 1.00 93.75 345 ASN A C 1
ATOM 2886 O O . ASN A 1 345 ? -4.001 1.028 -10.363 1.00 93.75 345 ASN A O 1
ATOM 2890 N N . LEU A 1 346 ? -4.941 2.916 -9.605 1.00 95.62 346 LEU A N 1
ATOM 2891 C CA . LEU A 1 346 ? -5.513 2.292 -8.409 1.00 95.62 346 LEU A CA 1
ATOM 2892 C C . LEU A 1 346 ? -6.824 1.591 -8.771 1.00 95.62 346 LEU A C 1
ATOM 2894 O O . LEU A 1 346 ? -7.644 2.157 -9.487 1.00 95.62 346 LEU A O 1
ATOM 2898 N N . GLU A 1 347 ? -7.047 0.405 -8.214 1.00 95.69 347 GLU A N 1
ATOM 2899 C CA . GLU A 1 347 ? -8.297 -0.342 -8.341 1.00 95.69 347 GLU A CA 1
ATOM 2900 C C . GLU A 1 347 ? -8.693 -1.031 -7.030 1.00 95.69 347 GLU A C 1
ATOM 2902 O O . GLU A 1 347 ? -7.848 -1.393 -6.206 1.00 95.69 347 GLU A O 1
ATOM 2907 N N . MET A 1 348 ? -10.000 -1.213 -6.833 1.00 95.31 348 MET A N 1
ATOM 2908 C CA . MET A 1 348 ? -10.550 -1.934 -5.688 1.00 95.31 348 MET A CA 1
ATOM 2909 C C . MET A 1 348 ? -10.321 -3.440 -5.859 1.00 95.31 348 MET A C 1
ATOM 2911 O O . MET A 1 348 ? -10.927 -4.076 -6.717 1.00 95.31 348 MET A O 1
ATOM 2915 N N . LEU A 1 349 ? -9.492 -4.030 -5.000 1.00 93.19 349 LEU A N 1
ATOM 2916 C CA . LEU A 1 349 ? -9.253 -5.472 -4.982 1.00 93.19 349 LEU A CA 1
ATOM 2917 C C . LEU A 1 349 ? -10.380 -6.218 -4.257 1.00 93.19 349 LEU A C 1
ATOM 2919 O O . LEU A 1 349 ? -10.829 -7.274 -4.705 1.00 93.19 349 LEU A O 1
ATOM 2923 N N . MET A 1 350 ? -10.800 -5.703 -3.098 1.00 91.75 350 MET A N 1
ATOM 2924 C CA . MET A 1 350 ? -11.881 -6.280 -2.298 1.00 91.75 350 MET A CA 1
ATOM 2925 C C . MET A 1 350 ? -12.362 -5.295 -1.237 1.00 91.75 350 MET A C 1
ATOM 2927 O O . MET A 1 350 ? -11.559 -4.580 -0.639 1.00 91.75 350 MET A O 1
ATOM 2931 N N . MET A 1 351 ? -13.650 -5.356 -0.912 1.00 92.56 351 MET A N 1
ATOM 2932 C CA . MET A 1 351 ? -14.224 -4.705 0.258 1.00 92.56 351 MET A CA 1
ATOM 2933 C C . MET A 1 351 ? -14.946 -5.745 1.115 1.00 92.56 351 MET A C 1
ATOM 2935 O O . MET A 1 351 ? -15.653 -6.593 0.581 1.00 92.56 351 MET A O 1
ATOM 2939 N N . TYR A 1 352 ? -14.719 -5.740 2.429 1.00 91.12 352 TYR A N 1
ATOM 2940 C CA . TYR A 1 352 ? -15.290 -6.755 3.318 1.00 91.12 352 TYR A CA 1
ATOM 2941 C C . TYR A 1 352 ? -15.418 -6.274 4.769 1.00 91.12 352 TYR A C 1
ATOM 2943 O O . TYR A 1 352 ? -14.567 -5.520 5.258 1.00 91.12 352 TYR A O 1
ATOM 2951 N N . PRO A 1 353 ? -16.444 -6.734 5.508 1.00 91.25 353 PRO A N 1
ATOM 2952 C CA . PRO A 1 353 ? -16.582 -6.435 6.922 1.00 91.25 353 PRO A CA 1
ATOM 2953 C C . PRO A 1 353 ? -15.594 -7.255 7.764 1.00 91.25 353 PRO A C 1
ATOM 2955 O O . PRO A 1 353 ? -15.316 -8.429 7.514 1.00 91.25 353 PRO A O 1
ATOM 2958 N N . ARG A 1 354 ? -15.093 -6.647 8.836 1.00 87.31 354 ARG A N 1
ATOM 2959 C CA . ARG A 1 354 ? -14.376 -7.316 9.922 1.00 87.31 354 ARG A CA 1
ATOM 2960 C C . ARG A 1 354 ? -15.182 -7.177 11.202 1.00 87.31 354 ARG A C 1
ATOM 2962 O O . ARG A 1 354 ? -15.177 -6.129 11.846 1.00 87.31 354 ARG A O 1
ATOM 2969 N N . ILE A 1 355 ? -15.859 -8.260 11.569 1.00 86.31 355 ILE A N 1
ATOM 2970 C CA . ILE A 1 355 ? -16.770 -8.309 12.713 1.00 86.31 355 ILE A CA 1
ATOM 2971 C C . ILE A 1 355 ? -16.044 -8.918 13.916 1.00 86.31 355 ILE A C 1
ATOM 2973 O O . ILE A 1 355 ? -15.414 -9.977 13.825 1.00 86.31 355 ILE A O 1
ATOM 2977 N N . ALA A 1 356 ? -16.128 -8.242 15.058 1.00 81.25 356 ALA A N 1
ATOM 2978 C CA . ALA A 1 356 ? -15.584 -8.731 16.315 1.00 81.25 356 ALA A CA 1
ATOM 2979 C C . ALA A 1 356 ? -16.407 -9.917 16.851 1.00 81.25 356 ALA A C 1
ATOM 2981 O O . ALA A 1 356 ? -17.621 -10.005 16.639 1.00 81.25 356 ALA A O 1
ATOM 2982 N N . LYS A 1 357 ? -15.770 -10.819 17.610 1.00 74.19 357 LYS A N 1
ATOM 2983 C CA . LYS A 1 357 ? -16.510 -11.827 18.391 1.00 74.19 357 LYS A CA 1
ATOM 2984 C C . LYS A 1 357 ? -17.500 -11.153 19.353 1.00 74.19 357 LYS A C 1
ATOM 2986 O O . LYS A 1 357 ? -17.259 -10.048 19.845 1.00 74.19 357 LYS A O 1
ATOM 2991 N N . LYS A 1 358 ? -18.610 -11.838 19.650 1.00 68.62 358 LYS A N 1
ATOM 2992 C CA . LYS A 1 358 ? -19.641 -11.356 20.584 1.00 68.62 358 LYS A CA 1
ATOM 2993 C C . LYS A 1 358 ? -19.011 -10.976 21.931 1.00 68.62 358 LYS A C 1
ATOM 2995 O O . LYS A 1 358 ? -18.244 -11.750 22.492 1.00 68.62 358 LYS A O 1
ATOM 3000 N N . GLY A 1 359 ? -19.330 -9.782 22.433 1.00 63.09 359 GLY A N 1
ATOM 3001 C CA . GLY A 1 359 ? -18.787 -9.251 23.690 1.00 63.09 359 GLY A CA 1
ATOM 3002 C C . GLY A 1 359 ? -17.440 -8.525 23.568 1.00 63.09 359 GLY A C 1
ATOM 3003 O O . GLY A 1 359 ? -17.027 -7.885 24.533 1.00 63.09 359 GLY A O 1
ATOM 3004 N N . SER A 1 360 ? -16.777 -8.558 22.405 1.00 64.50 360 SER A N 1
ATOM 3005 C CA . SER A 1 360 ? -15.596 -7.726 22.159 1.00 64.50 360 SER A CA 1
ATOM 3006 C C . SER A 1 360 ? -16.001 -6.322 21.718 1.00 64.50 360 SER A C 1
ATOM 3008 O O . SER A 1 360 ? -16.808 -6.137 20.807 1.00 64.50 360 SER A O 1
ATOM 3010 N N . ILE A 1 361 ? -15.398 -5.323 22.358 1.00 59.59 361 ILE A N 1
ATOM 3011 C CA 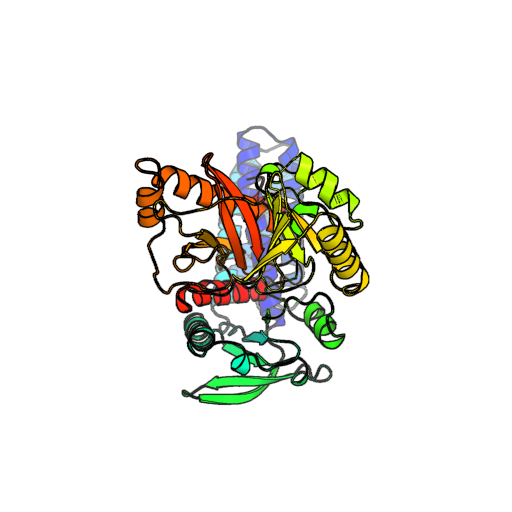. ILE A 1 361 ? -15.624 -3.899 22.074 1.00 59.59 361 ILE A CA 1
ATOM 3012 C C . ILE A 1 361 ? -14.619 -3.386 21.023 1.00 59.59 361 ILE A C 1
ATOM 3014 O O . ILE A 1 361 ? -14.816 -2.334 20.424 1.00 59.59 361 ILE A O 1
ATOM 3018 N N . LEU A 1 362 ? -13.553 -4.152 20.754 1.00 61.41 362 LEU A N 1
ATOM 3019 C CA . LEU A 1 362 ? -12.534 -3.832 19.755 1.00 61.41 362 LEU A CA 1
ATOM 3020 C C . LEU A 1 362 ? -12.464 -4.931 18.690 1.00 61.41 362 LEU A C 1
ATOM 3022 O O . LEU A 1 362 ? -12.301 -6.113 18.994 1.00 61.41 362 LEU A O 1
ATOM 3026 N N . THR A 1 363 ? -12.486 -4.530 17.422 1.00 55.06 363 THR A N 1
ATOM 3027 C CA . THR A 1 363 ? -12.377 -5.434 16.263 1.00 55.06 363 THR A CA 1
ATOM 3028 C C . THR A 1 363 ? -10.982 -6.038 16.081 1.00 55.06 363 THR A C 1
ATOM 3030 O O . THR A 1 363 ? -10.809 -6.987 15.325 1.00 55.06 363 THR A O 1
ATOM 3033 N N . ASN A 1 364 ? -9.966 -5.494 16.760 1.00 56.34 364 ASN A N 1
ATOM 3034 C CA . ASN A 1 364 ? -8.560 -5.856 16.544 1.00 56.34 364 ASN A CA 1
ATOM 3035 C C . ASN A 1 364 ? -8.067 -7.030 17.401 1.00 56.34 364 ASN A C 1
ATOM 3037 O O . ASN A 1 364 ? -6.975 -7.528 17.147 1.00 56.34 364 ASN A O 1
ATOM 3041 N N . VAL A 1 365 ? -8.833 -7.449 18.415 1.00 46.69 365 VAL A N 1
ATOM 3042 C CA . VAL A 1 365 ? -8.381 -8.433 19.418 1.00 46.69 365 VAL A CA 1
ATOM 3043 C C . VAL A 1 365 ? -8.882 -9.850 19.114 1.00 46.69 365 VAL A C 1
ATOM 3045 O O . VAL A 1 365 ? -8.230 -10.815 19.485 1.00 46.69 365 VAL A O 1
ATOM 3048 N N . ASP A 1 366 ? -9.982 -9.982 18.372 1.00 47.69 366 ASP A N 1
ATOM 3049 C CA . ASP A 1 366 ? -10.636 -11.262 18.094 1.00 47.69 366 ASP A CA 1
ATOM 3050 C C . ASP A 1 366 ? -11.430 -11.169 16.784 1.00 47.69 366 ASP A C 1
ATOM 3052 O O . ASP A 1 366 ? -12.623 -10.851 16.777 1.00 47.69 366 ASP A O 1
ATOM 3056 N N . GLN A 1 367 ? -10.758 -11.396 15.655 1.00 53.97 367 GLN A N 1
ATOM 3057 C CA . GLN A 1 367 ? -11.399 -11.377 14.338 1.00 53.97 367 GLN A CA 1
ATOM 3058 C C . GLN A 1 367 ? -12.059 -12.738 14.074 1.00 53.97 367 GLN A C 1
ATOM 3060 O O . GLN A 1 367 ? -11.358 -13.734 13.910 1.00 53.97 367 GLN A O 1
ATOM 3065 N N . GLY A 1 368 ? -13.395 -12.797 14.039 1.00 50.44 368 GLY A N 1
ATOM 3066 C CA . GLY A 1 368 ? -14.129 -14.017 13.664 1.00 50.44 368 GLY A CA 1
ATOM 3067 C C . GLY A 1 368 ? -13.848 -14.442 12.217 1.00 50.44 368 GLY A C 1
ATOM 3068 O O . GLY A 1 368 ? -13.406 -13.622 11.418 1.00 50.44 368 GLY A O 1
ATOM 3069 N N . GLU A 1 369 ? -14.064 -15.713 11.878 1.00 51.59 369 GLU A N 1
ATOM 3070 C CA . GLU A 1 369 ? -13.672 -16.342 10.598 1.00 51.59 369 GLU A CA 1
ATOM 3071 C C . GLU A 1 369 ? -14.652 -16.129 9.430 1.00 51.59 369 GLU A C 1
ATOM 3073 O O . GLU A 1 369 ? -14.350 -16.518 8.307 1.00 51.59 369 GLU A O 1
ATOM 3078 N N . LEU A 1 370 ? -15.807 -15.493 9.646 1.00 53.72 370 LEU A N 1
ATOM 3079 C CA . LEU A 1 370 ? -16.819 -15.361 8.594 1.00 53.72 370 LEU A CA 1
ATOM 3080 C C . LEU A 1 370 ? -16.415 -14.325 7.535 1.00 53.72 370 LEU A C 1
ATOM 3082 O O . LEU A 1 370 ? -16.327 -13.130 7.825 1.00 53.72 370 LEU A O 1
ATOM 3086 N N . GLN A 1 371 ? -16.191 -14.798 6.306 1.00 66.81 371 GLN A N 1
ATOM 3087 C CA . GLN A 1 371 ? -16.205 -13.975 5.097 1.00 66.81 371 GLN A CA 1
ATOM 3088 C C . GLN A 1 371 ? -17.665 -13.790 4.682 1.00 66.81 371 GLN A C 1
ATOM 3090 O O . GLN A 1 371 ? -18.256 -14.670 4.064 1.00 66.81 371 GLN A O 1
ATOM 3095 N N . ILE A 1 372 ? -18.262 -12.675 5.097 1.00 81.75 372 ILE A N 1
ATOM 3096 C CA . ILE A 1 372 ? -19.572 -12.250 4.600 1.00 81.75 372 ILE A CA 1
ATOM 3097 C C . ILE A 1 372 ? -19.308 -11.306 3.433 1.00 81.75 372 ILE A C 1
ATOM 3099 O O . ILE A 1 372 ? -18.450 -10.425 3.535 1.00 81.75 372 ILE A O 1
ATOM 3103 N N . ASP A 1 373 ? -20.024 -11.518 2.336 1.00 89.19 373 ASP A N 1
ATOM 3104 C CA . ASP A 1 373 ? -20.055 -10.595 1.210 1.00 89.19 373 ASP A CA 1
ATOM 3105 C C . ASP A 1 373 ? -20.491 -9.190 1.669 1.00 89.19 373 ASP A C 1
ATOM 3107 O O . ASP A 1 373 ? -21.370 -9.050 2.525 1.00 89.19 373 ASP A O 1
ATOM 3111 N N . ILE A 1 374 ? -19.848 -8.142 1.146 1.00 92.88 374 ILE A N 1
ATOM 3112 C CA . ILE A 1 374 ? -20.079 -6.777 1.631 1.00 92.88 374 ILE A CA 1
ATOM 3113 C C . ILE A 1 374 ? -21.495 -6.290 1.323 1.00 92.88 374 ILE A C 1
ATOM 3115 O O . ILE A 1 374 ? -22.111 -5.687 2.203 1.00 92.88 374 ILE A O 1
ATOM 3119 N N . SER A 1 375 ? -22.034 -6.599 0.141 1.00 94.75 375 SER A N 1
ATOM 3120 C CA . SER A 1 375 ? -23.388 -6.207 -0.254 1.00 94.75 375 SER A CA 1
ATOM 3121 C C . SER A 1 375 ? -24.413 -6.841 0.680 1.00 94.75 375 SER A C 1
ATOM 3123 O O . SER A 1 375 ? -25.280 -6.158 1.225 1.00 94.75 375 SER A O 1
ATOM 3125 N N . THR A 1 376 ? -24.251 -8.141 0.945 1.00 93.88 376 THR A N 1
ATOM 3126 C CA . THR A 1 376 ? -25.097 -8.886 1.890 1.00 93.88 376 THR A CA 1
ATOM 3127 C C . THR A 1 376 ? -25.019 -8.283 3.292 1.00 93.88 376 THR A C 1
ATOM 3129 O O . THR A 1 376 ? -26.044 -8.000 3.910 1.00 93.88 376 THR A O 1
ATOM 3132 N N . PHE A 1 377 ? -23.804 -8.027 3.785 1.00 94.44 377 PHE A N 1
ATOM 3133 C CA . PHE A 1 377 ? -23.596 -7.452 5.110 1.00 94.44 377 PHE A CA 1
ATOM 3134 C C . PHE A 1 377 ? -24.256 -6.076 5.258 1.00 94.44 377 PHE A C 1
ATOM 3136 O O . PHE A 1 377 ? -24.949 -5.826 6.246 1.00 94.44 377 PHE A O 1
ATOM 3143 N N . LEU A 1 378 ? -24.042 -5.180 4.292 1.00 96.38 378 LEU A N 1
ATOM 3144 C CA . LEU A 1 378 ? -24.583 -3.824 4.328 1.00 96.38 378 LEU A CA 1
ATOM 3145 C C . LEU A 1 378 ? -26.108 -3.822 4.226 1.00 96.38 378 LEU A C 1
ATOM 3147 O O . LEU A 1 378 ? -26.759 -3.064 4.942 1.00 96.38 378 LEU A O 1
ATOM 3151 N N . GLU A 1 379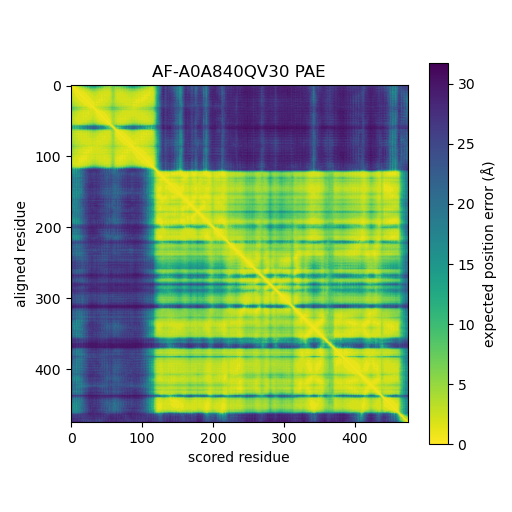 ? -26.688 -4.689 3.399 1.00 95.44 379 GLU A N 1
ATOM 3152 C CA . GLU A 1 379 ? -28.140 -4.807 3.285 1.00 95.44 379 GLU A CA 1
ATOM 3153 C C . GLU A 1 379 ? -28.772 -5.325 4.587 1.00 95.44 379 GLU A C 1
ATOM 3155 O O . GLU A 1 379 ? -29.763 -4.770 5.067 1.00 95.44 379 GLU A O 1
ATOM 3160 N N . GLU A 1 380 ? -28.147 -6.313 5.236 1.00 94.19 380 GLU A N 1
ATOM 3161 C CA . GLU A 1 380 ? -28.570 -6.797 6.554 1.00 94.19 380 GLU A CA 1
ATOM 3162 C C . GLU A 1 380 ? -28.497 -5.714 7.642 1.00 94.19 380 GLU A C 1
ATOM 3164 O O . GLU A 1 380 ? -29.357 -5.671 8.531 1.00 94.19 380 GLU A O 1
ATOM 3169 N N . GLN A 1 381 ? -27.474 -4.850 7.603 1.00 94.56 381 GLN A N 1
ATOM 3170 C CA . GLN A 1 381 ? -27.294 -3.804 8.612 1.00 94.56 381 GLN A CA 1
ATOM 3171 C C . GLN A 1 381 ? -28.202 -2.591 8.372 1.00 94.56 381 GLN A C 1
ATOM 3173 O O . GLN A 1 381 ? -28.775 -2.083 9.334 1.00 94.56 381 GLN A O 1
ATOM 3178 N N . PHE A 1 382 ? -28.380 -2.163 7.118 1.00 94.31 382 PHE A N 1
ATOM 3179 C CA . PHE A 1 382 ? -28.974 -0.862 6.778 1.00 94.31 382 PHE A CA 1
ATOM 3180 C C . PHE A 1 382 ? -30.283 -0.919 5.975 1.00 94.31 382 PHE A C 1
ATOM 3182 O O . PHE A 1 382 ? -30.783 0.142 5.602 1.00 94.31 382 PHE A O 1
ATOM 3189 N N . LYS A 1 383 ? -30.838 -2.118 5.732 1.00 89.19 383 LYS A N 1
ATOM 3190 C CA . LYS A 1 383 ? -32.176 -2.413 5.169 1.00 89.19 383 LYS A CA 1
ATOM 3191 C C . LYS A 1 383 ? -32.681 -1.410 4.120 1.00 89.19 383 LYS A C 1
ATOM 3193 O O . LYS A 1 383 ? -33.289 -0.394 4.455 1.00 89.19 383 LYS A O 1
ATOM 3198 N N . GLY A 1 384 ? -32.496 -1.729 2.845 1.00 89.94 384 GLY A N 1
ATOM 3199 C CA . GLY A 1 384 ? -32.925 -0.924 1.699 1.00 89.94 384 GLY A CA 1
ATOM 3200 C C . GLY A 1 384 ? -31.924 0.151 1.276 1.00 89.94 384 GLY A C 1
ATOM 3201 O O . GLY A 1 384 ? -32.141 0.823 0.272 1.00 89.94 384 GLY A O 1
ATOM 3202 N N . ARG A 1 385 ? -30.826 0.317 2.022 1.00 95.31 385 ARG A N 1
ATOM 3203 C CA . ARG A 1 385 ? -29.740 1.266 1.717 1.00 95.31 385 ARG A CA 1
ATOM 3204 C C . ARG A 1 385 ? -28.366 0.607 1.651 1.00 95.31 385 ARG A C 1
ATOM 3206 O O . ARG A 1 385 ? -27.372 1.315 1.517 1.00 95.31 385 ARG A O 1
ATOM 3213 N N . GLY A 1 386 ? -28.288 -0.727 1.700 1.00 95.88 386 GLY A N 1
ATOM 3214 C CA . GLY A 1 386 ? -27.013 -1.441 1.626 1.00 95.88 386 GLY A CA 1
ATOM 3215 C C . GLY A 1 386 ? -26.239 -1.089 0.357 1.00 95.88 386 GLY A C 1
ATOM 3216 O O . GLY A 1 386 ? -25.075 -0.705 0.427 1.00 95.88 386 GLY A O 1
ATOM 3217 N N . SER A 1 387 ? -26.932 -1.091 -0.786 1.00 96.56 387 SER A N 1
ATOM 3218 C CA . SER A 1 387 ? -26.350 -0.712 -2.080 1.00 96.56 387 SER A CA 1
ATOM 3219 C C . SER A 1 387 ? -25.868 0.745 -2.134 1.00 96.56 387 SER A C 1
ATOM 3221 O O . SER A 1 387 ? -24.893 1.033 -2.830 1.00 96.56 387 SER A O 1
ATOM 3223 N N . GLN A 1 388 ? -26.520 1.661 -1.407 1.00 97.44 388 GLN A N 1
ATOM 3224 C CA . GLN A 1 388 ? -26.087 3.056 -1.328 1.00 97.44 388 GLN A CA 1
ATOM 3225 C C . GLN A 1 388 ? -24.778 3.158 -0.540 1.00 97.44 388 GLN A C 1
ATOM 3227 O O . GLN A 1 388 ? -23.807 3.701 -1.056 1.00 97.44 388 GLN A O 1
ATOM 3232 N N . PHE A 1 389 ? -24.712 2.553 0.652 1.00 97.81 389 PHE A N 1
ATOM 3233 C CA . PHE A 1 389 ? -23.480 2.531 1.446 1.00 97.81 389 PHE A CA 1
ATOM 3234 C C . PHE A 1 389 ? -22.327 1.851 0.719 1.00 97.81 389 PHE A C 1
ATOM 3236 O O . PHE A 1 389 ? -21.192 2.301 0.827 1.00 97.81 389 PHE A O 1
ATOM 3243 N N . GLU A 1 390 ? -22.594 0.780 -0.026 1.00 97.56 390 GLU A N 1
ATOM 3244 C CA . GLU A 1 390 ? -21.562 0.115 -0.816 1.00 97.56 390 GLU A CA 1
ATOM 3245 C C . GLU A 1 390 ? -20.975 1.056 -1.875 1.00 97.56 390 GLU A C 1
ATOM 3247 O O . GLU A 1 390 ? -19.753 1.170 -1.989 1.00 97.56 390 GLU A O 1
ATOM 3252 N N . THR A 1 391 ? -21.842 1.778 -2.589 1.00 98.00 391 THR A N 1
ATOM 3253 C CA . THR A 1 391 ? -21.444 2.787 -3.581 1.00 98.00 391 THR A CA 1
ATOM 3254 C C . THR A 1 391 ? -20.650 3.922 -2.935 1.00 98.00 391 THR A C 1
ATOM 3256 O O . THR A 1 391 ? -19.578 4.279 -3.422 1.00 98.00 391 THR A O 1
ATOM 3259 N N . ASP A 1 392 ? -21.128 4.454 -1.808 1.00 97.56 392 ASP A N 1
ATOM 3260 C CA . ASP A 1 392 ? -20.473 5.549 -1.092 1.00 97.56 392 ASP A CA 1
ATOM 3261 C C . ASP A 1 392 ? -19.084 5.129 -0.593 1.00 97.56 392 ASP A C 1
ATOM 3263 O O . ASP A 1 392 ? -18.096 5.825 -0.824 1.00 97.56 392 ASP A O 1
ATOM 3267 N N . LEU A 1 393 ? -18.971 3.953 0.032 1.00 98.31 393 LEU A N 1
ATOM 3268 C CA . LEU A 1 393 ? -17.696 3.412 0.506 1.00 98.31 393 LEU A CA 1
ATOM 3269 C C . LEU A 1 393 ? -16.721 3.155 -0.644 1.00 98.31 393 LEU A C 1
ATOM 3271 O O . LEU A 1 393 ? -15.528 3.434 -0.497 1.00 98.31 393 LEU A O 1
ATOM 3275 N N . TYR A 1 394 ? -17.203 2.650 -1.783 1.00 98.25 394 TYR A N 1
ATOM 3276 C CA . TYR A 1 394 ? -16.386 2.472 -2.981 1.00 98.25 394 TYR A CA 1
ATOM 3277 C C . TYR A 1 394 ? -15.846 3.816 -3.484 1.00 98.25 394 TYR A C 1
ATOM 3279 O O . TYR A 1 394 ? -14.632 3.962 -3.640 1.00 98.25 394 TYR A O 1
ATOM 3287 N N . ASN A 1 395 ? -16.718 4.811 -3.670 1.00 98.12 395 ASN A N 1
ATOM 3288 C CA . ASN A 1 395 ? -16.335 6.131 -4.174 1.00 98.12 395 ASN A CA 1
ATOM 3289 C C . ASN A 1 395 ? -15.344 6.817 -3.231 1.00 98.12 395 ASN A C 1
ATOM 3291 O O . ASN A 1 395 ? -14.256 7.196 -3.664 1.00 98.12 395 ASN A O 1
ATOM 3295 N N . ILE A 1 396 ? -15.645 6.858 -1.926 1.00 98.00 396 ILE A N 1
ATOM 3296 C CA . ILE A 1 396 ? -14.739 7.416 -0.912 1.00 98.00 396 ILE A CA 1
ATOM 3297 C C . ILE A 1 396 ? -13.388 6.698 -0.959 1.00 98.00 396 ILE A C 1
ATOM 3299 O O . ILE A 1 396 ? -12.346 7.344 -0.886 1.00 98.00 396 ILE A O 1
ATOM 3303 N N . SER A 1 397 ? -13.377 5.369 -1.100 1.00 97.94 397 SER A N 1
ATOM 3304 C CA . SER A 1 397 ? -12.133 4.600 -1.176 1.00 97.94 397 SER A CA 1
ATOM 3305 C C . SER A 1 397 ? -11.282 4.981 -2.381 1.00 97.94 397 SER A C 1
ATOM 3307 O O . SER A 1 397 ? -10.073 5.170 -2.228 1.00 97.94 397 SER A O 1
ATOM 3309 N N . MET A 1 398 ? -11.890 5.085 -3.563 1.00 97.94 398 MET A N 1
ATOM 3310 C CA . MET A 1 398 ? -11.183 5.389 -4.808 1.00 97.94 398 MET A CA 1
ATOM 3311 C C . MET A 1 398 ? -10.698 6.840 -4.850 1.00 97.94 398 MET A C 1
ATOM 3313 O O . MET A 1 398 ? -9.539 7.089 -5.188 1.00 97.94 398 MET A O 1
ATOM 3317 N N . GLU A 1 399 ? -11.542 7.786 -4.446 1.00 96.75 399 GLU A N 1
ATOM 3318 C CA . GLU A 1 399 ? -11.215 9.212 -4.386 1.00 96.75 399 GLU A CA 1
ATOM 3319 C C . GLU A 1 399 ? -10.123 9.501 -3.349 1.00 96.75 399 GLU A C 1
ATOM 3321 O O . GLU A 1 399 ? -9.106 10.127 -3.664 1.00 96.75 399 GLU A O 1
ATOM 3326 N N . LEU A 1 400 ? -10.272 8.971 -2.127 1.00 96.06 400 LEU A N 1
ATOM 3327 C CA . LEU A 1 400 ? -9.282 9.142 -1.066 1.00 96.06 400 LEU A CA 1
ATOM 3328 C C . LEU A 1 400 ? -7.949 8.491 -1.443 1.00 96.06 400 LEU A C 1
ATOM 3330 O O . LEU A 1 400 ? -6.899 9.094 -1.233 1.00 96.06 400 LEU A O 1
ATOM 3334 N N . SER A 1 401 ? -7.967 7.282 -2.014 1.00 95.38 401 SER A N 1
ATOM 3335 C CA . SER A 1 401 ? -6.736 6.601 -2.436 1.00 95.38 401 SER A CA 1
ATOM 3336 C C . SER A 1 401 ? -6.018 7.371 -3.542 1.00 95.38 401 SER A C 1
ATOM 3338 O O . SER A 1 401 ? -4.804 7.545 -3.460 1.00 95.38 401 SER A O 1
ATOM 3340 N N . SER A 1 402 ? -6.756 7.882 -4.533 1.00 93.38 402 SER A N 1
ATOM 3341 C CA . SER A 1 402 ? -6.199 8.712 -5.608 1.00 93.38 402 SER A CA 1
ATOM 3342 C C . SER A 1 402 ? -5.607 10.013 -5.070 1.00 93.38 402 SER A C 1
ATOM 3344 O O . SER A 1 402 ? -4.492 10.385 -5.437 1.00 93.38 402 SER A O 1
ATOM 3346 N N . TYR A 1 403 ? -6.291 10.674 -4.132 1.00 93.19 403 TYR A N 1
ATOM 3347 C CA . TYR A 1 403 ? -5.767 11.876 -3.489 1.00 93.19 403 TYR A CA 1
ATOM 3348 C C . TYR A 1 403 ? -4.497 11.591 -2.680 1.00 93.19 403 TYR A C 1
ATOM 3350 O O . TYR A 1 403 ? -3.522 12.333 -2.789 1.00 93.19 403 TYR A O 1
ATOM 3358 N N . ILE A 1 404 ? -4.470 10.495 -1.911 1.00 92.38 404 ILE A N 1
ATOM 3359 C CA . ILE A 1 404 ? -3.280 10.052 -1.167 1.00 92.38 404 ILE A CA 1
ATOM 3360 C C . ILE A 1 404 ? -2.114 9.787 -2.123 1.00 92.38 404 ILE A C 1
ATOM 3362 O O . ILE A 1 404 ? -1.003 10.250 -1.872 1.00 92.38 404 ILE A O 1
ATOM 3366 N N . ASP A 1 405 ? -2.362 9.069 -3.217 1.00 90.25 405 ASP A N 1
ATOM 3367 C CA . ASP A 1 405 ? -1.362 8.735 -4.233 1.00 90.25 405 ASP A CA 1
ATOM 3368 C C . ASP A 1 405 ? -0.801 9.977 -4.948 1.00 90.25 405 ASP A C 1
ATOM 3370 O O . ASP A 1 405 ? 0.386 10.016 -5.284 1.00 90.25 405 ASP A O 1
ATOM 3374 N N . MET A 1 406 ? -1.628 11.011 -5.125 1.00 88.31 406 MET A N 1
ATOM 3375 C CA . MET A 1 406 ? -1.224 12.313 -5.657 1.00 88.31 406 MET A CA 1
ATOM 3376 C C . MET A 1 406 ? -0.350 13.088 -4.662 1.00 88.31 406 MET A C 1
ATOM 3378 O O . MET A 1 406 ? 0.779 13.447 -4.990 1.00 88.31 406 MET A O 1
ATOM 3382 N N . ILE A 1 407 ? -0.826 13.325 -3.432 1.00 87.88 407 ILE A N 1
ATOM 3383 C CA . ILE A 1 407 ? -0.083 14.138 -2.449 1.00 87.88 407 ILE A CA 1
ATOM 3384 C C . ILE A 1 407 ? 1.159 13.427 -1.903 1.00 87.88 407 ILE A C 1
ATOM 3386 O O . ILE A 1 407 ? 2.039 14.072 -1.331 1.00 87.88 407 ILE A O 1
ATOM 3390 N N . HIS A 1 408 ? 1.227 12.094 -2.006 1.00 86.44 408 HIS A N 1
ATOM 3391 C CA . HIS A 1 408 ? 2.394 11.355 -1.546 1.00 86.44 408 HIS A CA 1
ATOM 3392 C C . HIS A 1 408 ? 3.610 11.608 -2.435 1.00 86.44 408 HIS A C 1
ATOM 3394 O O . HIS A 1 408 ? 4.708 11.733 -1.894 1.00 86.44 408 HIS A O 1
ATOM 3400 N N . GLY A 1 409 ? 3.427 11.670 -3.759 1.00 79.56 409 GLY A N 1
ATOM 3401 C CA . GLY A 1 409 ? 4.516 11.896 -4.715 1.00 79.56 409 GLY A CA 1
ATOM 3402 C C . GLY A 1 409 ? 5.554 10.767 -4.795 1.00 79.56 409 GLY A C 1
ATOM 3403 O O . GLY A 1 409 ? 6.598 10.941 -5.411 1.00 79.56 409 GLY A O 1
ATOM 3404 N N . PHE A 1 410 ? 5.296 9.602 -4.191 1.00 86.75 410 PHE A N 1
ATOM 3405 C CA . PHE A 1 410 ? 6.118 8.395 -4.339 1.00 86.75 410 PHE A CA 1
ATOM 3406 C C . PHE A 1 410 ? 5.237 7.175 -4.623 1.00 86.75 410 PHE A C 1
ATOM 3408 O O . PHE A 1 410 ? 4.017 7.234 -4.476 1.00 86.75 410 PHE A O 1
ATOM 3415 N N . ALA A 1 411 ? 5.851 6.07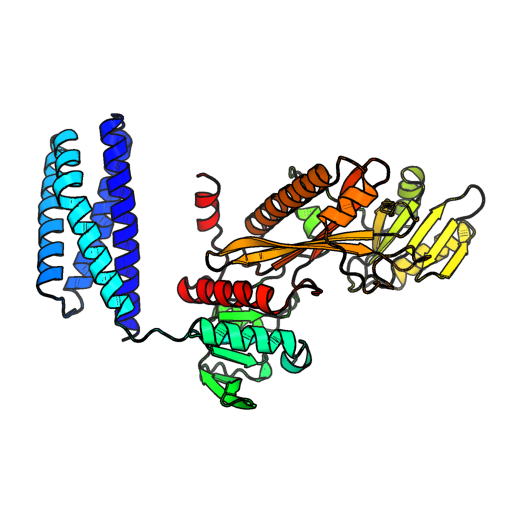7 -5.073 1.00 90.31 411 ALA A N 1
ATOM 3416 C CA . ALA A 1 411 ? 5.120 4.865 -5.419 1.00 90.31 411 ALA A CA 1
ATOM 3417 C C . ALA A 1 411 ? 4.399 4.280 -4.191 1.00 90.31 411 ALA A C 1
ATOM 3419 O O . ALA A 1 411 ? 4.966 4.199 -3.096 1.00 90.31 411 ALA A O 1
ATOM 3420 N N . ILE A 1 412 ? 3.156 3.855 -4.398 1.00 92.62 412 ILE A N 1
ATOM 3421 C CA . ILE A 1 412 ? 2.341 3.069 -3.467 1.00 92.62 412 ILE A CA 1
ATOM 3422 C C . ILE A 1 412 ? 1.857 1.862 -4.252 1.00 92.62 412 ILE A C 1
ATOM 3424 O O . ILE A 1 412 ? 1.359 2.030 -5.359 1.00 92.62 412 ILE A O 1
ATOM 3428 N N . ASP A 1 413 ? 1.982 0.665 -3.692 1.00 94.88 413 ASP A N 1
ATOM 3429 C CA . ASP A 1 413 ? 1.495 -0.564 -4.315 1.00 94.88 413 ASP A CA 1
ATOM 3430 C C . ASP A 1 413 ? 0.070 -0.909 -3.879 1.00 94.88 413 ASP A C 1
ATOM 3432 O O . ASP A 1 413 ? -0.756 -1.287 -4.704 1.00 94.88 413 ASP A O 1
ATOM 3436 N N . GLU A 1 414 ? -0.236 -0.769 -2.592 1.00 94.81 414 GLU A N 1
ATOM 3437 C CA . GLU A 1 414 ? -1.533 -1.113 -2.019 1.00 94.81 414 GLU A CA 1
ATOM 3438 C C . GLU A 1 414 ? -1.888 -0.294 -0.774 1.00 94.81 414 GLU A C 1
ATOM 3440 O O . GLU A 1 414 ? -1.040 0.081 0.043 1.00 94.81 414 GLU A O 1
ATOM 3445 N N . LEU A 1 415 ? -3.193 -0.083 -0.601 1.00 94.81 415 LEU A N 1
ATOM 3446 C CA . LEU A 1 415 ? -3.805 0.611 0.523 1.00 94.81 415 LEU A CA 1
ATOM 3447 C C . LEU A 1 415 ? -4.934 -0.231 1.116 1.00 94.81 415 LEU A C 1
ATOM 3449 O O . LEU A 1 415 ? -5.725 -0.846 0.408 1.00 94.81 415 LEU A O 1
ATOM 3453 N N . GLY A 1 416 ? -5.032 -0.241 2.440 1.00 94.06 416 GLY A N 1
ATOM 3454 C CA . GLY A 1 416 ? -6.167 -0.784 3.171 1.00 94.06 416 GLY A CA 1
ATOM 3455 C C . GLY A 1 416 ? -6.833 0.301 3.997 1.00 94.06 416 GLY A C 1
ATOM 3456 O O . GLY A 1 416 ? -6.289 0.667 5.042 1.00 94.06 416 GLY A O 1
ATOM 3457 N N . ILE A 1 417 ? -8.007 0.757 3.576 1.00 94.94 417 ILE A N 1
ATOM 3458 C CA . ILE A 1 417 ? -8.806 1.758 4.287 1.00 94.94 417 ILE A CA 1
ATOM 3459 C C . ILE A 1 417 ? -9.779 1.038 5.217 1.00 94.94 417 ILE A C 1
ATOM 3461 O O . ILE A 1 417 ? -10.516 0.159 4.775 1.00 94.94 417 ILE A O 1
ATOM 3465 N N . ASP A 1 418 ? -9.756 1.391 6.501 1.00 93.88 418 ASP A N 1
ATOM 3466 C CA . ASP A 1 418 ? -10.752 0.944 7.474 1.00 93.88 418 ASP A CA 1
ATOM 3467 C C . ASP A 1 418 ? -11.814 2.005 7.690 1.00 93.88 418 ASP A C 1
ATOM 3469 O O . ASP A 1 418 ? -11.517 3.093 8.185 1.00 93.88 418 ASP A O 1
ATOM 3473 N N . PHE A 1 419 ? -13.053 1.640 7.389 1.00 96.19 419 PHE A N 1
ATOM 3474 C CA . PHE A 1 419 ? -14.236 2.445 7.617 1.00 96.19 419 PHE A CA 1
ATOM 3475 C C . PHE A 1 419 ? -15.016 1.984 8.841 1.00 96.19 419 PHE A C 1
ATOM 3477 O O . PHE A 1 419 ? -15.084 0.795 9.161 1.00 96.19 419 PHE A O 1
ATOM 3484 N N . ALA A 1 420 ? -15.674 2.936 9.478 1.00 94.56 420 ALA A N 1
ATOM 3485 C CA . ALA A 1 420 ? -16.724 2.727 10.453 1.00 94.56 420 ALA A CA 1
ATOM 3486 C C . ALA A 1 420 ? -17.972 3.482 10.001 1.00 94.56 420 ALA A C 1
ATOM 3488 O O . ALA A 1 420 ? -17.860 4.548 9.400 1.00 94.56 420 ALA A O 1
ATOM 3489 N N . ILE A 1 421 ? -19.143 2.935 10.309 1.00 96.19 421 ILE A N 1
ATOM 3490 C CA . ILE A 1 421 ? -20.420 3.622 10.128 1.00 96.19 421 ILE A CA 1
ATOM 3491 C C . ILE A 1 421 ? -21.031 3.733 11.520 1.00 96.19 421 ILE A C 1
ATOM 3493 O O . ILE A 1 421 ? -21.193 2.718 12.202 1.00 96.19 421 ILE A O 1
ATOM 3497 N N . ASP A 1 422 ? -21.252 4.962 11.979 1.00 93.69 422 ASP A N 1
ATOM 3498 C CA . ASP A 1 422 ? -21.771 5.211 13.324 1.00 93.69 422 ASP A CA 1
ATOM 3499 C C . ASP A 1 422 ? -23.297 5.054 13.406 1.00 93.69 422 ASP A C 1
ATOM 3501 O O . ASP A 1 422 ? -23.972 4.754 12.422 1.00 93.69 422 ASP A O 1
ATOM 3505 N N . GLU A 1 423 ? -23.855 5.228 14.602 1.00 90.69 423 GLU A N 1
ATOM 3506 C CA . GLU A 1 423 ? -25.296 5.135 14.852 1.00 90.69 423 GLU A CA 1
ATOM 3507 C C . GLU A 1 423 ? -26.135 6.209 14.143 1.00 90.69 423 GLU A C 1
ATOM 3509 O O . GLU A 1 423 ? -27.345 6.041 14.015 1.00 90.69 423 GLU A O 1
ATOM 3514 N N . ASN A 1 424 ? -25.503 7.298 13.697 1.00 93.19 424 ASN A N 1
ATOM 3515 C CA . ASN A 1 424 ? -26.117 8.342 12.879 1.00 93.19 424 ASN A CA 1
ATOM 3516 C C . ASN A 1 424 ? -25.806 8.134 11.394 1.00 93.19 424 ASN A C 1
ATOM 3518 O O . ASN A 1 424 ? -26.027 9.035 10.587 1.00 93.19 424 ASN A O 1
ATOM 3522 N N . GLU A 1 425 ? -25.266 6.962 11.050 1.00 94.25 425 GLU A N 1
ATOM 3523 C CA . GLU A 1 425 ? -24.962 6.522 9.696 1.00 94.25 425 GLU A CA 1
ATOM 3524 C C . GLU A 1 425 ? -23.909 7.371 8.988 1.00 94.25 425 GLU A C 1
ATOM 3526 O O . GLU A 1 425 ? -23.769 7.346 7.763 1.00 94.25 425 GLU A O 1
ATOM 3531 N N . LYS A 1 426 ? -23.108 8.094 9.771 1.00 95.56 426 LYS A N 1
ATOM 3532 C CA . LYS A 1 426 ? -21.961 8.816 9.254 1.00 95.56 426 LYS A CA 1
ATOM 3533 C C . LYS A 1 426 ? -20.807 7.848 9.020 1.00 95.56 426 LYS A C 1
ATOM 3535 O O . LYS A 1 426 ? -20.428 7.068 9.898 1.00 95.56 426 LYS A O 1
ATOM 3540 N N . VAL A 1 427 ? -20.214 7.949 7.832 1.00 97.06 427 VAL A N 1
ATOM 3541 C CA . VAL A 1 427 ? -19.006 7.215 7.452 1.00 97.06 427 VAL A CA 1
ATOM 3542 C C . VAL A 1 427 ? -17.773 7.904 8.035 1.00 97.06 427 VAL A C 1
ATOM 3544 O O . VAL A 1 427 ? -17.567 9.108 7.866 1.00 97.06 427 VAL A O 1
ATOM 3547 N N . TRP A 1 428 ? -16.927 7.113 8.687 1.00 96.81 428 TRP A N 1
ATOM 3548 C CA . TRP A 1 428 ? -15.660 7.536 9.269 1.00 96.81 428 TRP A CA 1
ATOM 3549 C C . TRP A 1 428 ? -14.510 6.670 8.762 1.00 96.81 428 TRP A C 1
ATOM 3551 O O . TRP A 1 428 ? -14.627 5.450 8.714 1.00 96.81 428 TRP A O 1
ATOM 3561 N N . VAL A 1 429 ? -13.360 7.277 8.480 1.00 95.31 429 VAL A N 1
ATOM 3562 C CA . VAL A 1 429 ? -12.093 6.586 8.218 1.00 95.31 429 VAL A CA 1
ATOM 3563 C C . VAL A 1 429 ? -11.323 6.444 9.530 1.00 95.31 429 VAL A C 1
ATOM 3565 O O . VAL A 1 429 ? -10.899 7.427 10.145 1.00 95.31 429 VAL A O 1
ATOM 3568 N N . TYR A 1 430 ? -11.124 5.199 9.963 1.00 88.94 430 TYR A N 1
ATOM 3569 C CA . TYR A 1 430 ? -10.320 4.848 11.134 1.00 88.94 430 TYR A CA 1
ATOM 3570 C C . TYR A 1 430 ? -8.828 4.950 10.857 1.00 88.94 430 TYR A C 1
ATOM 3572 O O . TYR A 1 430 ? -8.080 5.528 11.648 1.00 88.94 430 TYR A O 1
ATOM 3580 N N . GLU A 1 431 ? -8.391 4.327 9.768 1.00 89.19 431 GLU A N 1
ATOM 3581 C CA . GLU A 1 431 ? -6.994 4.275 9.371 1.00 89.19 431 GLU A CA 1
ATOM 3582 C C . GLU A 1 431 ? -6.863 3.921 7.893 1.00 89.19 431 GLU A C 1
ATOM 3584 O O . GLU A 1 431 ? -7.666 3.169 7.345 1.00 89.19 431 GLU A O 1
ATOM 3589 N N . VAL A 1 432 ? -5.800 4.428 7.272 1.00 92.81 432 VAL A N 1
ATOM 3590 C CA . VAL A 1 432 ? -5.322 3.960 5.973 1.00 92.81 432 VAL A CA 1
ATOM 3591 C C . VAL A 1 432 ? -3.973 3.295 6.209 1.00 92.81 432 VAL A C 1
ATOM 3593 O O . VAL A 1 432 ? -3.061 3.906 6.768 1.00 92.81 432 VAL A O 1
ATOM 3596 N N . ASN A 1 433 ? -3.859 2.029 5.821 1.00 90.00 433 ASN A N 1
ATOM 3597 C CA . ASN A 1 433 ? -2.662 1.223 6.025 1.00 90.00 433 ASN A CA 1
ATOM 3598 C C . ASN A 1 433 ? -2.013 0.860 4.694 1.00 90.00 433 ASN A C 1
ATOM 3600 O O . ASN A 1 433 ? -2.703 0.477 3.757 1.00 90.00 433 ASN A O 1
ATOM 3604 N N . GLN A 1 434 ? -0.687 0.867 4.659 1.00 90.62 434 GLN A N 1
ATOM 3605 C CA . GLN A 1 434 ? 0.082 0.204 3.607 1.00 90.62 434 GLN A CA 1
ATOM 3606 C C . GLN A 1 434 ? 0.420 -1.227 4.014 1.00 90.62 434 GLN A C 1
ATOM 3608 O O . GLN A 1 434 ? 0.463 -1.535 5.212 1.00 90.62 434 GLN A O 1
ATOM 3613 N N . LEU A 1 435 ? 0.689 -2.086 3.027 1.00 88.38 435 LEU A N 1
ATOM 3614 C CA . LEU A 1 435 ? 0.858 -3.528 3.224 1.00 88.38 435 LEU A CA 1
ATOM 3615 C C . LEU A 1 435 ? -0.285 -4.123 4.072 1.00 88.38 435 LEU A C 1
ATOM 3617 O O . LEU A 1 435 ? -0.023 -4.775 5.095 1.00 88.38 435 LEU A O 1
ATOM 3621 N N . PRO A 1 436 ? -1.564 -3.872 3.719 1.00 85.75 436 PRO A N 1
ATOM 3622 C CA . PRO A 1 436 ? -2.679 -4.382 4.496 1.00 85.75 436 PRO A CA 1
ATOM 3623 C C . PRO A 1 436 ? -2.588 -5.907 4.614 1.00 85.75 436 PRO A C 1
ATOM 3625 O O . PRO A 1 436 ? -2.381 -6.636 3.641 1.00 85.75 436 PRO A O 1
ATOM 3628 N N . GLY A 1 437 ? -2.726 -6.406 5.842 1.00 74.94 437 GLY A N 1
ATOM 3629 C CA . GLY A 1 437 ? -2.854 -7.840 6.078 1.00 74.94 437 GLY A CA 1
ATOM 3630 C C . GLY A 1 437 ? -4.097 -8.367 5.364 1.00 74.94 437 GLY A C 1
ATOM 3631 O O . GLY A 1 437 ? -5.171 -7.766 5.468 1.00 74.94 437 GLY A O 1
ATOM 3632 N N . ALA A 1 438 ? -3.943 -9.474 4.647 1.00 62.84 438 ALA A N 1
ATOM 3633 C CA . ALA A 1 438 ? -4.980 -10.021 3.792 1.00 62.84 438 ALA A CA 1
ATOM 3634 C C . ALA A 1 438 ? -5.837 -11.075 4.497 1.00 62.84 438 ALA A C 1
ATOM 3636 O O . ALA A 1 438 ? -5.333 -11.946 5.200 1.00 62.84 438 ALA A O 1
ATOM 3637 N N . ARG A 1 439 ? -7.143 -10.996 4.226 1.00 67.06 439 ARG A N 1
ATOM 3638 C CA . ARG A 1 439 ? -8.031 -12.154 4.031 1.00 67.06 439 ARG A CA 1
ATOM 3639 C C . ARG A 1 439 ? -8.497 -12.228 2.567 1.00 67.06 439 ARG A C 1
ATOM 3641 O O . ARG A 1 439 ? -9.550 -12.779 2.281 1.00 67.06 439 ARG A O 1
ATOM 3648 N N . VAL A 1 440 ? -7.751 -11.583 1.670 1.00 65.88 440 VAL A N 1
ATOM 3649 C CA . VAL A 1 440 ? -8.011 -11.597 0.230 1.00 65.88 440 VAL A CA 1
ATOM 3650 C C . VAL A 1 440 ? -7.431 -12.859 -0.394 1.00 65.88 440 VAL A C 1
ATOM 3652 O O . VAL A 1 440 ? -6.515 -13.474 0.150 1.00 65.88 440 VAL A O 1
ATOM 3655 N N . ASP A 1 441 ? -7.969 -13.205 -1.555 1.00 82.56 441 ASP A N 1
ATOM 3656 C CA . ASP A 1 441 ? -7.390 -14.177 -2.472 1.00 82.56 441 ASP A CA 1
ATOM 3657 C C . ASP A 1 441 ? -5.967 -13.727 -2.862 1.00 82.56 441 ASP A C 1
ATOM 3659 O O . ASP A 1 441 ? -5.783 -12.715 -3.549 1.00 82.56 441 ASP A O 1
ATOM 3663 N N . GLU A 1 442 ? -4.953 -14.452 -2.373 1.00 90.06 442 GLU A N 1
ATOM 3664 C CA . GLU A 1 442 ? -3.541 -14.124 -2.611 1.00 90.06 442 GLU A CA 1
ATOM 3665 C C . GLU A 1 442 ? -3.186 -14.171 -4.103 1.00 90.06 442 GLU A C 1
ATOM 3667 O O . GLU A 1 442 ? -2.316 -13.414 -4.537 1.00 90.06 442 GLU A O 1
ATOM 3672 N N . TYR A 1 443 ? -3.896 -14.970 -4.909 1.00 91.19 443 TYR A N 1
ATOM 3673 C CA . TYR A 1 443 ? -3.681 -14.992 -6.350 1.00 91.19 443 TYR A CA 1
ATOM 3674 C C . TYR A 1 443 ? -4.188 -13.709 -7.013 1.00 91.19 443 TYR A C 1
ATOM 3676 O O . TYR A 1 443 ? -3.459 -13.089 -7.788 1.00 91.19 443 TYR A O 1
ATOM 3684 N N . LYS A 1 444 ? -5.390 -13.232 -6.657 1.00 91.38 444 LYS A N 1
ATOM 3685 C CA . LYS A 1 444 ? -5.889 -11.933 -7.155 1.00 91.38 444 LYS A CA 1
ATOM 3686 C C . LYS A 1 444 ? -4.939 -10.788 -6.805 1.00 91.38 444 LYS A C 1
ATOM 3688 O O . LYS A 1 444 ? -4.662 -9.945 -7.651 1.00 91.38 444 LYS A O 1
ATOM 3693 N N . ARG A 1 445 ? -4.401 -10.787 -5.584 1.00 93.62 445 ARG A N 1
ATOM 3694 C CA . ARG A 1 445 ? -3.406 -9.796 -5.154 1.00 93.62 445 ARG A CA 1
ATOM 3695 C C . ARG A 1 445 ? -2.104 -9.893 -5.953 1.00 93.62 445 ARG A C 1
ATOM 3697 O O . ARG A 1 445 ? -1.511 -8.865 -6.283 1.00 93.62 445 ARG A O 1
ATOM 3704 N N . ALA A 1 446 ? -1.650 -11.113 -6.248 1.00 96.00 446 ALA A N 1
ATOM 3705 C CA . ALA A 1 446 ? -0.435 -11.354 -7.020 1.00 96.00 446 ALA A CA 1
ATOM 3706 C C . ALA A 1 446 ? -0.550 -10.851 -8.466 1.00 96.00 446 ALA A C 1
ATOM 3708 O O . ALA A 1 446 ? 0.397 -10.230 -8.940 1.00 96.00 446 ALA A O 1
ATOM 3709 N N . LYS A 1 447 ? -1.713 -11.019 -9.120 1.00 95.88 447 LYS A N 1
ATOM 3710 C CA . LYS A 1 447 ? -1.994 -10.469 -10.465 1.00 95.88 447 LYS A CA 1
ATOM 3711 C C . LYS A 1 447 ? -1.609 -8.999 -10.589 1.00 95.88 447 LYS A C 1
ATOM 3713 O O . LYS A 1 447 ? -0.841 -8.626 -11.472 1.00 95.88 447 LYS A O 1
ATOM 3718 N N . ASN A 1 448 ? -2.106 -8.183 -9.669 1.00 96.31 448 ASN A N 1
ATOM 3719 C CA . ASN A 1 448 ? -1.848 -6.749 -9.673 1.00 96.31 448 ASN A CA 1
ATOM 3720 C C . ASN A 1 448 ? -0.435 -6.418 -9.196 1.00 96.31 448 ASN A C 1
ATOM 3722 O O . ASN A 1 448 ? 0.223 -5.577 -9.795 1.00 96.31 448 ASN A O 1
ATOM 3726 N N . ALA A 1 449 ? 0.062 -7.114 -8.168 1.00 96.88 449 ALA A N 1
ATOM 3727 C CA . ALA A 1 449 ? 1.411 -6.894 -7.649 1.00 96.88 449 ALA A CA 1
ATOM 3728 C C . ALA A 1 449 ? 2.490 -7.117 -8.719 1.00 96.88 449 ALA A C 1
ATOM 3730 O O . ALA A 1 449 ? 3.353 -6.261 -8.904 1.00 96.88 449 ALA A O 1
ATOM 3731 N N . VAL A 1 450 ? 2.419 -8.241 -9.439 1.00 98.12 450 VAL A N 1
ATOM 3732 C CA . VAL A 1 450 ? 3.371 -8.587 -10.502 1.00 98.12 450 VAL A CA 1
ATOM 3733 C C . VAL A 1 450 ? 3.228 -7.628 -11.680 1.00 98.12 450 VAL A C 1
ATOM 3735 O O . VAL A 1 450 ? 4.230 -7.097 -12.151 1.00 98.12 450 VAL A O 1
ATOM 3738 N N . ALA A 1 451 ? 1.999 -7.352 -12.127 1.00 96.94 451 ALA A N 1
ATOM 3739 C CA . ALA A 1 451 ? 1.770 -6.437 -13.243 1.00 96.94 451 ALA A CA 1
ATOM 3740 C C . ALA A 1 451 ? 2.277 -5.016 -12.940 1.00 96.94 451 ALA A C 1
ATOM 3742 O O . ALA A 1 451 ? 2.938 -4.411 -13.779 1.00 96.94 451 ALA A O 1
ATOM 3743 N N . TYR A 1 452 ? 2.032 -4.505 -11.732 1.00 97.75 452 TYR A N 1
ATOM 3744 C CA . TYR A 1 452 ? 2.518 -3.191 -11.316 1.00 97.75 452 TYR A CA 1
ATOM 3745 C C . TYR A 1 452 ? 4.045 -3.147 -11.162 1.00 97.75 452 TYR A C 1
ATOM 3747 O O . TYR A 1 452 ? 4.678 -2.162 -11.538 1.00 97.75 452 TYR A O 1
ATOM 3755 N N . ALA A 1 453 ? 4.667 -4.214 -10.651 1.00 97.81 453 ALA A N 1
ATOM 3756 C CA . ALA A 1 453 ? 6.124 -4.301 -10.586 1.00 97.81 453 ALA A CA 1
ATOM 3757 C C . ALA A 1 453 ? 6.746 -4.240 -11.994 1.00 97.81 453 ALA A C 1
ATOM 3759 O O . ALA A 1 453 ? 7.660 -3.448 -12.225 1.00 97.81 453 ALA A O 1
ATOM 3760 N N . ILE A 1 454 ? 6.201 -5.005 -12.948 1.00 95.81 454 ILE A N 1
ATOM 3761 C CA . ILE A 1 454 ? 6.615 -4.966 -14.359 1.00 95.81 454 ILE A CA 1
ATOM 3762 C C . ILE A 1 454 ? 6.431 -3.562 -14.943 1.00 95.81 454 ILE A C 1
ATOM 3764 O O . ILE A 1 454 ? 7.359 -3.040 -15.550 1.00 95.81 454 ILE A O 1
ATOM 3768 N N . TYR A 1 455 ? 5.294 -2.909 -14.690 1.00 94.50 455 TYR A N 1
ATOM 3769 C CA . TYR A 1 455 ? 5.046 -1.530 -15.119 1.00 94.50 455 TYR A CA 1
ATOM 3770 C C . TYR A 1 455 ? 6.141 -0.557 -14.648 1.00 94.50 455 TYR A C 1
ATOM 3772 O O . TYR A 1 455 ? 6.680 0.215 -15.446 1.00 94.50 455 TYR A O 1
ATOM 3780 N N . LEU A 1 456 ? 6.527 -0.615 -13.367 1.00 93.12 456 LEU A N 1
ATOM 3781 C CA . LEU A 1 456 ? 7.598 0.232 -12.827 1.00 93.12 456 LEU A CA 1
ATOM 3782 C C . LEU A 1 456 ? 8.960 -0.087 -13.454 1.00 93.12 456 LEU A C 1
ATOM 3784 O O . LEU A 1 456 ? 9.721 0.838 -13.750 1.00 93.12 456 LEU A O 1
ATOM 3788 N N . ALA A 1 457 ? 9.255 -1.371 -13.676 1.00 91.56 457 ALA A N 1
ATOM 3789 C CA . ALA A 1 457 ? 10.484 -1.823 -14.324 1.00 91.56 457 ALA A CA 1
ATOM 3790 C C . ALA A 1 457 ? 10.562 -1.337 -15.781 1.00 91.56 457 ALA A C 1
ATOM 3792 O O . ALA A 1 457 ? 11.573 -0.787 -16.220 1.00 91.56 457 ALA A O 1
ATOM 3793 N N . GLU A 1 458 ? 9.467 -1.471 -16.526 1.00 87.62 458 GLU A N 1
ATOM 3794 C CA . GLU A 1 458 ? 9.357 -1.050 -17.918 1.00 87.62 458 GLU A CA 1
ATOM 3795 C C . GLU A 1 458 ? 9.515 0.456 -18.068 1.00 87.62 458 GLU A C 1
ATOM 3797 O O . GLU A 1 458 ? 10.244 0.922 -18.950 1.00 87.62 458 GLU A O 1
ATOM 3802 N N . LYS A 1 459 ? 8.831 1.227 -17.223 1.00 85.12 459 LYS A N 1
ATOM 3803 C CA . LYS A 1 459 ? 8.837 2.691 -17.279 1.00 85.12 459 LYS A CA 1
ATOM 3804 C C . LYS A 1 459 ? 10.026 3.314 -16.540 1.00 85.12 459 LYS A C 1
ATOM 3806 O O . LYS A 1 459 ? 10.209 4.521 -16.646 1.00 85.12 459 LYS A O 1
ATOM 3811 N N . GLN A 1 460 ? 10.845 2.513 -15.848 1.00 82.69 460 GLN A N 1
ATOM 3812 C CA . GLN A 1 460 ? 11.998 2.970 -15.062 1.00 82.69 460 GLN A CA 1
ATOM 3813 C C . GLN A 1 460 ? 11.601 4.068 -14.058 1.00 82.69 460 GLN A C 1
ATOM 3815 O O . GLN A 1 460 ? 12.235 5.116 -13.957 1.00 82.69 460 GLN A O 1
ATOM 3820 N N . ILE A 1 461 ? 10.508 3.838 -13.325 1.00 81.06 461 ILE A N 1
ATOM 3821 C CA . ILE A 1 461 ? 9.956 4.804 -12.367 1.00 81.06 461 ILE A CA 1
ATOM 3822 C C . ILE A 1 461 ? 10.617 4.585 -11.002 1.00 81.06 461 ILE A C 1
ATOM 3824 O O . ILE A 1 461 ? 10.218 3.717 -10.230 1.00 81.06 461 ILE A O 1
ATOM 3828 N N . PHE A 1 462 ? 11.633 5.389 -10.691 1.00 73.44 462 PHE A N 1
ATOM 3829 C CA . PHE A 1 462 ? 12.343 5.351 -9.402 1.00 73.44 462 PHE A CA 1
ATOM 3830 C C . PHE A 1 462 ? 11.610 6.119 -8.296 1.00 73.44 462 PHE A C 1
ATOM 3832 O O . PHE A 1 462 ? 11.606 5.721 -7.131 1.00 73.44 462 PHE A O 1
ATOM 3839 N N . PHE A 1 463 ? 10.959 7.213 -8.681 1.00 65.56 463 PHE A N 1
ATOM 3840 C CA . PHE A 1 463 ? 10.149 8.077 -7.830 1.00 65.56 463 PHE A CA 1
ATOM 3841 C C . PHE A 1 463 ? 8.828 8.293 -8.563 1.00 65.56 463 PHE A C 1
ATOM 3843 O O . PHE A 1 463 ? 8.850 8.395 -9.789 1.00 65.56 463 PHE A O 1
ATOM 3850 N N . ALA A 1 464 ? 7.687 8.314 -7.862 1.00 50.62 464 ALA A N 1
ATOM 3851 C CA . ALA A 1 464 ? 6.430 8.576 -8.558 1.00 50.62 464 ALA A CA 1
ATOM 3852 C C . ALA A 1 464 ? 6.514 9.984 -9.132 1.00 50.62 464 ALA A C 1
ATOM 3854 O O . ALA A 1 464 ? 6.550 10.951 -8.382 1.00 50.62 464 ALA A O 1
ATOM 3855 N N . ASP A 1 465 ? 6.610 10.055 -10.453 1.00 40.16 465 ASP A N 1
ATOM 3856 C CA . ASP A 1 465 ? 6.685 11.286 -11.212 1.00 40.16 465 ASP A CA 1
ATOM 3857 C C . ASP A 1 465 ? 5.516 12.202 -10.806 1.00 40.16 465 ASP A C 1
ATOM 3859 O O . ASP A 1 465 ? 4.361 11.908 -11.139 1.00 40.16 465 ASP A O 1
ATOM 3863 N N . PRO A 1 466 ? 5.771 13.289 -10.051 1.00 36.56 466 PRO A N 1
ATOM 3864 C CA . PRO A 1 466 ? 4.712 14.189 -9.614 1.00 36.56 466 PRO A CA 1
ATOM 3865 C C . PRO A 1 466 ? 4.073 14.924 -10.799 1.00 36.56 466 PRO A C 1
ATOM 3867 O O . PRO A 1 466 ? 2.945 15.398 -10.683 1.00 36.56 466 PRO A O 1
ATOM 3870 N N . LEU A 1 467 ? 4.776 15.020 -11.935 1.00 32.47 467 LEU A N 1
ATOM 3871 C CA . LEU A 1 467 ? 4.340 15.757 -13.119 1.00 32.47 467 LEU A CA 1
ATOM 3872 C C . LEU A 1 467 ? 3.499 14.880 -14.057 1.00 32.47 467 LEU A C 1
ATOM 3874 O O . LEU A 1 467 ? 2.504 15.35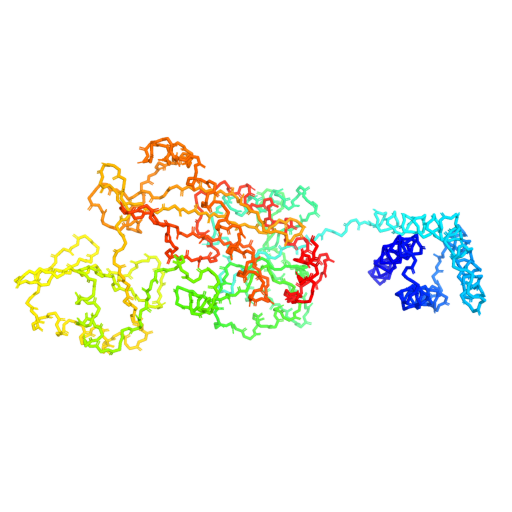9 -14.596 1.00 32.47 467 LEU A O 1
ATOM 3878 N N . GLY A 1 468 ? 3.806 13.584 -14.173 1.00 36.78 468 GLY A N 1
ATOM 3879 C CA . GLY A 1 468 ? 3.019 12.635 -14.971 1.00 36.78 468 GLY A CA 1
ATOM 3880 C C . GLY A 1 468 ? 1.585 12.414 -14.465 1.00 36.78 468 GLY A C 1
ATOM 3881 O O . GLY A 1 468 ? 0.686 12.142 -15.257 1.00 36.78 468 GLY A O 1
ATOM 3882 N N . LYS A 1 469 ? 1.331 12.581 -13.157 1.00 40.66 469 LYS A N 1
ATOM 3883 C CA . LYS A 1 469 ? -0.006 12.376 -12.563 1.00 40.66 469 LYS A CA 1
ATOM 3884 C C . LYS A 1 469 ? -0.947 13.577 -12.686 1.00 40.66 469 LYS A C 1
ATOM 3886 O O . LYS A 1 469 ? -2.158 13.382 -12.654 1.00 40.66 469 LYS A O 1
ATOM 3891 N N . LEU A 1 470 ? -0.425 14.797 -12.852 1.00 31.38 470 LEU A N 1
ATOM 3892 C CA . LEU A 1 470 ? -1.270 15.988 -13.021 1.00 31.38 470 LEU A CA 1
ATOM 3893 C C . LEU A 1 470 ? -1.993 15.981 -14.379 1.00 31.38 470 LEU A C 1
ATOM 3895 O O . LEU A 1 470 ? -3.131 16.428 -14.469 1.00 31.38 470 LEU A O 1
ATOM 3899 N N . ASN A 1 471 ? -1.361 15.415 -15.411 1.00 29.69 471 ASN A N 1
ATOM 3900 C CA . ASN A 1 471 ? -1.926 15.362 -16.761 1.00 29.69 471 ASN A CA 1
ATOM 3901 C C . ASN A 1 471 ? -3.110 14.389 -16.889 1.00 29.69 471 ASN A C 1
ATOM 3903 O O . ASN A 1 471 ? -4.015 14.654 -17.671 1.00 29.69 471 ASN A O 1
ATOM 3907 N N . ASN A 1 472 ? -3.152 13.318 -16.089 1.00 33.06 472 ASN A N 1
ATOM 3908 C CA . ASN A 1 472 ? -4.253 12.343 -16.114 1.00 33.06 472 ASN A CA 1
ATOM 3909 C C . ASN A 1 472 ? -5.461 12.751 -15.253 1.00 33.06 472 ASN A C 1
ATOM 3911 O O . ASN A 1 472 ? -6.522 12.158 -15.391 1.00 33.06 472 ASN A O 1
ATOM 3915 N N . ALA A 1 473 ? -5.311 13.735 -14.361 1.00 31.22 473 ALA A N 1
ATOM 3916 C CA . ALA A 1 473 ? -6.414 14.285 -13.564 1.00 31.22 473 ALA A CA 1
ATOM 3917 C C . ALA A 1 473 ? -7.056 15.533 -14.206 1.00 31.22 473 ALA A C 1
ATOM 3919 O O . ALA A 1 473 ? -8.036 16.061 -13.685 1.00 31.22 473 ALA A O 1
ATOM 3920 N N . LEU A 1 474 ? -6.472 16.024 -15.305 1.00 29.45 474 LEU A N 1
ATOM 3921 C CA . LEU A 1 474 ? -6.937 17.174 -16.086 1.00 29.45 474 LEU A CA 1
ATOM 3922 C C . LEU A 1 474 ? -7.542 16.768 -17.448 1.00 29.45 474 LEU A C 1
ATOM 3924 O O . LEU A 1 474 ? -7.859 17.646 -18.251 1.00 29.45 474 LEU A O 1
ATOM 3928 N N . GLN A 1 475 ? -7.712 15.464 -17.689 1.00 28.95 475 GLN A N 1
ATOM 3929 C CA . GLN A 1 475 ? -8.552 14.881 -18.744 1.00 28.95 475 GLN A CA 1
ATOM 3930 C C . GLN A 1 475 ? -9.809 14.295 -18.106 1.00 28.95 475 GLN A C 1
ATOM 3932 O O . GLN A 1 475 ? -10.876 14.381 -18.757 1.00 28.95 475 GLN A O 1
#

Nearest PDB structures (foldseek):
  5tgy-assembly1_A  TM=7.621E-01  e=1.206E-02  Escherichia coli
  5tgw-assembly1_A  TM=6.853E-01  e=5.398E-02  Escherichia coli
  1k05-assembly1_A  TM=5.806E-01  e=1.172E-01  Homo sapiens
  5xsj-assembly1_L  TM=4.128E-01  e=1.441E-01  Clostridium beijerinckii NCIMB 8052
  4akk-assembly1_B  TM=5.507E-01  e=3.041E+00  Klebsiella oxytoca